Protein AF-0000000081108523 (afdb_homodimer)

Sequence (622 aa):
MSDGSGMHRAMIRSSPYSYHAPSPPKIHIPVQSKADMDLVPRYDRVDSSKLTLEDFTIITGNRIQKSTDRSTRWRYEQRREAQRILDYLFLGPTSIIRDHEFLKREALTMVVVVRDSRAPRNLASVETASATLNLPFCYVDANAKHLVPAFNQIVSVINNHLLTVHNVTGGTIRGKLLVTCDTGNMLSPSLVAAYIMFMFGQELLEAVHFIGVQRFCSNFDDEAKEALLTWQGINKASIAVDRRRRLEPDNGGNGLASEFTRAEGTLTTKRGLDDMMDGAEEDGRSDGGDTLGDNDRFSGRGDYAPFLDVDMSDGSGMHRAMIRSSPYSYHAPSPPKIHIPVQSKADMDLVPRYDRVDSSKLTLEDFTIITGNRIQKSTDRSTRWRYEQRREAQRILDYLFLGPTSIIRDHEFLKREALTMVVVVRDSRAPRNLASVETASATLNLPFCYVDANAKHLVPAFNQIVSVINNHLLTVHNVTGGTIRGKLLVTCDTGNMLSPSLVAAYIMFMFGQELLEAVHFIGVQRFCSNFDDEAKEALLTWQGINKASIAVDRRRRLEPDNGGNGLASEFTRAEGTLTTKRGLDDMMDGAEEDGRSDGGDTLGDNDRFSGRGDYAPFLDVD

Radius of gyration: 42.21 Å; Cα contacts (8 Å, |Δi|>4): 707; chains: 2; bounding box: 139×108×166 Å

InterPro domains:
  IPR029021 Protein-tyrosine phosphatase-like [G3DSA:3.90.190.10] (82-245)
  IPR029021 Protein-tyrosine phosphatase-like [SSF52799] (72-232)
  IPR052449 Serine/Threonine/Tyrosine-Interacting Phosphatase [PTHR46588] (66-252)

Structure (mmCIF, N/CA/C/O backbone):
data_AF-0000000081108523-model_v1
#
loop_
_entity.id
_entity.type
_entity.pdbx_description
1 polymer Protein-tyrosine-phosphatase
#
loop_
_atom_site.group_PDB
_atom_site.id
_atom_site.type_symbol
_atom_site.label_atom_id
_atom_site.label_alt_id
_atom_site.label_comp_id
_atom_site.label_asym_id
_atom_site.label_entity_id
_atom_site.label_seq_id
_atom_site.pdbx_PDB_ins_code
_atom_site.Cartn_x
_atom_site.Cartn_y
_atom_site.Cartn_z
_atom_site.occupancy
_atom_site.B_iso_or_equiv
_atom_site.auth_seq_id
_atom_site.auth_comp_id
_atom_site.auth_asym_id
_atom_site.auth_atom_id
_atom_site.pdbx_PDB_model_num
ATOM 1 N N . MET A 1 1 ? -13.594 9 -101.188 1 26.62 1 MET A N 1
ATOM 2 C CA . MET A 1 1 ? -12.578 8.297 -100.438 1 26.62 1 MET A CA 1
ATOM 3 C C . MET A 1 1 ? -11.867 9.25 -99.438 1 26.62 1 MET A C 1
ATOM 5 O O . MET A 1 1 ? -10.727 9.648 -99.688 1 26.62 1 MET A O 1
ATOM 9 N N . SER A 1 2 ? -12.648 10.203 -98.875 1 27.69 2 SER A N 1
ATOM 10 C CA . SER A 1 2 ? -12.312 11.383 -98.125 1 27.69 2 SER A CA 1
ATOM 11 C C . SER A 1 2 ? -11.578 11 -96.812 1 27.69 2 SER A C 1
ATOM 13 O O . SER A 1 2 ? -11.969 10.062 -96.125 1 27.69 2 SER A O 1
ATOM 15 N N . ASP A 1 3 ? -10.281 11.242 -96.812 1 28.05 3 ASP A N 1
ATOM 16 C CA . ASP A 1 3 ? -9.117 10.969 -95.938 1 28.05 3 ASP A CA 1
ATOM 17 C C . ASP A 1 3 ? -9.289 11.555 -94.562 1 28.05 3 ASP A C 1
ATOM 19 O O . ASP A 1 3 ? -8.984 12.727 -94.312 1 28.05 3 ASP A O 1
ATOM 23 N N . GLY A 1 4 ? -10.484 11.344 -93.938 1 27.94 4 GLY A N 1
ATOM 24 C CA . GLY A 1 4 ? -10.867 12.008 -92.688 1 27.94 4 GLY A CA 1
ATOM 25 C C . GLY A 1 4 ? -9.875 11.789 -91.562 1 27.94 4 GLY A C 1
ATOM 26 O O . GLY A 1 4 ? -9.641 10.648 -91.188 1 27.94 4 GLY A O 1
ATOM 27 N N . SER A 1 5 ? -8.805 12.609 -91.625 1 28.83 5 SER A N 1
ATOM 28 C CA . SER A 1 5 ? -7.637 12.609 -90.75 1 28.83 5 SER A CA 1
ATOM 29 C C . SER A 1 5 ? -8.055 12.609 -89.25 1 28.83 5 SER A C 1
ATOM 31 O O . SER A 1 5 ? -8.719 13.539 -88.812 1 28.83 5 SER A O 1
ATOM 33 N N . GLY A 1 6 ? -8.531 11.484 -88.688 1 27.55 6 GLY A N 1
ATOM 34 C CA . GLY A 1 6 ? -9.062 11.234 -87.375 1 27.55 6 GLY A CA 1
ATOM 35 C C . GLY A 1 6 ? -8.094 11.609 -86.25 1 27.55 6 GLY A C 1
ATOM 36 O O . GLY A 1 6 ? -7 11.047 -86.188 1 27.55 6 GLY A O 1
ATOM 37 N N . MET A 1 7 ? -7.93 12.961 -86.062 1 26.72 7 MET A N 1
ATOM 38 C CA . MET A 1 7 ? -6.969 13.461 -85.062 1 26.72 7 MET A CA 1
ATOM 39 C C . MET A 1 7 ? -7.137 12.742 -83.75 1 26.72 7 MET A C 1
ATOM 41 O O . MET A 1 7 ? -8.234 12.727 -83.188 1 26.72 7 MET A O 1
ATOM 45 N N . HIS A 1 8 ? -6.523 11.57 -83.562 1 24.61 8 HIS A N 1
ATOM 46 C CA . HIS A 1 8 ? -6.535 10.734 -82.312 1 24.61 8 HIS A CA 1
ATOM 47 C C . HIS A 1 8 ? -6.02 11.5 -81.125 1 24.61 8 HIS A C 1
ATOM 49 O O . HIS A 1 8 ? -4.871 11.945 -81.125 1 24.61 8 HIS A O 1
ATOM 55 N N . ARG A 1 9 ? -6.777 12.492 -80.625 1 24.97 9 ARG A N 1
ATOM 56 C CA . ARG A 1 9 ? -6.348 13.227 -79.438 1 24.97 9 ARG A CA 1
ATOM 57 C C . ARG A 1 9 ? -5.906 12.281 -78.375 1 24.97 9 ARG A C 1
ATOM 59 O O . ARG A 1 9 ? -6.668 11.406 -77.938 1 24.97 9 ARG A O 1
ATOM 66 N N . ALA A 1 10 ? -4.609 11.992 -78.25 1 22.94 10 ALA A N 1
ATOM 67 C CA . ALA A 1 10 ? -3.898 11.188 -77.25 1 22.94 10 ALA A CA 1
ATOM 68 C C . ALA A 1 10 ? -4.199 11.656 -75.812 1 22.94 10 ALA A C 1
ATOM 70 O O . ALA A 1 10 ? -3.998 12.836 -75.5 1 22.94 10 ALA A O 1
ATOM 71 N N . MET A 1 11 ? -5.398 11.359 -75.25 1 24.33 11 MET A N 1
ATOM 72 C CA . MET A 1 11 ? -5.777 11.727 -73.875 1 24.33 11 MET A CA 1
ATOM 73 C C . MET A 1 11 ? -4.699 11.312 -72.875 1 24.33 11 MET A C 1
ATOM 75 O O . MET A 1 11 ? -4.312 10.148 -72.875 1 24.33 11 MET A O 1
ATOM 79 N N . ILE A 1 12 ? -3.703 12.141 -72.688 1 24.23 12 ILE A N 1
ATOM 80 C CA . ILE A 1 12 ? -2.607 11.891 -71.812 1 24.23 12 ILE A CA 1
ATOM 81 C C . ILE A 1 12 ? -3.164 11.633 -70.375 1 24.23 12 ILE A C 1
ATOM 83 O O . ILE A 1 12 ? -3.998 12.398 -69.875 1 24.23 12 ILE A O 1
ATOM 87 N N . ARG A 1 13 ? -3.09 10.406 -69.938 1 24.77 13 ARG A N 1
ATOM 88 C CA . ARG A 1 13 ? -3.537 9.906 -68.688 1 24.77 13 ARG A CA 1
ATOM 89 C C . ARG A 1 13 ? -2.959 10.734 -67.562 1 24.77 13 ARG A C 1
ATOM 91 O O . ARG A 1 13 ? -1.777 11.086 -67.562 1 24.77 13 ARG A O 1
ATOM 98 N N . SER A 1 14 ? -3.709 11.672 -67 1 25.11 14 SER A N 1
ATOM 99 C CA . SER A 1 14 ? -3.293 12.477 -65.875 1 25.11 14 SER A CA 1
ATOM 100 C C . SER A 1 14 ? -2.689 11.609 -64.75 1 25.11 14 SER A C 1
ATOM 102 O O . SER A 1 14 ? -2.906 10.398 -64.688 1 25.11 14 SER A O 1
ATOM 104 N N . SER A 1 15 ? -1.689 12.086 -64 1 27.56 15 SER A N 1
ATOM 105 C CA . SER A 1 15 ? -0.829 11.469 -63 1 27.56 15 SER A CA 1
ATOM 106 C C . SER A 1 15 ? -1.65 10.805 -61.906 1 27.56 15 SER A C 1
ATOM 108 O O . SER A 1 15 ? -2.777 11.219 -61.625 1 27.56 15 SER A O 1
ATOM 110 N N . PRO A 1 16 ? -1.438 9.5 -61.625 1 25.02 16 PRO A N 1
ATOM 111 C CA . PRO A 1 16 ? -2.135 8.711 -60.625 1 25.02 16 PRO A CA 1
ATOM 112 C C . PRO A 1 16 ? -2.133 9.383 -59.25 1 25.02 16 PRO A C 1
ATOM 114 O O . PRO A 1 16 ? -1.168 10.07 -58.906 1 25.02 16 PRO A O 1
ATOM 117 N N . TYR A 1 17 ? -3.217 10.047 -58.906 1 24.98 17 TYR A N 1
ATOM 118 C CA . TYR A 1 17 ? -3.4 10.641 -57.562 1 24.98 17 TYR A CA 1
ATOM 119 C C . TYR A 1 17 ? -2.996 9.664 -56.469 1 24.98 17 TYR A C 1
ATOM 121 O O . TYR A 1 17 ? -3.488 8.531 -56.438 1 24.98 17 TYR A O 1
ATOM 129 N N . SER A 1 18 ? -1.696 9.5 -56.188 1 26.08 18 SER A N 1
ATOM 130 C CA . SER A 1 18 ? -1.259 8.625 -55.125 1 26.08 18 SER A CA 1
ATOM 131 C C . SER A 1 18 ? -2.002 8.93 -53.812 1 26.08 18 SER A C 1
ATOM 133 O O . SER A 1 18 ? -1.972 10.062 -53.344 1 26.08 18 SER A O 1
ATOM 135 N N . TYR A 1 19 ? -3.225 8.492 -53.688 1 24.47 19 TYR A N 1
ATOM 136 C CA . TYR A 1 19 ? -4.004 8.602 -52.469 1 24.47 19 TYR A CA 1
ATOM 137 C C . TYR A 1 19 ? -3.176 8.18 -51.25 1 24.47 19 TYR A C 1
ATOM 139 O O . TYR A 1 19 ? -3.094 6.992 -50.938 1 24.47 19 TYR A O 1
ATOM 147 N N . HIS A 1 20 ? -1.957 8.695 -51.188 1 26.45 20 HIS A N 1
ATOM 148 C CA . HIS A 1 20 ? -1.334 8.289 -49.906 1 26.45 20 HIS A CA 1
ATOM 149 C C . HIS A 1 20 ? -2.244 8.578 -48.719 1 26.45 20 HIS A C 1
ATOM 151 O O . HIS A 1 20 ? -2.854 9.648 -48.656 1 26.45 20 HIS A O 1
ATOM 157 N N . ALA A 1 21 ? -2.873 7.582 -48.25 1 28.39 21 ALA A N 1
ATOM 158 C CA . ALA A 1 21 ? -3.711 7.699 -47.062 1 28.39 21 ALA A CA 1
ATOM 159 C C . ALA A 1 21 ? -3.043 8.578 -46 1 28.39 21 ALA A C 1
ATOM 161 O O . ALA A 1 21 ? -1.83 8.5 -45.781 1 28.39 21 ALA A O 1
ATOM 162 N N . PRO A 1 22 ? -3.604 9.75 -45.812 1 28.55 22 PRO A N 1
ATOM 163 C CA . PRO A 1 22 ? -3.004 10.594 -44.781 1 28.55 22 PRO A CA 1
ATOM 164 C C . PRO A 1 22 ? -2.611 9.812 -43.531 1 28.55 22 PRO A C 1
ATOM 166 O O . PRO A 1 22 ? -3.244 8.805 -43.219 1 28.55 22 PRO A O 1
ATOM 169 N N . SER A 1 23 ? -1.282 9.664 -43.375 1 27.5 23 SER A N 1
ATOM 170 C CA . SER A 1 23 ? -0.804 9.016 -42.156 1 27.5 23 SER A CA 1
ATOM 171 C C . SER A 1 23 ? -1.609 9.453 -40.938 1 27.5 23 SER A C 1
ATOM 173 O O . SER A 1 23 ? -1.939 10.633 -40.812 1 27.5 23 SER A O 1
ATOM 175 N N . PRO A 1 24 ? -2.408 8.555 -40.5 1 25.3 24 PRO A N 1
ATOM 176 C CA . PRO A 1 24 ? -3.234 8.984 -39.344 1 25.3 24 PRO A CA 1
ATOM 177 C C . PRO A 1 24 ? -2.463 9.828 -38.344 1 25.3 24 PRO A C 1
ATOM 179 O O . PRO A 1 24 ? -1.25 9.664 -38.188 1 25.3 24 PRO A O 1
ATOM 182 N N . PRO A 1 25 ? -2.898 11.062 -38.219 1 25.05 25 PRO A N 1
ATOM 183 C CA . PRO A 1 25 ? -2.158 11.859 -37.25 1 25.05 25 PRO A CA 1
ATOM 184 C C . PRO A 1 25 ? -1.768 11.055 -36 1 25.05 25 PRO A C 1
ATOM 186 O O . PRO A 1 25 ? -2.549 10.227 -35.531 1 25.05 25 PRO A O 1
ATOM 189 N N . LYS A 1 26 ? -0.465 10.711 -35.969 1 25.12 26 LYS A N 1
ATOM 190 C CA . LYS A 1 26 ? 0.036 10.062 -34.781 1 25.12 26 LYS A CA 1
ATOM 191 C C . LYS A 1 26 ? -0.438 10.797 -33.531 1 25.12 26 LYS A C 1
ATOM 193 O O . LYS A 1 26 ? -0.066 11.953 -33.281 1 25.12 26 LYS A O 1
ATOM 198 N N . ILE A 1 27 ? -1.667 10.688 -33.312 1 24.19 27 ILE A N 1
ATOM 199 C CA . ILE A 1 27 ? -2.041 11.195 -31.984 1 24.19 27 ILE A CA 1
ATOM 200 C C . ILE A 1 27 ? -1.046 10.695 -30.938 1 24.19 27 ILE A C 1
ATOM 202 O O . ILE A 1 27 ? -0.877 9.484 -30.766 1 24.19 27 ILE A O 1
ATOM 206 N N . HIS A 1 28 ? -0.052 11.5 -30.812 1 25.05 28 HIS A N 1
ATOM 207 C CA . HIS A 1 28 ? 0.789 11.219 -29.656 1 25.05 28 HIS A CA 1
ATOM 208 C C . HIS A 1 28 ? -0.055 10.938 -28.422 1 25.05 28 HIS A C 1
ATOM 210 O O . HIS A 1 28 ? -0.886 11.758 -28.031 1 25.05 28 HIS A O 1
ATOM 216 N N . ILE A 1 29 ? -0.591 9.82 -28.375 1 25.81 29 ILE A N 1
ATOM 217 C CA . ILE A 1 29 ? -1.134 9.406 -27.078 1 25.81 29 ILE A CA 1
ATOM 218 C C . ILE A 1 29 ? -0.124 9.711 -25.984 1 25.81 29 ILE A C 1
ATOM 220 O O . ILE A 1 29 ? 0.993 9.188 -25.984 1 25.81 29 ILE A O 1
ATOM 224 N N . PRO A 1 30 ? -0.313 10.914 -25.484 1 26.94 30 PRO A N 1
ATOM 225 C CA . PRO A 1 30 ? 0.657 10.961 -24.391 1 26.94 30 PRO A CA 1
ATOM 226 C C . PRO A 1 30 ? 0.693 9.672 -23.578 1 26.94 30 PRO A C 1
ATOM 228 O O . PRO A 1 30 ? -0.354 9.078 -23.312 1 26.94 30 PRO A O 1
ATOM 231 N N . VAL A 1 31 ? 1.525 8.859 -23.891 1 28.94 31 VAL A N 1
ATOM 232 C CA . VAL A 1 31 ? 1.803 7.824 -22.891 1 28.94 31 VAL A CA 1
ATOM 233 C C . VAL A 1 31 ? 1.637 8.398 -21.484 1 28.94 31 VAL A C 1
ATOM 235 O O . VAL A 1 31 ? 2.344 9.328 -21.109 1 28.94 31 VAL A O 1
ATOM 238 N N . GLN A 1 32 ? 0.414 8.633 -21.094 1 32.31 32 GLN A N 1
ATOM 239 C CA . GLN A 1 32 ? 0.357 8.875 -19.656 1 32.31 32 GLN A CA 1
ATOM 240 C C . GLN A 1 32 ? 1.476 8.141 -18.938 1 32.31 32 GLN A C 1
ATOM 242 O O . GLN A 1 32 ? 1.5 6.906 -18.906 1 32.31 32 GLN A O 1
ATOM 247 N N . SER A 1 33 ? 2.783 8.422 -19.203 1 36.03 33 SER A N 1
ATOM 248 C CA . SER A 1 33 ? 3.959 7.957 -18.469 1 36.03 33 SER A CA 1
ATOM 249 C C . SER A 1 33 ? 3.596 7.523 -17.047 1 36.03 33 SER A C 1
ATOM 251 O O . SER A 1 33 ? 2.504 7.824 -16.562 1 36.03 33 SER A O 1
ATOM 253 N N . LYS A 1 34 ? 4.707 7.664 -16.062 1 43.06 34 LYS A N 1
ATOM 254 C CA . LYS A 1 34 ? 4.867 7.496 -14.625 1 43.06 34 LYS A CA 1
ATOM 255 C C . LYS A 1 34 ? 3.727 8.172 -13.867 1 43.06 34 LYS A C 1
ATOM 257 O O . LYS A 1 34 ? 3.371 9.312 -14.156 1 43.06 34 LYS A O 1
ATOM 262 N N . ALA A 1 35 ? 2.785 7.523 -13.305 1 47.31 35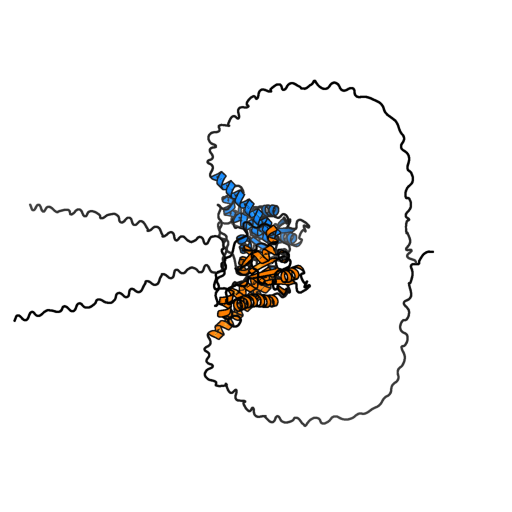 ALA A N 1
ATOM 263 C CA . ALA A 1 35 ? 1.604 7.824 -12.5 1 47.31 35 ALA A CA 1
ATOM 264 C C . ALA A 1 35 ? 1.802 9.102 -11.688 1 47.31 35 ALA A C 1
ATOM 266 O O . ALA A 1 35 ? 2.207 9.047 -10.523 1 47.31 35 ALA A O 1
ATOM 267 N N . ASP A 1 36 ? 2.307 10.117 -12.18 1 54.28 36 ASP A N 1
ATOM 268 C CA . ASP A 1 36 ? 2.281 11.383 -11.453 1 54.28 36 ASP A CA 1
ATOM 269 C C . ASP A 1 36 ? 0.891 11.656 -10.891 1 54.28 36 ASP A C 1
ATOM 271 O O . ASP A 1 36 ? -0.094 11.672 -11.625 1 54.28 36 ASP A O 1
ATOM 275 N N . MET A 1 37 ? 0.683 11.188 -9.68 1 77.5 37 MET A N 1
ATOM 276 C CA . MET A 1 37 ? -0.562 11.531 -9 1 77.5 37 MET A CA 1
ATOM 277 C C . MET A 1 37 ? -0.505 12.953 -8.445 1 77.5 37 MET A C 1
ATOM 279 O O . MET A 1 37 ? 0.363 13.281 -7.637 1 77.5 37 MET A O 1
ATOM 283 N N . ASP A 1 38 ? -1.117 13.922 -9.141 1 91.06 38 ASP A N 1
ATOM 284 C CA . ASP A 1 38 ? -1.213 15.305 -8.695 1 91.06 38 ASP A CA 1
ATOM 285 C C . ASP A 1 38 ? -2.482 15.531 -7.875 1 91.06 38 ASP A C 1
ATOM 287 O O . ASP A 1 38 ? -3.543 15 -8.203 1 91.06 38 ASP A O 1
ATOM 291 N N . LEU A 1 39 ? -2.264 16.156 -6.77 1 96.5 39 LEU A N 1
ATOM 292 C CA . LEU A 1 39 ? -3.412 16.625 -5.996 1 96.5 39 LEU A CA 1
ATOM 293 C C . LEU A 1 39 ? -3.83 18.031 -6.426 1 96.5 39 LEU A C 1
ATOM 295 O O . LEU A 1 39 ? -3.064 18.984 -6.285 1 96.5 39 LEU A O 1
ATOM 299 N N . VAL A 1 40 ? -4.984 18.125 -6.941 1 96.5 40 VAL A N 1
ATOM 300 C CA . VAL A 1 40 ? -5.508 19.406 -7.391 1 96.5 40 VAL A CA 1
ATOM 301 C C . VAL A 1 40 ? -6.504 19.953 -6.367 1 96.5 40 VAL A C 1
ATOM 303 O O . VAL A 1 40 ? -7.484 19.281 -6.031 1 96.5 40 VAL A O 1
ATOM 306 N N . PRO A 1 41 ? -6.223 21.156 -5.887 1 96.88 41 PRO A N 1
ATOM 307 C CA . PRO A 1 41 ? -7.211 21.734 -4.973 1 96.88 41 PRO A CA 1
ATOM 308 C C . PRO A 1 41 ? -8.539 22.047 -5.656 1 96.88 41 PRO A C 1
ATOM 310 O O . PRO A 1 41 ? -8.57 22.734 -6.676 1 96.88 41 PRO A O 1
ATOM 313 N N . ARG A 1 42 ? -9.57 21.438 -5.121 1 96.19 42 ARG A N 1
ATOM 314 C CA . ARG A 1 42 ? -10.93 21.688 -5.586 1 96.19 42 ARG A CA 1
ATOM 315 C C . ARG A 1 42 ? -11.875 21.906 -4.414 1 96.19 42 ARG A C 1
ATOM 317 O O . ARG A 1 42 ? -12.109 21 -3.611 1 96.19 42 ARG A O 1
ATOM 324 N N . TYR A 1 43 ? -12.414 23.109 -4.391 1 95.5 43 TYR A N 1
ATOM 325 C CA . TYR A 1 43 ? -13.234 23.469 -3.238 1 95.5 43 TYR A CA 1
ATOM 326 C C . TYR A 1 43 ? -14.547 22.703 -3.244 1 95.5 43 TYR A C 1
ATOM 328 O O . TYR A 1 43 ? -15.172 22.5 -2.195 1 95.5 43 TYR A O 1
ATOM 336 N N . ASP A 1 44 ? -15.031 22.203 -4.391 1 92.56 44 ASP A N 1
ATOM 337 C CA . ASP A 1 44 ? -16.281 21.453 -4.465 1 92.56 44 ASP A CA 1
ATOM 338 C C . ASP A 1 44 ? -16.141 20.062 -3.848 1 92.56 44 ASP A C 1
ATOM 340 O O . ASP A 1 44 ? -17.125 19.344 -3.705 1 92.56 44 ASP A O 1
ATOM 344 N N . ARG A 1 45 ? -14.938 19.734 -3.426 1 93.62 45 ARG A N 1
ATOM 345 C CA . ARG A 1 45 ? -14.68 18.422 -2.82 1 93.62 45 ARG A CA 1
ATOM 346 C C . ARG A 1 45 ? -14.484 18.547 -1.312 1 93.62 45 ARG A C 1
ATOM 348 O O . ARG A 1 45 ? -14.039 17.609 -0.659 1 93.62 45 ARG A O 1
ATOM 355 N N . VAL A 1 46 ? -14.781 19.719 -0.83 1 93.56 46 VAL A N 1
ATOM 356 C CA . VAL A 1 46 ? -14.648 19.969 0.603 1 93.56 46 VAL A CA 1
ATOM 357 C C . VAL A 1 46 ? -15.992 20.422 1.177 1 93.56 46 VAL A C 1
ATOM 359 O O . VAL A 1 46 ? -16.781 21.062 0.485 1 93.56 46 VAL A O 1
ATOM 362 N N . ASP A 1 47 ? -16.188 20.031 2.41 1 92.06 47 ASP A N 1
ATOM 363 C CA . ASP A 1 47 ? -17.375 20.484 3.123 1 92.06 47 ASP A CA 1
ATOM 364 C C . ASP A 1 47 ? -17.25 21.953 3.521 1 92.06 47 ASP A C 1
ATOM 366 O O . ASP A 1 47 ? -16.469 22.297 4.414 1 92.06 47 ASP A O 1
ATOM 370 N N . SER A 1 48 ? -18.125 22.766 3.023 1 91.38 48 SER A N 1
ATOM 371 C CA . SER A 1 48 ? -18.047 24.203 3.227 1 91.38 48 SER A CA 1
ATOM 372 C C . SER A 1 48 ? -18.422 24.578 4.656 1 91.38 48 SER A C 1
ATOM 374 O O . SER A 1 48 ? -18.109 25.688 5.113 1 91.38 48 SER A O 1
ATOM 376 N N . SER A 1 49 ? -19.109 23.734 5.309 1 91.31 49 SER A N 1
ATOM 377 C CA . SER A 1 49 ? -19.469 24 6.699 1 91.31 49 SER A CA 1
ATOM 378 C C . SER A 1 49 ? -18.25 23.844 7.617 1 91.31 49 SER A C 1
ATOM 380 O O . SER A 1 49 ? -18.25 24.359 8.734 1 91.31 49 SER A O 1
ATOM 382 N N . LYS A 1 50 ? -17.234 23.172 7.168 1 93.81 50 LYS A N 1
ATOM 383 C CA . LYS A 1 50 ? -16.047 22.891 7.984 1 93.81 50 LYS A CA 1
ATOM 384 C C . LYS A 1 50 ? -14.883 23.797 7.59 1 93.81 50 LYS A C 1
ATOM 386 O O . LYS A 1 50 ? -13.977 24.031 8.398 1 93.81 50 LYS A O 1
ATOM 391 N N . LEU A 1 51 ? -14.922 24.203 6.402 1 95.69 51 LEU A N 1
ATOM 392 C CA . LEU A 1 51 ? -13.812 24.969 5.863 1 95.69 51 LEU A CA 1
ATOM 393 C C . LEU A 1 51 ? -14.312 26.016 4.859 1 95.69 51 LEU A C 1
ATOM 395 O O . LEU A 1 51 ? -14.844 25.656 3.809 1 95.69 51 LEU A O 1
ATOM 399 N N . THR A 1 52 ? -14.109 27.266 5.113 1 96.25 52 THR A N 1
ATOM 400 C CA . THR A 1 52 ? -14.555 28.328 4.207 1 96.25 52 THR A CA 1
ATOM 401 C C . THR A 1 52 ? -13.68 28.375 2.957 1 96.25 52 THR A C 1
ATOM 403 O O . THR A 1 52 ? -12.547 27.891 2.967 1 96.25 52 THR A O 1
ATOM 406 N N . LEU A 1 53 ? -14.18 28.953 1.959 1 96.69 53 LEU A N 1
ATOM 407 C CA . LEU A 1 53 ? -13.422 29.109 0.722 1 96.69 53 LEU A CA 1
ATOM 408 C C . LEU A 1 53 ? -12.156 29.922 0.959 1 96.69 53 LEU A C 1
ATOM 410 O O . LEU A 1 53 ? -11.102 29.609 0.396 1 96.69 53 LEU A O 1
ATOM 414 N N . GLU A 1 54 ? -12.305 30.922 1.715 1 97.38 54 GLU A N 1
ATOM 415 C CA . GLU A 1 54 ? -11.156 31.766 2.031 1 97.38 54 GLU A CA 1
ATOM 416 C C . GLU A 1 54 ? -10.055 30.969 2.719 1 97.38 54 GLU A C 1
ATOM 418 O O . GLU A 1 54 ? -8.898 31.016 2.305 1 97.38 54 GLU A O 1
ATOM 423 N N . ASP A 1 55 ? -10.414 30.234 3.777 1 98.12 55 ASP A N 1
ATOM 424 C CA . ASP A 1 55 ? -9.453 29.406 4.504 1 98.12 55 ASP A CA 1
ATOM 425 C C . ASP A 1 55 ? -8.844 28.344 3.59 1 98.12 55 ASP A C 1
ATOM 427 O O . ASP A 1 55 ? -7.633 28.109 3.635 1 98.12 55 ASP A O 1
ATOM 431 N N . PHE A 1 56 ? -9.695 27.781 2.801 1 98.19 56 PHE A N 1
ATOM 432 C CA . PHE A 1 56 ? -9.242 26.766 1.854 1 98.19 56 PHE A CA 1
ATOM 433 C C . PHE A 1 56 ? -8.18 27.328 0.92 1 98.19 56 PHE A C 1
ATOM 435 O O . PHE A 1 56 ? -7.16 26.672 0.67 1 98.19 56 PHE A O 1
ATOM 442 N N . THR A 1 57 ? -8.398 28.516 0.438 1 97.56 57 THR A N 1
ATOM 443 C CA . THR A 1 57 ? -7.484 29.172 -0.486 1 97.56 57 THR A CA 1
ATOM 444 C C . THR A 1 57 ? -6.164 29.5 0.205 1 97.56 57 THR A C 1
ATOM 446 O O . THR A 1 57 ? -5.094 29.328 -0.38 1 97.56 57 THR A O 1
ATOM 449 N N . ILE A 1 58 ? -6.305 29.938 1.396 1 97.88 58 ILE A N 1
ATOM 450 C CA . ILE A 1 58 ? -5.105 30.25 2.162 1 97.88 58 ILE A CA 1
ATOM 451 C C . ILE A 1 58 ? -4.289 28.984 2.393 1 97.88 58 ILE A C 1
ATOM 453 O O . ILE A 1 58 ? -3.076 28.969 2.166 1 97.88 58 ILE A O 1
ATOM 457 N N . ILE A 1 59 ? -4.891 27.906 2.781 1 98.25 59 ILE A N 1
ATOM 458 C CA . ILE A 1 59 ? -4.227 26.672 3.178 1 98.25 59 ILE A CA 1
ATOM 459 C C . ILE A 1 59 ? -3.594 26.016 1.954 1 98.25 59 ILE A C 1
ATOM 461 O O . ILE A 1 59 ? -2.426 25.625 1.989 1 98.25 59 ILE A O 1
ATOM 465 N N . THR A 1 60 ? -4.285 25.953 0.836 1 97.69 60 THR A N 1
ATOM 466 C CA . THR A 1 60 ? -3.803 25.219 -0.331 1 97.69 60 THR A CA 1
ATOM 467 C C . THR A 1 60 ? -2.951 26.125 -1.22 1 97.69 60 THR A C 1
ATOM 469 O O . THR A 1 60 ? -2.182 25.641 -2.051 1 97.69 60 THR A O 1
ATOM 472 N N . GLY A 1 61 ? -3.223 27.406 -1.077 1 95.69 61 GLY A N 1
ATOM 473 C CA . GLY A 1 61 ? -2.598 28.328 -2.002 1 95.69 61 GLY A CA 1
ATOM 474 C C . GLY A 1 61 ? -3.062 28.156 -3.436 1 95.69 61 GLY A C 1
ATOM 475 O O . GLY A 1 61 ? -2.422 28.656 -4.367 1 95.69 61 GLY A O 1
ATOM 476 N N . ASN A 1 62 ? -4.035 27.328 -3.619 1 95.12 62 ASN A N 1
ATOM 477 C CA . ASN A 1 62 ? -4.543 26.953 -4.938 1 95.12 62 ASN A CA 1
ATOM 478 C C . ASN A 1 62 ? -3.441 26.375 -5.82 1 95.12 62 ASN A C 1
ATOM 480 O O . ASN A 1 62 ? -3.363 26.703 -7.008 1 95.12 62 ASN A O 1
ATOM 484 N N . ARG A 1 63 ? -2.57 25.625 -5.234 1 96.56 63 ARG A N 1
ATOM 485 C CA . ARG A 1 63 ? -1.438 25.047 -5.945 1 96.56 63 ARG A CA 1
ATOM 486 C C . ARG A 1 63 ? -1.587 23.531 -6.07 1 96.56 63 ARG A C 1
ATOM 488 O O . ARG A 1 63 ? -2.02 22.859 -5.125 1 96.56 63 ARG A O 1
ATOM 495 N N . ILE A 1 64 ? -1.272 23.125 -7.219 1 97 64 ILE A N 1
ATOM 496 C CA . ILE A 1 64 ? -1.227 21.672 -7.438 1 97 64 ILE A CA 1
ATOM 497 C C . ILE A 1 64 ? -0.065 21.078 -6.652 1 97 64 ILE A C 1
ATOM 499 O O . ILE A 1 64 ? 1.05 21.594 -6.68 1 97 64 ILE A O 1
ATOM 503 N N . GLN A 1 65 ? -0.381 20.047 -5.859 1 97.44 65 GLN A N 1
ATOM 504 C CA . GLN A 1 65 ? 0.667 19.297 -5.172 1 97.44 65 GLN A CA 1
ATOM 505 C C . GLN A 1 65 ? 1.175 18.141 -6.031 1 97.44 65 GLN A C 1
ATOM 507 O O . GLN A 1 65 ? 0.431 17.203 -6.316 1 97.44 65 GLN A O 1
ATOM 512 N N . LYS A 1 66 ? 2.441 18.203 -6.359 1 95.06 66 LYS A N 1
ATOM 513 C CA . LYS A 1 66 ? 3.041 17.188 -7.223 1 95.06 66 LYS A CA 1
ATOM 514 C C . LYS A 1 66 ? 3.801 16.156 -6.402 1 95.06 66 LYS A C 1
ATOM 516 O O . LYS A 1 66 ? 4.508 16.5 -5.457 1 95.06 66 LYS A O 1
ATOM 521 N N . SER A 1 67 ? 3.562 14.938 -6.781 1 92.94 67 SER A N 1
ATOM 522 C CA . SER A 1 67 ? 4.316 13.883 -6.113 1 92.94 67 SER A CA 1
ATOM 523 C C . SER A 1 67 ? 5.68 13.68 -6.766 1 92.94 67 SER A C 1
ATOM 525 O O . SER A 1 67 ? 5.84 13.906 -7.969 1 92.94 67 SER A O 1
ATOM 527 N N . THR A 1 68 ? 6.645 13.453 -5.938 1 90.06 68 THR A N 1
ATOM 528 C CA . THR A 1 68 ? 7.957 13.023 -6.406 1 90.06 68 THR A CA 1
ATOM 529 C C . THR A 1 68 ? 8.141 11.523 -6.172 1 90.06 68 THR A C 1
ATOM 531 O O . THR A 1 68 ? 8.203 11.07 -5.027 1 90.06 68 THR A O 1
ATOM 534 N N . ASP A 1 69 ? 8.273 10.844 -7.242 1 87.12 69 ASP A N 1
ATOM 535 C CA . ASP A 1 69 ? 8.43 9.406 -7.113 1 87.12 69 ASP A CA 1
ATOM 536 C C . ASP A 1 69 ? 9.828 9.047 -6.602 1 87.12 69 ASP A C 1
ATOM 538 O O . ASP A 1 69 ? 10.812 9.203 -7.324 1 87.12 69 ASP A O 1
ATOM 542 N N . ARG A 1 70 ? 9.859 8.555 -5.395 1 88.12 70 ARG A N 1
ATOM 543 C CA . ARG A 1 70 ? 11.125 8.172 -4.781 1 88.12 70 ARG A CA 1
ATOM 544 C C . ARG A 1 70 ? 11.266 6.66 -4.707 1 88.12 70 ARG A C 1
ATOM 546 O O . ARG A 1 70 ? 12.234 6.145 -4.141 1 88.12 70 ARG A O 1
ATOM 553 N N . SER A 1 71 ? 10.359 5.961 -5.254 1 85.12 71 SER A N 1
ATOM 554 C CA . SER A 1 71 ? 10.281 4.516 -5.066 1 85.12 71 SER A CA 1
ATOM 555 C C . SER A 1 71 ? 11.344 3.797 -5.887 1 85.12 71 SER A C 1
ATOM 557 O O . SER A 1 71 ? 11.852 2.748 -5.48 1 85.12 71 SER A O 1
ATOM 559 N N . THR A 1 72 ? 11.734 4.32 -7.027 1 81.56 72 THR A N 1
ATOM 560 C CA . THR A 1 72 ? 12.625 3.617 -7.949 1 81.56 72 THR A CA 1
ATOM 561 C C . THR A 1 72 ? 14.047 3.59 -7.414 1 81.56 72 THR A C 1
ATOM 563 O O . THR A 1 72 ? 14.812 2.662 -7.703 1 81.56 72 THR A O 1
ATOM 566 N N . ARG A 1 73 ? 14.391 4.582 -6.562 1 84 73 ARG A N 1
ATOM 567 C CA . ARG A 1 73 ? 15.75 4.664 -6.039 1 84 73 ARG A CA 1
ATOM 568 C C . ARG A 1 73 ? 15.75 4.633 -4.516 1 84 73 ARG A C 1
ATOM 570 O O . ARG A 1 73 ? 16.625 5.223 -3.879 1 84 73 ARG A O 1
ATOM 577 N N . TRP A 1 74 ? 14.773 4.008 -4.031 1 89.5 74 TRP A N 1
ATOM 578 C CA . TRP A 1 74 ? 14.633 4.004 -2.58 1 89.5 74 TRP A CA 1
ATOM 579 C C . TRP A 1 74 ? 15.703 3.139 -1.929 1 89.5 74 TRP A C 1
ATOM 581 O O . TRP A 1 74 ? 16 2.043 -2.41 1 89.5 74 TRP A O 1
ATOM 591 N N . ARG A 1 75 ? 16.297 3.666 -0.897 1 90.75 75 ARG A N 1
ATOM 592 C CA . ARG A 1 75 ? 17.203 2.939 -0.021 1 90.75 75 ARG A CA 1
ATOM 593 C C . ARG A 1 75 ? 16.625 2.799 1.381 1 90.75 75 ARG A C 1
ATOM 595 O O . ARG A 1 75 ? 15.945 3.703 1.87 1 90.75 75 ARG A O 1
ATOM 602 N N . TYR A 1 76 ? 16.969 1.752 1.975 1 88.25 76 TYR A N 1
ATOM 603 C CA . TYR A 1 76 ? 16.391 1.417 3.271 1 88.25 76 TYR A CA 1
ATOM 604 C C . TYR A 1 76 ? 16.641 2.525 4.285 1 88.25 76 TYR A C 1
ATOM 606 O O . TYR A 1 76 ? 15.781 2.822 5.117 1 88.25 76 TYR A O 1
ATOM 614 N N . GLU A 1 77 ? 17.766 3.16 4.156 1 92.56 77 GLU A N 1
ATOM 615 C CA . GLU A 1 77 ? 18.172 4.184 5.113 1 92.56 77 GLU A CA 1
ATOM 616 C C . GLU A 1 77 ? 17.25 5.398 5.047 1 92.56 77 GLU A C 1
ATOM 618 O O . GLU A 1 77 ? 17.172 6.18 6 1 92.56 77 GLU A O 1
ATOM 623 N N . GLN A 1 78 ? 16.547 5.547 3.963 1 94.81 78 GLN A N 1
ATOM 624 C CA . GLN A 1 78 ? 15.672 6.703 3.783 1 94.81 78 GLN A CA 1
ATOM 625 C C . GLN A 1 78 ? 14.492 6.656 4.746 1 94.81 78 GLN A C 1
ATOM 627 O O . GLN A 1 78 ? 13.797 7.652 4.93 1 94.81 78 GLN A O 1
ATOM 632 N N . ARG A 1 79 ? 14.328 5.477 5.422 1 94.44 79 ARG A N 1
ATOM 633 C CA . ARG A 1 79 ? 13.258 5.348 6.41 1 94.44 79 ARG A CA 1
ATOM 634 C C . ARG A 1 79 ? 13.523 6.23 7.625 1 94.44 79 ARG A C 1
ATOM 636 O O . ARG A 1 79 ? 12.602 6.555 8.375 1 94.44 79 ARG A O 1
ATOM 643 N N . ARG A 1 80 ? 14.797 6.676 7.789 1 96.06 80 ARG A N 1
ATOM 644 C CA . ARG A 1 80 ? 15.195 7.48 8.938 1 96.06 80 ARG A CA 1
ATOM 645 C C . ARG A 1 80 ? 15.125 8.969 8.617 1 96.06 80 ARG A C 1
ATOM 647 O O . ARG A 1 80 ? 15.352 9.812 9.492 1 96.06 80 ARG A O 1
ATOM 654 N N . GLU A 1 81 ? 14.758 9.289 7.43 1 97.5 81 GLU A N 1
ATOM 655 C CA . GLU A 1 81 ? 14.648 10.672 6.977 1 97.5 81 GLU A CA 1
ATOM 656 C C . GLU A 1 81 ? 13.188 11.109 6.875 1 97.5 81 GLU A C 1
ATOM 658 O O . GLU A 1 81 ? 12.281 10.273 6.906 1 97.5 81 GLU A O 1
ATOM 663 N N . ALA A 1 82 ? 13.008 12.367 6.871 1 98.56 82 ALA A N 1
ATOM 664 C CA . ALA A 1 82 ? 11.695 12.93 6.57 1 98.56 82 ALA A CA 1
ATOM 665 C C . ALA A 1 82 ? 11.547 13.227 5.078 1 98.56 82 ALA A C 1
ATOM 667 O O . ALA A 1 82 ? 12.5 13.68 4.434 1 98.56 82 ALA A O 1
ATOM 668 N N . GLN A 1 83 ? 10.391 12.914 4.516 1 98.38 83 GLN A N 1
ATOM 669 C CA . GLN A 1 83 ? 10.094 13.234 3.123 1 98.38 83 GLN A CA 1
ATOM 670 C C . GLN A 1 83 ? 9 14.297 3.027 1 98.38 83 GLN A C 1
ATOM 672 O O . GLN A 1 83 ? 8.078 14.32 3.846 1 98.38 83 GLN A O 1
ATOM 677 N N . ARG A 1 84 ? 9.164 15.164 2.039 1 98.44 84 ARG A N 1
ATOM 678 C CA . ARG A 1 84 ? 8.125 16.141 1.741 1 98.44 84 ARG A CA 1
ATOM 679 C C . ARG A 1 84 ? 6.926 15.477 1.066 1 98.44 84 ARG A C 1
ATOM 681 O O . ARG A 1 84 ? 7.074 14.82 0.034 1 98.44 84 ARG A O 1
ATOM 688 N N . ILE A 1 85 ? 5.766 15.602 1.645 1 98.38 85 ILE A N 1
ATOM 689 C CA . ILE A 1 85 ? 4.547 15.016 1.093 1 98.38 85 ILE A CA 1
ATOM 690 C C . ILE A 1 85 ? 3.744 16.094 0.361 1 98.38 85 ILE A C 1
ATOM 692 O O . ILE A 1 85 ? 3.279 15.867 -0.76 1 98.38 85 ILE A O 1
ATOM 696 N N . LEU A 1 86 ? 3.547 17.188 1.022 1 98.38 86 LEU A N 1
ATOM 697 C CA . LEU A 1 86 ? 2.982 18.406 0.455 1 98.38 86 LEU A CA 1
ATOM 698 C C . LEU A 1 86 ? 3.98 19.562 0.538 1 98.38 86 LEU A C 1
ATOM 700 O O . LEU A 1 86 ? 4.965 19.484 1.274 1 98.38 86 LEU A O 1
ATOM 704 N N . ASP A 1 87 ? 3.695 20.594 -0.187 1 97.81 87 ASP A N 1
ATOM 705 C CA . ASP A 1 87 ? 4.594 21.75 -0.165 1 97.81 87 ASP A CA 1
ATOM 706 C C . ASP A 1 87 ? 4.824 22.234 1.263 1 97.81 87 ASP A C 1
ATOM 708 O O . ASP A 1 87 ? 5.891 22.781 1.574 1 97.81 87 ASP A O 1
ATOM 712 N N . TYR A 1 88 ? 3.893 21.984 2.127 1 98.5 88 TYR A N 1
ATOM 713 C CA . TYR A 1 88 ? 3.947 22.562 3.465 1 98.5 88 TYR A CA 1
ATOM 714 C C . TYR A 1 88 ? 3.959 21.469 4.527 1 98.5 88 TYR A C 1
ATOM 716 O O . TYR A 1 88 ? 3.701 21.734 5.703 1 98.5 88 TYR A O 1
ATOM 724 N N . LEU A 1 89 ? 4.266 20.219 4.105 1 98.81 89 LEU A N 1
ATOM 725 C CA . LEU A 1 89 ? 4.137 19.141 5.078 1 98.81 89 LEU A CA 1
ATOM 726 C C . LEU A 1 89 ? 5.203 18.078 4.84 1 98.81 89 LEU A C 1
ATOM 728 O O . LEU A 1 89 ? 5.27 17.484 3.758 1 98.81 89 LEU A O 1
ATOM 732 N N . PHE A 1 90 ? 6.02 17.891 5.824 1 98.94 90 PHE A N 1
ATOM 733 C CA . PHE A 1 90 ? 6.977 16.781 5.852 1 98.94 90 PHE A CA 1
ATOM 734 C C . PHE A 1 90 ? 6.477 15.656 6.742 1 98.94 90 PHE A C 1
ATOM 736 O O . PHE A 1 90 ? 5.738 15.891 7.699 1 98.94 90 PHE A O 1
ATOM 743 N N . LEU A 1 91 ? 6.855 14.461 6.391 1 98.88 91 LEU A N 1
ATOM 744 C CA . LEU A 1 91 ? 6.5 13.242 7.121 1 98.88 91 LEU A CA 1
ATOM 745 C C . LEU A 1 91 ? 7.734 12.406 7.422 1 98.88 91 LEU A C 1
ATOM 747 O O . LEU A 1 91 ? 8.578 12.195 6.543 1 98.88 91 LEU A O 1
ATOM 751 N N . GLY A 1 92 ? 7.926 12.008 8.672 1 98.69 92 GLY A N 1
ATOM 752 C CA . GLY A 1 92 ? 9.078 11.195 9.023 1 98.69 92 GLY A CA 1
ATOM 753 C C . GLY A 1 92 ? 9.031 10.672 10.445 1 98.69 92 GLY A C 1
ATOM 754 O O . GLY A 1 92 ? 8.016 10.812 11.125 1 98.69 92 GLY A O 1
ATOM 755 N N . PRO A 1 93 ? 10.086 10.016 10.898 1 98.69 93 PRO A N 1
ATOM 756 C CA . PRO A 1 93 ? 10.164 9.477 12.258 1 98.69 93 PRO A CA 1
ATOM 757 C C . PRO A 1 93 ? 10.5 10.547 13.297 1 98.69 93 PRO A C 1
ATOM 759 O O . PRO A 1 93 ? 11.008 11.609 12.945 1 98.69 93 PRO A O 1
ATOM 762 N N . THR A 1 94 ? 10.227 10.266 14.531 1 98.44 94 THR A N 1
ATOM 763 C CA . THR A 1 94 ? 10.508 11.219 15.602 1 98.44 94 THR A CA 1
ATOM 764 C C . THR A 1 94 ? 12.008 11.469 15.719 1 98.44 94 THR A C 1
ATOM 766 O O . THR A 1 94 ? 12.422 12.516 16.219 1 98.44 94 THR A O 1
ATOM 769 N N . SER A 1 95 ? 12.805 10.594 15.266 1 98.44 95 SER A N 1
ATOM 770 C CA . SER A 1 95 ? 14.258 10.742 15.367 1 98.44 95 SER A CA 1
ATOM 771 C C . SER A 1 95 ? 14.742 11.969 14.602 1 98.44 95 SER A C 1
ATOM 773 O O . SER A 1 95 ? 15.773 12.547 14.938 1 98.44 95 SER A O 1
ATOM 775 N N . ILE A 1 96 ? 14.039 12.383 13.609 1 98.62 96 ILE A N 1
ATOM 776 C CA . ILE A 1 96 ? 14.469 13.484 12.75 1 98.62 96 ILE A CA 1
ATOM 777 C C . ILE A 1 96 ? 14.383 14.797 13.516 1 98.62 96 ILE A C 1
ATOM 779 O O . ILE A 1 96 ? 14.977 15.797 13.109 1 98.62 96 ILE A O 1
ATOM 783 N N . ILE A 1 97 ? 13.633 14.812 14.594 1 98.75 97 ILE A N 1
ATOM 784 C CA . ILE A 1 97 ? 13.461 16.016 15.406 1 98.75 97 ILE A CA 1
ATOM 785 C C . ILE A 1 97 ? 14.797 16.438 16 1 98.75 97 ILE A C 1
ATOM 787 O O . ILE A 1 97 ? 15.023 17.609 16.266 1 98.75 97 ILE A O 1
ATOM 791 N N . ARG A 1 98 ? 15.68 15.484 16.141 1 98.44 98 ARG A N 1
ATOM 792 C CA . ARG A 1 98 ? 16.984 15.766 16.719 1 98.44 98 ARG A CA 1
ATOM 793 C C . ARG A 1 98 ? 17.891 16.484 15.711 1 98.44 98 ARG A C 1
ATOM 795 O O . ARG A 1 98 ? 18.938 17.016 16.078 1 98.44 98 ARG A O 1
ATOM 802 N N . ASP A 1 99 ? 17.562 16.422 14.469 1 98.62 99 ASP A N 1
ATOM 803 C CA . ASP A 1 99 ? 18.344 17.094 13.422 1 98.62 99 ASP A CA 1
ATOM 804 C C . ASP A 1 99 ? 17.922 18.547 13.289 1 98.62 99 ASP A C 1
ATOM 806 O O . ASP A 1 99 ? 17.203 18.922 12.352 1 98.62 99 ASP A O 1
ATOM 810 N N . HIS A 1 100 ? 18.453 19.375 14.203 1 98.62 100 HIS A N 1
ATOM 811 C CA . HIS A 1 100 ? 18.062 20.781 14.242 1 98.62 100 HIS A CA 1
ATOM 812 C C . HIS A 1 100 ? 18.453 21.5 12.953 1 98.62 100 HIS A C 1
ATOM 814 O O . HIS A 1 100 ? 17.797 22.453 12.539 1 98.62 100 HIS A O 1
ATOM 820 N N . GLU A 1 101 ? 19.547 21.016 12.289 1 98.5 101 GLU A N 1
ATOM 821 C CA . GLU A 1 101 ? 19.953 21.625 11.023 1 98.5 101 GLU A CA 1
ATOM 822 C C . GLU A 1 101 ? 18.875 21.406 9.953 1 98.5 101 GLU A C 1
ATOM 824 O O . GLU A 1 101 ? 18.594 22.328 9.172 1 98.5 101 GLU A O 1
ATOM 829 N N . PHE A 1 102 ? 18.344 20.266 9.922 1 98.69 102 PHE A N 1
ATOM 830 C CA . PHE A 1 102 ? 17.25 19.969 9 1 98.69 102 PHE A CA 1
ATOM 831 C C . PHE A 1 102 ? 16.031 20.859 9.305 1 98.69 102 PHE A C 1
ATOM 833 O O . PHE A 1 102 ? 15.445 21.438 8.391 1 98.69 102 PHE A O 1
ATOM 840 N N . LEU A 1 103 ? 15.664 21 10.57 1 98.88 103 LEU A N 1
ATOM 841 C CA . LEU A 1 103 ? 14.5 21.781 10.969 1 98.88 103 LEU A CA 1
ATOM 842 C C . LEU A 1 103 ? 14.648 23.25 10.555 1 98.88 103 LEU A C 1
ATOM 844 O O . LEU A 1 103 ? 13.695 23.859 10.062 1 98.88 103 LEU A O 1
ATOM 848 N N . LYS A 1 104 ? 15.844 23.734 10.695 1 98.25 104 LYS A N 1
ATOM 849 C CA . LYS A 1 104 ? 16.125 25.125 10.336 1 98.25 104 LYS A CA 1
ATOM 850 C C . LYS A 1 104 ? 16.141 25.297 8.82 1 98.25 104 LYS A C 1
ATOM 852 O O . LYS A 1 104 ? 15.531 26.234 8.289 1 98.25 104 LYS A O 1
ATOM 857 N N . ARG A 1 105 ? 16.812 24.359 8.133 1 98.25 105 ARG A N 1
ATOM 858 C CA . ARG A 1 105 ? 16.969 24.453 6.684 1 98.25 105 ARG A CA 1
ATOM 859 C C . ARG A 1 105 ? 15.617 24.422 5.98 1 98.25 105 ARG A C 1
ATOM 861 O O . ARG A 1 105 ? 15.406 25.141 5.008 1 98.25 105 ARG A O 1
ATOM 868 N N . GLU A 1 106 ? 14.688 23.641 6.527 1 98.06 106 GLU A N 1
ATOM 869 C CA . GLU A 1 106 ? 13.375 23.516 5.898 1 98.06 106 GLU A CA 1
ATOM 870 C C . GLU A 1 106 ? 12.398 24.547 6.426 1 98.06 106 GLU A C 1
ATOM 872 O O . GLU A 1 106 ? 11.25 24.625 5.984 1 98.06 106 GLU A O 1
ATOM 877 N N . ALA A 1 107 ? 12.852 25.391 7.336 1 98.06 107 ALA A N 1
ATOM 878 C CA . ALA A 1 107 ? 12.055 26.484 7.902 1 98.06 107 ALA A CA 1
ATOM 879 C C . ALA A 1 107 ? 10.719 25.953 8.43 1 98.06 107 ALA A C 1
ATOM 881 O O . ALA A 1 107 ? 9.664 26.5 8.109 1 98.06 107 ALA A O 1
ATOM 882 N N . LEU A 1 108 ? 10.797 24.906 9.18 1 98.75 108 LEU A N 1
ATOM 883 C CA . LEU A 1 108 ? 9.602 24.344 9.789 1 98.75 108 LEU A CA 1
ATOM 884 C C . LEU A 1 108 ? 9.008 25.297 10.82 1 98.75 108 LEU A C 1
ATOM 886 O O . LEU A 1 108 ? 9.75 25.969 11.555 1 98.75 108 LEU A O 1
ATOM 890 N N . THR A 1 109 ? 7.711 25.328 10.852 1 98.75 109 THR A N 1
ATOM 891 C CA . THR A 1 109 ? 7.07 26.266 11.766 1 98.75 109 THR A CA 1
ATOM 892 C C . THR A 1 109 ? 6.305 25.516 12.852 1 98.75 109 THR A C 1
ATOM 894 O O . THR A 1 109 ? 5.848 26.125 13.82 1 98.75 109 THR A O 1
ATOM 897 N N . MET A 1 110 ? 6.227 24.203 12.75 1 98.88 110 MET A N 1
ATOM 898 C CA . MET A 1 110 ? 5.625 23.406 13.805 1 98.88 110 MET A CA 1
ATOM 899 C C . MET A 1 110 ? 6.008 21.938 13.648 1 98.88 110 MET A C 1
ATOM 901 O O . MET A 1 110 ? 6.137 21.438 12.531 1 98.88 110 MET A O 1
ATOM 905 N N . VAL A 1 111 ? 6.098 21.219 14.758 1 98.94 111 VAL A N 1
ATOM 906 C CA . VAL A 1 111 ? 6.258 19.766 14.789 1 98.94 111 VAL A CA 1
ATOM 907 C C . VAL A 1 111 ? 5.02 19.125 15.406 1 98.94 111 VAL A C 1
ATOM 909 O O . VAL A 1 111 ? 4.582 19.531 16.484 1 98.94 111 VAL A O 1
ATOM 912 N N . VAL A 1 112 ? 4.461 18.219 14.703 1 98.94 112 VAL A N 1
ATOM 913 C CA . VAL A 1 112 ? 3.354 17.422 15.227 1 98.94 112 VAL A CA 1
ATOM 914 C C . VAL A 1 112 ? 3.832 16 15.516 1 98.94 112 VAL A C 1
ATOM 916 O O . VAL A 1 112 ? 4.34 15.312 14.625 1 98.94 112 VAL A O 1
ATOM 919 N N . VAL A 1 113 ? 3.654 15.578 16.75 1 98.81 113 VAL A N 1
ATOM 920 C CA . VAL A 1 113 ? 4.066 14.234 17.156 1 98.81 113 VAL A CA 1
ATOM 921 C C . VAL A 1 113 ? 2.834 13.367 17.391 1 98.81 113 VAL A C 1
ATOM 923 O O . VAL A 1 113 ? 2.086 13.578 18.344 1 98.81 113 VAL A O 1
ATOM 926 N N . VAL A 1 114 ? 2.68 12.414 16.5 1 98.62 114 VAL A N 1
ATOM 927 C CA . VAL A 1 114 ? 1.591 11.453 16.656 1 98.62 114 VAL A CA 1
ATOM 928 C C . VAL A 1 114 ? 2.033 10.312 17.562 1 98.62 114 VAL A C 1
ATOM 930 O O . VAL A 1 114 ? 3.047 9.656 17.312 1 98.62 114 VAL A O 1
ATOM 933 N N . ARG A 1 115 ? 1.259 10.07 18.625 1 97.44 115 ARG A N 1
ATOM 934 C CA . ARG A 1 115 ? 1.594 9.047 19.609 1 97.44 115 ARG A CA 1
ATOM 935 C C . ARG A 1 115 ? 0.489 8 19.703 1 97.44 115 ARG A C 1
ATOM 937 O O . ARG A 1 115 ? -0.674 8.289 19.422 1 97.44 115 ARG A O 1
ATOM 944 N N . ASP A 1 116 ? 0.935 6.805 20.062 1 95.56 116 ASP A N 1
ATOM 945 C CA . ASP A 1 116 ? -0.049 5.789 20.422 1 95.56 116 ASP A CA 1
ATOM 946 C C . ASP A 1 116 ? -0.753 6.145 21.719 1 95.56 116 ASP A C 1
ATOM 948 O O . ASP A 1 116 ? -0.109 6.281 22.766 1 95.56 116 ASP A O 1
ATOM 952 N N . SER A 1 117 ? -2.029 6.25 21.688 1 94.19 117 SER A N 1
ATOM 953 C CA . SER A 1 117 ? -2.795 6.715 22.844 1 94.19 117 SER A CA 1
ATOM 954 C C . SER A 1 117 ? -2.703 5.727 24 1 94.19 117 SER A C 1
ATOM 956 O O . SER A 1 117 ? -2.957 6.086 25.156 1 94.19 117 SER A O 1
ATOM 958 N N . ARG A 1 118 ? -2.371 4.461 23.734 1 90.56 118 ARG A N 1
ATOM 959 C CA . ARG A 1 118 ? -2.291 3.438 24.766 1 90.56 118 ARG A CA 1
ATOM 960 C C . ARG A 1 118 ? -1.1 3.684 25.688 1 90.56 118 ARG A C 1
ATOM 962 O O . ARG A 1 118 ? -1.138 3.33 26.875 1 90.56 118 ARG A O 1
ATOM 969 N N . ALA A 1 119 ? -0.038 4.34 25.188 1 88.69 119 ALA A N 1
ATOM 970 C CA . ALA A 1 119 ? 1.16 4.656 25.953 1 88.69 119 ALA A CA 1
ATOM 971 C C . ALA A 1 119 ? 1.823 5.934 25.438 1 88.69 119 ALA A C 1
ATOM 973 O O . ALA A 1 119 ? 2.953 5.898 24.953 1 88.69 119 ALA A O 1
ATOM 974 N N . PRO A 1 120 ? 1.12 6.93 25.734 1 87.81 120 PRO A N 1
ATOM 975 C CA . PRO A 1 120 ? 1.682 8.18 25.219 1 87.81 120 PRO A CA 1
ATOM 976 C C . PRO A 1 120 ? 2.932 8.625 25.969 1 87.81 120 PRO A C 1
ATOM 978 O O . PRO A 1 120 ? 2.92 8.695 27.203 1 87.81 120 PRO A O 1
ATOM 981 N N . ARG A 1 121 ? 4.016 8.781 25.203 1 89.38 121 ARG A N 1
ATOM 982 C CA . ARG A 1 121 ? 5.266 9.234 25.797 1 89.38 121 ARG A CA 1
ATOM 983 C C . ARG A 1 121 ? 5.652 10.609 25.281 1 89.38 121 ARG A C 1
ATOM 985 O O . ARG A 1 121 ? 5.559 10.883 24.078 1 89.38 121 ARG A O 1
ATOM 992 N N . ASN A 1 122 ? 5.996 11.414 26.219 1 93.44 122 ASN A N 1
ATOM 993 C CA . ASN A 1 122 ? 6.555 12.695 25.812 1 93.44 122 ASN A CA 1
ATOM 994 C C . ASN A 1 122 ? 7.996 12.555 25.328 1 93.44 122 ASN A C 1
ATOM 996 O O . ASN A 1 122 ? 8.758 11.75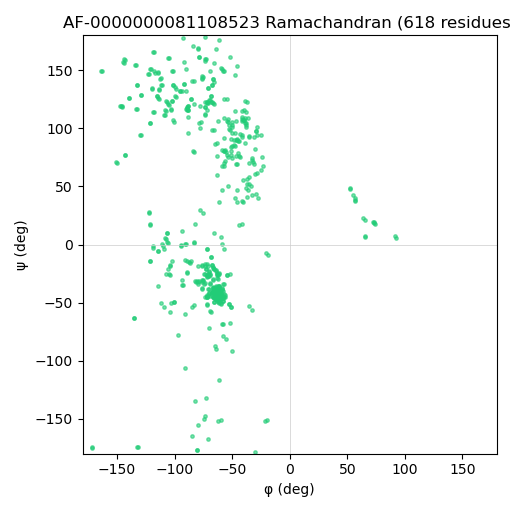 25.875 1 93.44 122 ASN A O 1
ATOM 1000 N N . LEU A 1 123 ? 8.289 13.359 24.359 1 96.5 123 LEU A N 1
ATOM 1001 C CA . LEU A 1 123 ? 9.602 13.25 23.734 1 96.5 123 LEU A CA 1
ATOM 1002 C C . LEU A 1 123 ? 10.508 14.398 24.172 1 96.5 123 LEU A C 1
ATOM 1004 O O . LEU A 1 123 ? 10.211 15.562 23.891 1 96.5 123 LEU A O 1
ATOM 1008 N N . ALA A 1 124 ? 11.594 14.094 24.75 1 97.44 124 ALA A N 1
ATOM 1009 C CA . ALA A 1 124 ? 12.578 15.094 25.141 1 97.44 124 ALA A CA 1
ATOM 1010 C C . ALA A 1 124 ? 13.117 15.844 23.922 1 97.44 124 ALA A C 1
ATOM 1012 O O . ALA A 1 124 ? 13.414 17.047 24.016 1 97.44 124 ALA A O 1
ATOM 1013 N N . SER A 1 125 ? 13.25 15.133 22.891 1 97.81 125 SER A N 1
ATOM 1014 C CA . SER A 1 125 ? 13.82 15.719 21.672 1 97.81 125 SER A CA 1
ATOM 1015 C C . SER A 1 125 ? 12.953 16.859 21.156 1 97.81 125 SER A C 1
ATOM 1017 O O . SER A 1 125 ? 13.477 17.859 20.672 1 97.81 125 SER A O 1
ATOM 1019 N N . VAL A 1 126 ? 11.617 16.719 21.219 1 98.25 126 VAL A N 1
ATOM 1020 C CA . VAL A 1 126 ? 10.758 17.766 20.688 1 98.25 126 VAL A CA 1
ATOM 1021 C C . VAL A 1 126 ? 10.766 18.969 21.625 1 98.25 126 VAL A C 1
ATOM 1023 O O . VAL A 1 126 ? 10.695 20.125 21.172 1 98.25 126 VAL A O 1
ATOM 1026 N N . GLU A 1 127 ? 10.875 18.766 22.844 1 98 127 GLU A N 1
ATOM 1027 C CA . GLU A 1 127 ? 10.992 19.859 23.812 1 98 127 GLU A CA 1
ATOM 1028 C C . GLU A 1 127 ? 12.289 20.641 23.609 1 98 127 GLU A C 1
ATOM 1030 O O . GLU A 1 127 ? 12.289 21.859 23.641 1 98 127 GLU A O 1
ATOM 1035 N N . THR A 1 128 ? 13.289 19.875 23.438 1 98.44 128 THR A N 1
ATOM 1036 C CA . THR A 1 128 ? 14.586 20.5 23.188 1 98.44 128 THR A CA 1
ATOM 1037 C C . THR A 1 128 ? 14.555 21.312 21.906 1 98.44 128 THR A C 1
ATOM 1039 O O . THR A 1 128 ? 15.055 22.438 21.875 1 98.44 128 THR A O 1
ATOM 1042 N N . ALA A 1 129 ? 14.031 20.75 20.859 1 98.62 129 ALA A N 1
ATOM 1043 C CA . ALA A 1 129 ? 13.922 21.453 19.578 1 98.62 129 ALA A CA 1
ATOM 1044 C C . ALA A 1 129 ? 13.086 22.719 19.734 1 98.62 129 ALA A C 1
ATOM 1046 O O . ALA A 1 129 ? 13.43 23.766 19.188 1 98.62 129 ALA A O 1
ATOM 1047 N N . SER A 1 130 ? 11.992 22.594 20.438 1 98.56 130 SER A N 1
ATOM 1048 C CA . SER A 1 130 ? 11.109 23.734 20.672 1 98.56 130 SER A CA 1
ATOM 1049 C C . SER A 1 130 ? 11.836 24.859 21.406 1 98.56 130 SER A C 1
ATOM 1051 O O . SER A 1 130 ? 11.758 26.016 21 1 98.56 130 SER A O 1
ATOM 1053 N N . ALA A 1 131 ? 12.578 24.531 22.406 1 98.19 131 ALA A N 1
ATOM 1054 C CA . ALA A 1 131 ? 13.297 25.516 23.219 1 98.19 131 ALA A CA 1
ATOM 1055 C C . ALA A 1 131 ? 14.438 26.141 22.422 1 98.19 131 ALA A C 1
ATOM 1057 O O . ALA A 1 131 ? 14.664 27.359 22.516 1 98.19 131 ALA A O 1
ATOM 1058 N N . THR A 1 132 ? 15.117 25.312 21.688 1 98.31 132 THR A N 1
ATOM 1059 C CA . THR A 1 132 ? 16.328 25.766 21 1 98.31 132 THR A CA 1
ATOM 1060 C C . THR A 1 132 ? 15.977 26.594 19.766 1 98.31 132 THR A C 1
ATOM 1062 O O . THR A 1 132 ? 16.656 27.562 19.453 1 98.31 132 THR A O 1
ATOM 1065 N N . LEU A 1 133 ? 14.93 26.203 19.078 1 98.44 133 LEU A N 1
ATOM 1066 C CA . LEU A 1 133 ? 14.648 26.812 17.781 1 98.44 133 LEU A CA 1
ATOM 1067 C C . LEU A 1 133 ? 13.383 27.672 17.844 1 98.44 133 LEU A C 1
ATOM 1069 O O . LEU A 1 133 ? 12.961 28.234 16.828 1 98.44 133 LEU A O 1
ATOM 1073 N N . ASN A 1 134 ? 12.734 27.75 19.062 1 97.94 134 ASN A N 1
ATOM 1074 C CA . ASN A 1 134 ? 11.43 28.391 19.188 1 97.94 134 ASN A CA 1
ATOM 1075 C C . ASN A 1 134 ? 10.406 27.797 18.234 1 97.94 134 ASN A C 1
ATOM 1077 O O . ASN A 1 134 ? 9.711 28.531 17.531 1 97.94 134 ASN A O 1
ATOM 1081 N N . LEU A 1 135 ? 10.414 26.547 18.125 1 98.5 135 LEU A N 1
ATOM 1082 C CA . LEU A 1 135 ? 9.57 25.781 17.219 1 98.5 135 LEU A CA 1
ATOM 1083 C C . LEU A 1 135 ? 8.398 25.156 17.969 1 98.5 135 LEU A C 1
ATOM 1085 O O . LEU A 1 135 ? 8.586 24.219 18.75 1 98.5 135 LEU A O 1
ATOM 1089 N N . PRO A 1 136 ? 7.199 25.703 17.766 1 98.44 136 PRO A N 1
ATOM 1090 C CA . PRO A 1 136 ? 6.047 25.109 18.453 1 98.44 136 PRO A CA 1
ATOM 1091 C C . PRO A 1 136 ? 5.84 23.656 18.078 1 98.44 136 PRO A C 1
ATOM 1093 O O . PRO A 1 136 ? 6.207 23.219 16.984 1 98.44 136 PRO A O 1
ATOM 1096 N N . PHE A 1 137 ? 5.254 22.891 19.031 1 98.69 137 PHE A N 1
ATOM 1097 C CA . PHE A 1 137 ? 4.93 21.484 18.766 1 98.69 137 PHE A CA 1
ATOM 1098 C C . PHE A 1 137 ? 3.623 21.109 19.453 1 98.69 137 PHE A C 1
ATOM 1100 O O . PHE A 1 137 ? 3.119 21.844 20.312 1 98.69 137 PHE A O 1
ATOM 1107 N N . CYS A 1 138 ? 3.021 20.062 18.984 1 97.81 138 CYS A N 1
ATOM 1108 C CA . CYS A 1 138 ? 1.869 19.484 19.672 1 97.81 138 CYS A CA 1
ATOM 1109 C C . CYS A 1 138 ? 1.857 17.969 19.547 1 97.81 138 CYS A C 1
ATOM 1111 O O . CYS A 1 138 ? 2.518 17.422 18.656 1 97.81 138 CYS A O 1
ATOM 1113 N N . TYR A 1 139 ? 1.166 17.359 20.5 1 98.25 139 TYR A N 1
ATOM 1114 C CA . TYR A 1 139 ? 0.951 15.922 20.484 1 98.25 139 TYR A CA 1
ATOM 1115 C C . TYR A 1 139 ? -0.449 15.586 19.984 1 98.25 139 TYR A C 1
ATOM 1117 O O . TYR A 1 139 ? -1.415 16.281 20.312 1 98.25 139 TYR A O 1
ATOM 1125 N N . VAL A 1 140 ? -0.543 14.57 19.141 1 98.31 140 VAL A N 1
ATOM 1126 C CA . VAL A 1 140 ? -1.811 13.961 18.75 1 98.31 140 VAL A CA 1
ATOM 1127 C C . VAL A 1 140 ? -1.83 12.492 19.172 1 98.31 140 VAL A C 1
ATOM 1129 O O . VAL A 1 140 ? -1.063 11.68 18.656 1 98.31 140 VAL A O 1
ATOM 1132 N N . ASP A 1 141 ? -2.678 12.203 20.062 1 97.81 141 ASP A N 1
ATOM 1133 C CA . ASP A 1 141 ? -2.783 10.828 20.547 1 97.81 141 ASP A CA 1
ATOM 1134 C C . ASP A 1 141 ? -3.764 10.023 19.688 1 97.81 141 ASP A C 1
ATOM 1136 O O . ASP A 1 141 ? -4.945 10.359 19.609 1 97.81 141 ASP A O 1
ATOM 1140 N N . ALA A 1 142 ? -3.238 8.977 19.078 1 97.69 142 ALA A N 1
ATOM 1141 C CA . ALA A 1 142 ? -4.047 8.18 18.156 1 97.69 142 ALA A CA 1
ATOM 1142 C C . ALA A 1 142 ? -4.23 6.758 18.688 1 97.69 142 ALA A C 1
ATOM 1144 O O . ALA A 1 142 ? -3.262 6.117 19.109 1 97.69 142 ALA A O 1
ATOM 1145 N N . ASN A 1 143 ? -5.457 6.348 18.75 1 95.94 143 ASN A N 1
ATOM 1146 C CA . ASN A 1 143 ? -5.781 4.949 19 1 95.94 143 ASN A CA 1
ATOM 1147 C C . ASN A 1 143 ? -5.852 4.141 17.719 1 95.94 143 ASN A C 1
ATOM 1149 O O . ASN A 1 143 ? -6.773 4.312 16.922 1 95.94 143 ASN A O 1
ATOM 1153 N N . ALA A 1 144 ? -4.988 3.201 17.562 1 91.38 144 ALA A N 1
ATOM 1154 C CA . ALA A 1 144 ? -4.863 2.455 16.312 1 91.38 144 ALA A CA 1
ATOM 1155 C C . ALA A 1 144 ? -6.152 1.705 16 1 91.38 144 ALA A C 1
ATOM 1157 O O . ALA A 1 144 ? -6.445 1.427 14.836 1 91.38 144 ALA A O 1
ATOM 1158 N N . LYS A 1 145 ? -6.977 1.385 16.969 1 92.31 145 LYS A N 1
ATOM 1159 C CA . LYS A 1 145 ? -8.219 0.649 16.75 1 92.31 145 LYS A CA 1
ATOM 1160 C C . LYS A 1 145 ? -9.383 1.602 16.5 1 92.31 145 LYS A C 1
ATOM 1162 O O . LYS A 1 145 ? -10.461 1.174 16.078 1 92.31 145 LYS A O 1
ATOM 1167 N N . HIS A 1 146 ? -9.172 2.873 16.781 1 96.12 146 HIS A N 1
ATOM 1168 C CA . HIS A 1 146 ? -10.172 3.914 16.594 1 96.12 146 HIS A CA 1
ATOM 1169 C C . HIS A 1 146 ? -9.531 5.211 16.109 1 96.12 146 HIS A C 1
ATOM 1171 O O . HIS A 1 146 ? -9.492 6.199 16.844 1 96.12 146 HIS A O 1
ATOM 1177 N N . LEU A 1 147 ? -9.195 5.262 14.852 1 97.81 147 LEU A N 1
ATOM 1178 C CA . LEU A 1 147 ? -8.32 6.312 14.344 1 97.81 147 LEU A CA 1
ATOM 1179 C C . LEU A 1 147 ? -9.125 7.543 13.945 1 97.81 147 LEU A C 1
ATOM 1181 O O . LEU A 1 147 ? -8.57 8.633 13.789 1 97.81 147 LEU A O 1
ATOM 1185 N N . VAL A 1 148 ? -10.422 7.516 13.781 1 98.12 148 VAL A N 1
ATOM 1186 C CA . VAL A 1 148 ? -11.227 8.562 13.164 1 98.12 148 VAL A CA 1
ATOM 1187 C C . VAL A 1 148 ? -11.141 9.844 13.992 1 98.12 148 VAL A C 1
ATOM 1189 O O . VAL A 1 148 ? -10.953 10.93 13.453 1 98.12 148 VAL A O 1
ATOM 1192 N N . PRO A 1 149 ? -11.219 9.75 15.336 1 98.12 149 PRO A N 1
ATOM 1193 C CA . PRO A 1 149 ? -11.055 10.977 16.109 1 98.12 149 PRO A CA 1
ATOM 1194 C C . PRO A 1 149 ? -9.719 11.672 15.852 1 98.12 149 PRO A C 1
ATOM 1196 O O . PRO A 1 149 ? -9.656 12.898 15.781 1 98.12 149 PRO A O 1
ATOM 1199 N N . ALA A 1 150 ? -8.695 10.875 15.742 1 98.56 150 ALA A N 1
ATOM 1200 C CA . ALA A 1 150 ? -7.379 11.445 15.461 1 98.56 150 ALA A CA 1
ATOM 1201 C C . ALA A 1 150 ? -7.328 12.07 14.07 1 98.56 150 ALA A C 1
ATOM 1203 O O . ALA A 1 150 ? -6.59 13.031 13.844 1 98.56 150 ALA A O 1
ATOM 1204 N N . PHE A 1 151 ? -8.102 11.555 13.125 1 98.69 151 PHE A N 1
ATOM 1205 C CA . PHE A 1 151 ? -8.203 12.148 11.797 1 98.69 151 PHE A CA 1
ATOM 1206 C C . PHE A 1 151 ? -8.781 13.562 11.883 1 98.69 151 PHE A C 1
ATOM 1208 O O . PHE A 1 151 ? -8.266 14.484 11.25 1 98.69 151 PHE A O 1
ATOM 1215 N N . ASN A 1 152 ? -9.828 13.703 12.688 1 97.88 152 ASN A N 1
ATOM 1216 C CA . ASN A 1 152 ? -10.398 15.031 12.906 1 97.88 152 ASN A CA 1
ATOM 1217 C C . ASN A 1 152 ? -9.383 15.984 13.531 1 97.88 152 ASN A C 1
ATOM 1219 O O . ASN A 1 152 ? -9.258 17.125 13.109 1 97.88 152 ASN A O 1
ATOM 1223 N N . GLN A 1 153 ? -8.711 15.469 14.422 1 98.62 153 GLN A N 1
ATOM 1224 C CA . GLN A 1 153 ? -7.762 16.297 15.164 1 98.62 153 GLN A CA 1
ATOM 1225 C C . GLN A 1 153 ? -6.621 16.766 14.266 1 98.62 153 GLN A C 1
ATOM 1227 O O . GLN A 1 153 ? -6.219 17.922 14.32 1 98.62 153 GLN A O 1
ATOM 1232 N N . ILE A 1 154 ? -6.07 15.875 13.469 1 98.81 154 ILE A N 1
ATOM 1233 C CA . ILE A 1 154 ? -4.91 16.234 12.664 1 98.81 154 ILE A CA 1
ATOM 1234 C C . ILE A 1 154 ? -5.316 17.281 11.617 1 98.81 154 ILE A C 1
ATOM 1236 O O . ILE A 1 154 ? -4.531 18.172 11.289 1 98.81 154 ILE A O 1
ATOM 1240 N N . VAL A 1 155 ? -6.523 17.172 11.047 1 98.69 155 VAL A N 1
ATOM 1241 C CA . VAL A 1 155 ? -7.023 18.156 10.102 1 98.69 155 VAL A CA 1
ATOM 1242 C C . VAL A 1 155 ? -7.082 19.531 10.773 1 98.69 155 VAL A C 1
ATOM 1244 O O . VAL A 1 155 ? -6.598 20.516 10.219 1 98.69 155 VAL A O 1
ATOM 1247 N N . SER A 1 156 ? -7.598 19.562 11.961 1 98.5 156 SER A N 1
ATOM 1248 C CA . SER A 1 156 ? -7.723 20.812 12.711 1 98.5 156 SER A CA 1
ATOM 1249 C C . SER A 1 156 ? -6.352 21.391 13.055 1 98.5 156 SER A C 1
ATOM 1251 O O . SER A 1 156 ? -6.117 22.594 12.883 1 98.5 156 SER A O 1
ATOM 1253 N N . VAL A 1 157 ? -5.449 20.578 13.508 1 98.81 157 VAL A N 1
ATOM 1254 C CA . VAL A 1 157 ? -4.125 21 13.938 1 98.81 157 VAL A CA 1
ATOM 1255 C C . VAL A 1 157 ? -3.379 21.625 12.758 1 98.81 157 VAL A C 1
ATOM 1257 O O . VAL A 1 157 ? -2.844 22.734 12.859 1 98.81 157 VAL A O 1
ATOM 1260 N N . ILE A 1 158 ? -3.361 20.922 11.648 1 98.81 158 ILE A N 1
ATOM 1261 C CA . ILE A 1 158 ? -2.623 21.391 10.477 1 98.81 158 ILE A CA 1
ATOM 1262 C C . ILE A 1 158 ? -3.254 22.672 9.938 1 98.81 158 ILE A C 1
ATOM 1264 O O . ILE A 1 158 ? -2.566 23.672 9.75 1 98.81 158 ILE A O 1
ATOM 1268 N N . ASN A 1 159 ? -4.562 22.688 9.742 1 98.69 159 ASN A N 1
ATOM 1269 C CA . ASN A 1 159 ? -5.246 23.828 9.156 1 98.69 159 ASN A CA 1
ATOM 1270 C C . ASN A 1 159 ? -5.148 25.062 10.055 1 98.69 159 ASN A C 1
ATOM 1272 O O . ASN A 1 159 ? -4.867 26.172 9.578 1 98.69 159 ASN A O 1
ATOM 1276 N N . ASN A 1 160 ? -5.352 24.844 11.312 1 98.62 160 ASN A N 1
ATOM 1277 C CA . ASN A 1 160 ? -5.277 25.969 12.234 1 98.62 160 ASN A CA 1
ATOM 1278 C C . ASN A 1 160 ? -3.881 26.578 12.258 1 98.62 160 ASN A C 1
ATOM 1280 O O . ASN A 1 160 ? -3.738 27.812 12.305 1 98.62 160 ASN A O 1
ATOM 1284 N N . HIS A 1 161 ? -2.9 25.766 12.227 1 98.81 161 HIS A N 1
ATOM 1285 C CA . HIS A 1 161 ? -1.54 26.281 12.242 1 98.81 161 HIS A CA 1
ATOM 1286 C C . HIS A 1 161 ? -1.25 27.094 10.984 1 98.81 161 HIS A C 1
ATOM 1288 O O . HIS A 1 161 ? -0.674 28.188 11.055 1 98.81 161 HIS A O 1
ATOM 1294 N N . LEU A 1 162 ? -1.603 26.578 9.844 1 98.69 162 LEU A N 1
ATOM 1295 C CA . LEU A 1 162 ? -1.362 27.266 8.586 1 98.69 162 LEU A CA 1
ATOM 1296 C C . LEU A 1 162 ? -2.076 28.609 8.555 1 98.69 162 LEU A C 1
ATOM 1298 O O . LEU A 1 162 ? -1.508 29.625 8.117 1 98.69 162 LEU A O 1
ATOM 1302 N N . LEU A 1 163 ? -3.277 28.656 9.039 1 98.62 163 LEU A N 1
ATOM 1303 C CA . LEU A 1 163 ? -4.047 29.906 9.094 1 98.62 163 LEU A CA 1
ATOM 1304 C C . LEU A 1 163 ? -3.422 30.891 10.07 1 98.62 163 LEU A C 1
ATOM 1306 O O . LEU A 1 163 ? -3.336 32.094 9.789 1 98.62 163 LEU A O 1
ATOM 1310 N N . THR A 1 164 ? -3.004 30.344 11.195 1 98.44 164 THR A N 1
ATOM 1311 C CA . THR A 1 164 ? -2.387 31.203 12.211 1 98.44 164 THR A CA 1
ATOM 1312 C C . THR A 1 164 ? -1.11 31.844 11.672 1 98.44 164 THR A C 1
ATOM 1314 O O . THR A 1 164 ? -0.904 33.031 11.82 1 98.44 164 THR A O 1
ATOM 1317 N N . VAL A 1 165 ? -0.237 31.094 11.07 1 98.25 165 VAL A N 1
ATOM 1318 C CA . VAL A 1 165 ? 1.008 31.609 10.516 1 98.25 165 VAL A CA 1
ATOM 1319 C C . VAL A 1 165 ? 0.699 32.656 9.438 1 98.25 165 VAL A C 1
ATOM 1321 O O . VAL A 1 165 ? 1.328 33.719 9.391 1 98.25 165 VAL A O 1
ATOM 1324 N N . HIS A 1 166 ? -0.274 32.375 8.555 1 98.06 166 HIS A N 1
ATOM 1325 C CA . HIS A 1 166 ? -0.685 33.312 7.523 1 98.06 166 HIS A CA 1
ATOM 1326 C C . HIS A 1 166 ? -1.144 34.625 8.133 1 98.06 166 HIS A C 1
ATOM 1328 O O . HIS A 1 166 ? -0.718 35.688 7.699 1 98.06 166 HIS A O 1
ATOM 1334 N N . ASN A 1 167 ? -2.002 34.594 9.133 1 97.69 167 ASN A N 1
ATOM 1335 C CA . ASN A 1 167 ? -2.584 35.75 9.75 1 97.69 167 ASN A CA 1
ATOM 1336 C C . ASN A 1 167 ? -1.529 36.594 10.477 1 97.69 167 ASN A C 1
ATOM 1338 O O . ASN A 1 167 ? -1.517 37.812 10.367 1 97.69 167 ASN A O 1
ATOM 1342 N N . VAL A 1 168 ? -0.682 35.906 11.141 1 97.44 168 VAL A N 1
ATOM 1343 C CA . VAL A 1 168 ? 0.321 36.594 11.945 1 97.44 168 VAL A CA 1
ATOM 1344 C C . VAL A 1 168 ? 1.354 37.25 11.023 1 97.44 168 VAL A C 1
ATOM 1346 O O . VAL A 1 168 ? 1.889 38.312 11.336 1 97.44 168 VAL A O 1
ATOM 1349 N N . THR A 1 169 ? 1.562 36.688 9.828 1 97.12 169 THR A N 1
ATOM 1350 C CA . THR A 1 169 ? 2.607 37.188 8.945 1 97.12 169 THR A CA 1
ATOM 1351 C C . THR A 1 169 ? 1.999 37.969 7.777 1 97.12 169 THR A C 1
ATOM 1353 O O . THR A 1 169 ? 2.719 38.406 6.879 1 97.12 169 THR A O 1
ATOM 1356 N N . GLY A 1 170 ? 0.672 38.125 7.742 1 95.56 170 GLY A N 1
ATOM 1357 C CA . GLY A 1 170 ? 0.004 38.781 6.641 1 95.56 170 GLY A CA 1
ATOM 1358 C C . GLY A 1 170 ? 0.152 38.062 5.316 1 95.56 170 GLY A C 1
ATOM 1359 O O . GLY A 1 170 ? 0.187 38.688 4.258 1 95.56 170 GLY A O 1
ATOM 1360 N N . GLY A 1 171 ? 0.427 36.812 5.406 1 94.81 171 GLY A N 1
ATOM 1361 C CA . GLY A 1 171 ? 0.499 36 4.203 1 94.81 171 GLY A CA 1
ATOM 1362 C C . GLY A 1 171 ? 1.895 35.938 3.613 1 94.81 171 GLY A C 1
ATOM 1363 O O . GLY A 1 171 ? 2.105 35.281 2.582 1 94.81 171 GLY A O 1
ATOM 1364 N N . THR A 1 172 ? 2.869 36.438 4.242 1 95.06 172 THR A N 1
ATOM 1365 C CA . THR A 1 172 ? 4.223 36.5 3.701 1 95.06 172 THR A CA 1
ATOM 1366 C C . THR A 1 172 ? 4.922 35.156 3.883 1 95.06 172 THR A C 1
ATOM 1368 O O . THR A 1 172 ? 5.812 34.812 3.105 1 95.06 172 THR A O 1
ATOM 1371 N N . ILE A 1 173 ? 4.562 34.469 4.93 1 95.12 173 ILE A N 1
ATOM 1372 C CA . ILE A 1 173 ? 5.152 33.156 5.23 1 95.12 173 ILE A CA 1
ATOM 1373 C C . ILE A 1 173 ? 4.066 32.094 5.242 1 95.12 173 ILE A C 1
ATOM 1375 O O . ILE A 1 173 ? 2.979 32.312 5.781 1 95.12 173 ILE A O 1
ATOM 1379 N N . ARG A 1 174 ? 4.344 31.016 4.609 1 96.31 174 ARG A N 1
ATOM 1380 C CA . ARG A 1 174 ? 3.471 29.859 4.711 1 96.31 174 ARG A CA 1
ATOM 1381 C C . ARG A 1 174 ? 3.959 28.891 5.793 1 96.31 174 ARG A C 1
ATOM 1383 O O . ARG A 1 174 ? 5.156 28.625 5.891 1 96.31 174 ARG A O 1
ATOM 1390 N N . GLY A 1 175 ? 3.025 28.5 6.602 1 98.19 175 GLY A N 1
ATOM 1391 C CA . GLY A 1 175 ? 3.391 27.5 7.586 1 98.19 175 GLY A CA 1
ATOM 1392 C C . GLY A 1 175 ? 3.934 26.219 6.961 1 98.19 175 GLY A C 1
ATOM 1393 O O . GLY A 1 175 ? 3.582 25.891 5.832 1 98.19 175 GLY A O 1
ATOM 1394 N N . LYS A 1 176 ? 4.789 25.609 7.656 1 98.69 176 LYS A N 1
ATOM 1395 C CA . LYS A 1 176 ? 5.379 24.328 7.25 1 98.69 176 LYS A CA 1
ATOM 1396 C C . LYS A 1 176 ? 5.508 23.391 8.438 1 98.69 176 LYS A C 1
ATOM 1398 O O . LYS A 1 176 ? 6.113 23.734 9.453 1 98.69 176 LYS A O 1
ATOM 1403 N N . LEU A 1 177 ? 4.961 22.219 8.266 1 98.88 177 LEU A N 1
ATOM 1404 C CA . LEU A 1 177 ? 4.859 21.328 9.406 1 98.88 177 LEU A CA 1
ATOM 1405 C C . LEU A 1 177 ? 5.664 20.047 9.172 1 98.88 177 LEU A C 1
ATOM 1407 O O . LEU A 1 177 ? 5.809 19.609 8.031 1 98.88 177 LEU A O 1
ATOM 1411 N N . LEU A 1 178 ? 6.16 19.5 10.242 1 98.94 178 LEU A N 1
ATOM 1412 C CA . LEU A 1 178 ? 6.668 18.141 10.312 1 98.94 178 LEU A CA 1
ATOM 1413 C C . LEU A 1 178 ? 5.73 17.25 11.125 1 98.94 178 LEU A C 1
ATOM 1415 O O . LEU A 1 178 ? 5.5 17.516 12.312 1 98.94 178 LEU A O 1
ATOM 1419 N N . VAL A 1 179 ? 5.152 16.281 10.469 1 98.94 179 VAL A N 1
ATOM 1420 C CA . VAL A 1 179 ? 4.328 15.297 11.148 1 98.94 179 VAL A CA 1
ATOM 1421 C C . VAL A 1 179 ? 5.137 14.016 11.375 1 98.94 179 VAL A C 1
ATOM 1423 O O . VAL A 1 179 ? 5.754 13.492 10.438 1 98.94 179 VAL A O 1
ATOM 1426 N N . THR A 1 180 ? 5.16 13.555 12.641 1 98.81 180 THR A N 1
ATOM 1427 C CA . THR A 1 180 ? 6.004 12.414 12.969 1 98.81 180 THR A CA 1
ATOM 1428 C C . THR A 1 180 ? 5.246 11.406 13.828 1 98.81 180 THR A C 1
ATOM 1430 O O . THR A 1 180 ? 4.234 11.75 14.445 1 98.81 180 THR A O 1
ATOM 1433 N N . CYS A 1 181 ? 5.617 10.211 13.781 1 98.06 181 CYS A N 1
ATOM 1434 C CA . CYS A 1 181 ? 5.418 9.195 14.805 1 98.06 181 CYS A CA 1
ATOM 1435 C C . CYS A 1 181 ? 6.711 8.445 15.086 1 98.06 181 CYS A C 1
ATOM 1437 O O . CYS A 1 181 ? 7.773 8.82 14.594 1 98.06 181 CYS A O 1
ATOM 1439 N N . ASP A 1 182 ? 6.656 7.43 15.898 1 96.69 182 ASP A N 1
ATOM 1440 C CA . ASP A 1 182 ? 7.871 6.758 16.344 1 96.69 182 ASP A CA 1
ATOM 1441 C C . ASP A 1 182 ? 8.734 6.344 15.156 1 96.69 182 ASP A C 1
ATOM 1443 O O . ASP A 1 182 ? 9.922 6.684 15.094 1 96.69 182 ASP A O 1
ATOM 1447 N N . THR A 1 183 ? 8.133 5.652 14.188 1 96.31 183 THR A N 1
ATOM 1448 C CA . THR A 1 183 ? 8.898 5.168 13.047 1 96.31 183 THR A CA 1
ATOM 1449 C C . THR A 1 183 ? 8.625 6.027 11.812 1 96.31 183 THR A C 1
ATOM 1451 O O . THR A 1 183 ? 9.359 5.949 10.82 1 96.31 183 THR A O 1
ATOM 1454 N N . GLY A 1 184 ? 7.508 6.805 11.82 1 97.75 184 GLY A N 1
ATOM 1455 C CA . GLY A 1 184 ? 7.117 7.57 10.648 1 97.75 184 GLY A CA 1
ATOM 1456 C C . GLY A 1 184 ? 6.559 6.711 9.531 1 97.75 184 GLY A C 1
ATOM 1457 O O . GLY A 1 184 ? 6.508 7.141 8.375 1 97.75 184 GLY A O 1
ATOM 1458 N N . ASN A 1 185 ? 6.113 5.453 9.844 1 96.44 185 ASN A N 1
ATOM 1459 C CA . ASN A 1 185 ? 5.816 4.516 8.766 1 96.44 185 ASN A CA 1
ATOM 1460 C C . ASN A 1 185 ? 4.363 4.047 8.82 1 96.44 185 ASN A C 1
ATOM 1462 O O . ASN A 1 185 ? 3.861 3.469 7.852 1 96.44 185 ASN A O 1
ATOM 1466 N N . MET A 1 186 ? 3.611 4.254 9.922 1 95.31 186 MET A N 1
ATOM 1467 C CA . MET A 1 186 ? 2.277 3.67 10.031 1 95.31 186 MET A CA 1
ATOM 1468 C C . MET A 1 186 ? 1.275 4.691 10.562 1 95.31 186 MET A C 1
ATOM 1470 O O . MET A 1 186 ? 0.401 5.148 9.82 1 95.31 186 MET A O 1
ATOM 1474 N N . LEU A 1 187 ? 1.485 5.152 11.812 1 97.06 187 LEU A N 1
ATOM 1475 C CA . LEU A 1 187 ? 0.492 6.004 12.461 1 97.06 187 LEU A CA 1
ATOM 1476 C C . LEU A 1 187 ? 0.423 7.367 11.773 1 97.06 187 LEU A C 1
ATOM 1478 O O . LEU A 1 187 ? -0.637 7.77 11.297 1 97.06 187 LEU A O 1
ATOM 1482 N N . SER A 1 188 ? 1.544 8.039 11.734 1 98.69 188 SER A N 1
ATOM 1483 C CA . SER A 1 188 ? 1.544 9.398 11.188 1 98.69 188 SER A CA 1
ATOM 1484 C C . SER A 1 188 ? 1.178 9.391 9.711 1 98.69 188 SER A C 1
ATOM 1486 O O . SER A 1 188 ? 0.42 10.25 9.25 1 98.69 188 SER A O 1
ATOM 1488 N N . PRO A 1 189 ? 1.652 8.422 8.891 1 98.56 189 PRO A N 1
ATOM 1489 C CA . PRO A 1 189 ? 1.181 8.367 7.504 1 98.56 189 PRO A CA 1
ATOM 1490 C C . PRO A 1 189 ? -0.334 8.211 7.402 1 98.56 189 PRO A C 1
ATOM 1492 O O . PRO A 1 189 ? -0.962 8.805 6.52 1 98.56 189 PRO A O 1
ATOM 1495 N N . SER A 1 190 ? -0.936 7.457 8.258 1 98.62 190 SER A N 1
ATOM 1496 C CA . SER A 1 190 ? -2.385 7.277 8.234 1 98.62 190 SER A CA 1
ATOM 1497 C C . SER A 1 190 ? -3.107 8.594 8.492 1 98.62 190 SER A C 1
ATOM 1499 O O . SER A 1 190 ? -4.105 8.898 7.836 1 98.62 190 SER A O 1
ATOM 1501 N N . LEU A 1 191 ? -2.607 9.344 9.391 1 98.88 191 LEU A N 1
ATOM 1502 C CA . LEU A 1 191 ? -3.227 10.633 9.688 1 98.88 191 LEU A CA 1
ATOM 1503 C C . LEU A 1 191 ? -3.018 11.609 8.539 1 98.88 191 LEU A C 1
ATOM 1505 O O . LEU A 1 191 ? -3.918 12.383 8.203 1 98.88 191 LEU A O 1
ATOM 1509 N N . VAL A 1 192 ? -1.84 11.57 7.934 1 98.94 192 VAL A N 1
ATOM 1510 C CA . VAL A 1 192 ? -1.566 12.445 6.797 1 98.94 192 VAL A CA 1
ATOM 1511 C C . VAL A 1 192 ? -2.449 12.047 5.613 1 98.94 192 VAL A C 1
ATOM 1513 O O . VAL A 1 192 ? -2.922 12.906 4.867 1 98.94 192 VAL A O 1
ATOM 1516 N N . ALA A 1 193 ? -2.676 10.758 5.449 1 98.75 193 ALA A N 1
ATOM 1517 C CA . ALA A 1 193 ? -3.604 10.305 4.414 1 98.75 193 ALA A CA 1
ATOM 1518 C C . ALA A 1 193 ? -5 10.883 4.641 1 98.75 193 ALA A C 1
ATOM 1520 O O . ALA A 1 193 ? -5.633 11.375 3.705 1 98.75 193 ALA A O 1
ATOM 1521 N N . ALA A 1 194 ? -5.441 10.844 5.867 1 98.81 194 ALA A N 1
ATOM 1522 C CA . ALA A 1 194 ? -6.75 11.398 6.203 1 98.81 194 ALA A CA 1
ATOM 1523 C C . ALA A 1 194 ? -6.816 12.891 5.883 1 98.81 194 ALA A C 1
ATOM 1525 O O . ALA A 1 194 ? -7.828 13.375 5.367 1 98.81 194 ALA A O 1
ATOM 1526 N N . TYR A 1 195 ? -5.777 13.586 6.184 1 98.88 195 TYR A N 1
ATOM 1527 C CA . TYR A 1 195 ? -5.707 15.008 5.891 1 98.88 195 TYR A CA 1
ATOM 1528 C C . TYR A 1 195 ? -5.84 15.266 4.395 1 98.88 195 TYR A C 1
ATOM 1530 O O . TYR A 1 195 ? -6.598 16.141 3.973 1 98.88 195 TYR A O 1
ATOM 1538 N N . ILE A 1 196 ? -5.105 14.469 3.611 1 98.5 196 ILE A N 1
ATOM 1539 C CA . ILE A 1 196 ? -5.121 14.617 2.16 1 98.5 196 ILE A CA 1
ATOM 1540 C C . ILE A 1 196 ? -6.52 14.312 1.626 1 98.5 196 ILE A C 1
ATOM 1542 O O . ILE A 1 196 ? -7.023 15.016 0.75 1 98.5 196 ILE A O 1
ATOM 1546 N N . MET A 1 197 ? -7.121 13.305 2.143 1 97.94 197 MET A N 1
ATOM 1547 C CA . MET A 1 197 ? -8.469 12.945 1.717 1 97.94 197 MET A CA 1
ATOM 1548 C C . MET A 1 197 ? -9.461 14.07 2.02 1 97.94 197 MET A C 1
ATOM 1550 O O . MET A 1 197 ? -10.336 14.367 1.207 1 97.94 197 MET A O 1
ATOM 1554 N N . PHE A 1 198 ? -9.289 14.719 3.143 1 98.25 198 PHE A N 1
ATOM 1555 C CA . PHE A 1 198 ? -10.172 15.805 3.557 1 98.25 198 PHE A CA 1
ATOM 1556 C C . PHE A 1 198 ? -9.953 17.047 2.701 1 98.25 198 PHE A C 1
ATOM 1558 O O . PHE A 1 198 ? -10.906 17.625 2.189 1 98.25 198 PHE A O 1
ATOM 1565 N N . MET A 1 199 ? -8.719 17.391 2.486 1 98.06 199 MET A N 1
ATOM 1566 C CA . MET A 1 199 ? -8.375 18.672 1.874 1 98.06 199 MET A CA 1
ATOM 1567 C C . MET A 1 199 ? -8.508 18.594 0.356 1 98.06 199 MET A C 1
ATOM 1569 O O . MET A 1 199 ? -8.859 19.578 -0.288 1 98.06 199 MET A O 1
ATOM 1573 N N . PHE A 1 200 ? -8.234 17.391 -0.213 1 97.12 200 PHE A N 1
ATOM 1574 C CA . PHE A 1 200 ? -8.125 17.328 -1.666 1 97.12 200 PHE A CA 1
ATOM 1575 C C . PHE A 1 200 ? -9.18 16.391 -2.248 1 97.12 200 PHE A C 1
ATOM 1577 O O . PHE A 1 200 ? -9.227 16.172 -3.459 1 97.12 200 PHE A O 1
ATOM 1584 N N . GLY A 1 201 ? -9.953 15.797 -1.414 1 94.5 201 GLY A N 1
ATOM 1585 C CA . GLY A 1 201 ? -11.07 14.992 -1.879 1 94.5 201 GLY A CA 1
ATOM 1586 C C . GLY A 1 201 ? -10.648 13.672 -2.488 1 94.5 201 GLY A C 1
ATOM 1587 O O . GLY A 1 201 ? -11.391 13.07 -3.266 1 94.5 201 GLY A O 1
ATOM 1588 N N . GLN A 1 202 ? -9.445 13.258 -2.199 1 92.62 202 GLN A N 1
ATOM 1589 C CA . GLN A 1 202 ? -8.953 11.984 -2.721 1 92.62 202 GLN A CA 1
ATOM 1590 C C . GLN A 1 202 ? -9.555 10.812 -1.963 1 92.62 202 GLN A C 1
ATOM 1592 O O . GLN A 1 202 ? -9.812 10.906 -0.761 1 92.62 202 GLN A O 1
ATOM 1597 N N . GLU A 1 203 ? -9.812 9.828 -2.717 1 91.81 203 GLU A N 1
ATOM 1598 C CA . GLU A 1 203 ? -10.234 8.594 -2.059 1 91.81 203 GLU A CA 1
ATOM 1599 C C . GLU A 1 203 ? -9.039 7.828 -1.495 1 91.81 203 GLU A C 1
ATOM 1601 O O . GLU A 1 203 ? -7.891 8.203 -1.734 1 91.81 203 GLU A O 1
ATOM 1606 N N . LEU A 1 204 ? -9.305 6.898 -0.739 1 93.06 204 LEU A N 1
ATOM 1607 C CA . LEU A 1 204 ? -8.336 6.195 0.095 1 93.06 204 LEU A CA 1
ATOM 1608 C C . LEU A 1 204 ? -7.137 5.742 -0.73 1 93.06 204 LEU A C 1
ATOM 1610 O O . LEU A 1 204 ? -5.992 6.066 -0.401 1 93.06 204 LEU A O 1
ATOM 1614 N N . LEU A 1 205 ? -7.309 5.012 -1.825 1 87.12 205 LEU A N 1
ATOM 1615 C CA . LEU A 1 205 ? -6.215 4.402 -2.574 1 87.12 205 LEU A CA 1
ATOM 1616 C C . LEU A 1 205 ? -5.316 5.473 -3.188 1 87.12 205 LEU A C 1
ATOM 1618 O O . LEU A 1 205 ? -4.09 5.32 -3.207 1 87.12 205 LEU A O 1
ATOM 1622 N N . GLU A 1 206 ? -5.996 6.555 -3.65 1 89.81 206 GLU A N 1
ATOM 1623 C CA . GLU A 1 206 ? -5.219 7.648 -4.223 1 89.81 206 GLU A CA 1
ATOM 1624 C C . GLU A 1 206 ? -4.371 8.336 -3.158 1 89.81 206 GLU A C 1
ATOM 1626 O O . GLU A 1 206 ? -3.221 8.703 -3.414 1 89.81 206 GLU A O 1
ATOM 1631 N N . ALA A 1 207 ? -4.973 8.492 -2.037 1 95.19 207 ALA A N 1
ATOM 1632 C CA . ALA A 1 207 ? -4.25 9.141 -0.95 1 95.19 207 ALA A CA 1
ATOM 1633 C C . ALA A 1 207 ? -3.064 8.297 -0.494 1 95.19 207 ALA A C 1
ATOM 1635 O O . ALA A 1 207 ? -1.955 8.805 -0.325 1 95.19 207 ALA A O 1
ATOM 1636 N N . VAL A 1 208 ? -3.242 7.039 -0.342 1 93.62 208 VAL A N 1
ATOM 1637 C CA . VAL A 1 208 ? -2.201 6.113 0.091 1 93.62 208 VAL A CA 1
ATOM 1638 C C . VAL A 1 208 ? -1.102 6.043 -0.966 1 93.62 208 VAL A C 1
ATOM 1640 O O . VAL A 1 208 ? 0.086 6.02 -0.635 1 93.62 208 VAL A O 1
ATOM 1643 N N . HIS A 1 209 ? -1.52 6.023 -2.186 1 89.69 209 HIS A N 1
ATOM 1644 C CA . HIS A 1 209 ? -0.555 5.984 -3.279 1 89.69 209 HIS A CA 1
ATOM 1645 C C . HIS A 1 209 ? 0.289 7.254 -3.314 1 89.69 209 HIS A C 1
ATOM 1647 O O . HIS A 1 209 ? 1.508 7.188 -3.492 1 89.69 209 HIS A O 1
ATOM 1653 N N . PHE A 1 210 ? -0.378 8.383 -3.172 1 94.88 210 PHE A N 1
ATOM 1654 C CA . PHE A 1 210 ? 0.312 9.664 -3.186 1 94.88 210 PHE A CA 1
ATOM 1655 C C . PHE A 1 210 ? 1.395 9.711 -2.113 1 94.88 210 PHE A C 1
ATOM 1657 O O . PHE A 1 210 ? 2.518 10.148 -2.377 1 94.88 210 PHE A O 1
ATOM 1664 N N . ILE A 1 211 ? 1.084 9.227 -0.96 1 96.56 211 ILE A N 1
ATOM 1665 C CA . ILE A 1 211 ? 2.043 9.203 0.14 1 96.56 211 ILE A CA 1
ATOM 1666 C C . ILE A 1 211 ? 3.123 8.164 -0.134 1 96.56 211 ILE A C 1
ATOM 1668 O O . ILE A 1 211 ? 4.312 8.43 0.041 1 96.56 211 ILE A O 1
ATOM 1672 N N . GLY A 1 212 ? 2.723 7.031 -0.575 1 93.38 212 GLY A N 1
ATOM 1673 C CA . GLY A 1 212 ? 3.623 5.902 -0.752 1 93.38 212 GLY A CA 1
ATOM 1674 C C . GLY A 1 212 ? 4.723 6.172 -1.765 1 93.38 212 GLY A C 1
ATOM 1675 O O . GLY A 1 212 ? 5.852 5.707 -1.6 1 93.38 212 GLY A O 1
ATOM 1676 N N . VAL A 1 213 ? 4.41 6.875 -2.82 1 92.5 213 VAL A N 1
ATOM 1677 C CA . VAL A 1 213 ? 5.406 7.133 -3.855 1 92.5 213 VAL A CA 1
ATOM 1678 C C . VAL A 1 213 ? 6.449 8.117 -3.338 1 92.5 213 VAL A C 1
ATOM 1680 O O . VAL A 1 213 ? 7.586 8.133 -3.814 1 92.5 213 VAL A O 1
ATOM 1683 N N . GLN A 1 214 ? 6.047 8.914 -2.387 1 95.5 214 GLN A N 1
ATOM 1684 C CA . GLN A 1 214 ? 6.941 9.938 -1.851 1 95.5 214 GLN A CA 1
ATOM 1685 C C . GLN A 1 214 ? 7.691 9.422 -0.624 1 95.5 214 GLN A C 1
ATOM 1687 O O . GLN A 1 214 ? 8.828 9.82 -0.371 1 95.5 214 GLN A O 1
ATOM 1692 N N . ARG A 1 215 ? 7.031 8.648 0.072 1 96.25 215 ARG A N 1
ATOM 1693 C CA . ARG A 1 215 ? 7.609 7.965 1.221 1 96.25 215 ARG A CA 1
ATOM 1694 C C . ARG A 1 215 ? 7.324 6.469 1.166 1 96.25 215 ARG A C 1
ATOM 1696 O O . ARG A 1 215 ? 6.441 5.973 1.869 1 96.25 215 ARG A O 1
ATOM 1703 N N . PHE A 1 216 ? 8.242 5.809 0.64 1 93.62 216 PHE A N 1
ATOM 1704 C CA . PHE A 1 216 ? 8.055 4.434 0.188 1 93.62 216 PHE A CA 1
ATOM 1705 C C . PHE A 1 216 ? 7.875 3.494 1.374 1 93.62 216 PHE A C 1
ATOM 1707 O O . PHE A 1 216 ? 7.172 2.488 1.275 1 93.62 216 PHE A O 1
ATOM 1714 N N . CYS A 1 217 ? 8.406 3.865 2.5 1 94.69 217 CYS A N 1
ATOM 1715 C CA . CYS A 1 217 ? 8.352 2.986 3.662 1 94.69 217 CYS A CA 1
ATOM 1716 C C . CYS A 1 217 ? 7.023 3.127 4.395 1 94.69 217 CYS A C 1
ATOM 1718 O O . CYS A 1 217 ? 6.793 2.461 5.406 1 94.69 217 CYS A O 1
ATOM 1720 N N . SER A 1 218 ? 6.117 3.949 3.891 1 96.19 218 SER A N 1
ATOM 1721 C CA . SER A 1 218 ? 4.805 4.074 4.52 1 96.19 218 SER A CA 1
ATOM 1722 C C . SER A 1 218 ? 4 2.787 4.379 1 96.19 218 SER A C 1
ATOM 1724 O O . SER A 1 218 ? 4.004 2.158 3.32 1 96.19 218 SER A O 1
ATOM 1726 N N . ASN A 1 219 ? 3.365 2.447 5.488 1 93.62 219 ASN A N 1
ATOM 1727 C CA . ASN A 1 219 ? 2.549 1.239 5.523 1 93.62 219 ASN A CA 1
ATOM 1728 C C . ASN A 1 219 ? 1.185 1.504 6.156 1 93.62 219 ASN A C 1
ATOM 1730 O O . ASN A 1 219 ? 1.087 2.211 7.16 1 93.62 219 ASN A O 1
ATOM 1734 N N . PHE A 1 220 ? 0.144 0.952 5.562 1 94.75 220 PHE A N 1
ATOM 1735 C CA . PHE A 1 220 ? -1.23 1.084 6.031 1 94.75 220 PHE A CA 1
ATOM 1736 C C . PHE A 1 220 ? -1.838 -0.284 6.32 1 94.75 220 PHE A C 1
ATOM 1738 O O . PHE A 1 220 ? -2.219 -1.008 5.398 1 94.75 220 PHE A O 1
ATOM 1745 N N . ASP A 1 221 ? -1.936 -0.58 7.59 1 90.94 221 ASP A N 1
ATOM 1746 C CA . ASP A 1 221 ? -2.463 -1.896 7.938 1 90.94 221 ASP A CA 1
ATOM 1747 C C . ASP A 1 221 ? -3.988 -1.912 7.867 1 90.94 221 ASP A C 1
ATOM 1749 O O . ASP A 1 221 ? -4.609 -0.917 7.488 1 90.94 221 ASP A O 1
ATOM 1753 N N . ASP A 1 222 ? -4.648 -2.992 8.211 1 90.06 222 ASP A N 1
ATOM 1754 C CA . ASP A 1 222 ? -6.086 -3.189 8.039 1 90.06 222 ASP A CA 1
ATOM 1755 C C . ASP A 1 222 ? -6.883 -2.193 8.875 1 90.06 222 ASP A C 1
ATOM 1757 O O . ASP A 1 222 ? -7.922 -1.696 8.438 1 90.06 222 ASP A O 1
ATOM 1761 N N . GLU A 1 223 ? -6.34 -1.978 10.086 1 92.5 223 GLU A N 1
ATOM 1762 C CA . GLU A 1 223 ? -7.031 -1.033 10.953 1 92.5 223 GLU A CA 1
ATOM 1763 C C . GLU A 1 223 ? -7.035 0.371 10.359 1 92.5 223 GLU A C 1
ATOM 1765 O O . GLU A 1 223 ? -8.062 1.05 10.352 1 92.5 223 GLU A O 1
ATOM 1770 N N . ALA A 1 224 ? -5.887 0.721 9.883 1 95.81 224 ALA A N 1
ATOM 1771 C CA . ALA A 1 224 ? -5.773 2.039 9.266 1 95.81 224 ALA A CA 1
ATOM 1772 C C . ALA A 1 224 ? -6.645 2.131 8.016 1 95.81 224 ALA A C 1
ATOM 1774 O O . ALA A 1 224 ? -7.352 3.121 7.812 1 95.81 224 ALA A O 1
ATOM 1775 N N . LYS A 1 225 ? -6.602 1.144 7.172 1 94.62 225 LYS A N 1
ATOM 1776 C CA . LYS A 1 225 ? -7.379 1.131 5.938 1 94.62 225 LYS A CA 1
ATOM 1777 C C . LYS A 1 225 ? -8.875 1.181 6.23 1 94.62 225 LYS A C 1
ATOM 1779 O O . LYS A 1 225 ? -9.617 1.925 5.582 1 94.62 225 LYS A O 1
ATOM 1784 N N . GLU A 1 226 ? -9.305 0.464 7.18 1 93.38 226 GLU A N 1
ATOM 1785 C CA . GLU A 1 226 ? -10.711 0.477 7.566 1 93.38 226 GLU A CA 1
ATOM 1786 C C . GLU A 1 226 ? -11.133 1.852 8.078 1 93.38 226 GLU A C 1
ATOM 1788 O O . GLU A 1 226 ? -12.203 2.35 7.738 1 93.38 226 GLU A O 1
ATOM 1793 N N . ALA A 1 227 ? -10.289 2.348 8.922 1 96.69 227 ALA A N 1
ATOM 1794 C CA . ALA A 1 227 ? -10.578 3.676 9.453 1 96.69 227 ALA A CA 1
ATOM 1795 C C . ALA A 1 227 ? -10.633 4.715 8.336 1 96.69 227 ALA A C 1
ATOM 1797 O O . ALA A 1 227 ? -11.5 5.594 8.336 1 96.69 227 ALA A O 1
ATOM 1798 N N . LEU A 1 228 ? -9.742 4.617 7.363 1 97.19 228 LEU A N 1
ATOM 1799 C CA . LEU A 1 228 ? -9.703 5.559 6.25 1 97.19 228 LEU A CA 1
ATOM 1800 C C . LEU A 1 228 ? -10.914 5.379 5.34 1 97.19 228 LEU A C 1
ATOM 1802 O O . LEU A 1 228 ? -11.414 6.348 4.77 1 97.19 228 LEU A O 1
ATOM 1806 N N . LEU A 1 229 ? -11.359 4.168 5.223 1 95.38 229 LEU A N 1
ATOM 1807 C CA . LEU A 1 229 ? -12.586 3.932 4.469 1 95.38 229 LEU A CA 1
ATOM 1808 C C . LEU A 1 229 ? -13.781 4.586 5.156 1 95.38 229 LEU A C 1
ATOM 1810 O O . LEU A 1 229 ? -14.625 5.195 4.496 1 95.38 229 LEU A O 1
ATOM 1814 N N . THR A 1 230 ? -13.852 4.43 6.477 1 96.19 230 THR A N 1
ATOM 1815 C CA . THR A 1 230 ? -14.883 5.113 7.258 1 96.19 230 THR A CA 1
ATOM 1816 C C . THR A 1 230 ? -14.781 6.625 7.07 1 96.19 230 THR A C 1
ATOM 1818 O O . THR A 1 230 ? -15.797 7.293 6.859 1 96.19 230 THR A O 1
ATOM 1821 N N . TRP A 1 231 ? -13.602 7.086 7.152 1 97.31 231 TRP A N 1
ATOM 1822 C CA . TRP A 1 231 ? -13.32 8.5 6.965 1 97.31 231 TRP A CA 1
ATOM 1823 C C . TRP A 1 231 ? -13.781 8.977 5.59 1 97.31 231 TRP A C 1
ATOM 1825 O O . TRP A 1 231 ? -14.383 10.047 5.461 1 97.31 231 TRP A O 1
ATOM 1835 N N . GLN A 1 232 ? -13.492 8.195 4.605 1 96.44 232 GLN A N 1
ATOM 1836 C CA . GLN A 1 232 ? -13.953 8.484 3.248 1 96.44 232 GLN A CA 1
ATOM 1837 C C . GLN A 1 232 ? -15.469 8.609 3.197 1 96.44 232 GLN A C 1
ATOM 1839 O O . GLN A 1 232 ? -16 9.539 2.576 1 96.44 232 GLN A O 1
ATOM 1844 N N . GLY A 1 233 ? -16.141 7.715 3.832 1 95.56 233 GLY A N 1
ATOM 1845 C CA . GLY A 1 233 ? -17.594 7.777 3.9 1 95.56 233 GLY A CA 1
ATOM 1846 C C . GLY A 1 233 ? -18.109 9.031 4.594 1 95.56 233 GLY A C 1
ATOM 1847 O O . GLY A 1 233 ? -19.062 9.656 4.133 1 95.56 233 GLY A O 1
ATOM 1848 N N . ILE A 1 234 ? -17.484 9.352 5.68 1 96.62 234 ILE A N 1
ATOM 1849 C CA . ILE A 1 234 ? -17.859 10.531 6.453 1 96.62 234 ILE A CA 1
ATOM 1850 C C . ILE A 1 234 ? -17.688 11.789 5.602 1 96.62 234 ILE A C 1
ATOM 1852 O O . ILE A 1 234 ? -18.578 12.641 5.555 1 96.62 234 ILE A O 1
ATOM 1856 N N . ASN A 1 235 ? -16.562 11.898 4.93 1 96.31 235 ASN A N 1
ATOM 1857 C CA . ASN A 1 235 ? -16.297 13.062 4.082 1 96.31 235 ASN A CA 1
ATOM 1858 C C . ASN A 1 235 ? -17.328 13.172 2.951 1 96.31 235 ASN A C 1
ATOM 1860 O O . ASN A 1 235 ? -17.859 14.25 2.693 1 96.31 235 ASN A O 1
ATOM 1864 N N . LYS A 1 236 ? -17.562 12.078 2.268 1 94.88 236 LYS A N 1
ATOM 1865 C CA . LYS A 1 236 ? -18.5 12.07 1.152 1 94.88 236 LYS A CA 1
ATOM 1866 C C . LYS A 1 236 ? -19.906 12.461 1.616 1 94.88 236 LYS A C 1
ATOM 1868 O O . LYS A 1 236 ? -20.594 13.234 0.948 1 94.88 236 LYS A O 1
ATOM 1873 N N . ALA A 1 237 ? -20.328 11.93 2.744 1 95.12 237 ALA A N 1
ATOM 1874 C CA . ALA A 1 237 ? -21.641 12.242 3.303 1 95.12 237 ALA A CA 1
ATOM 1875 C C . ALA A 1 237 ? -21.734 13.727 3.666 1 95.12 237 ALA A C 1
ATOM 1877 O O . ALA A 1 237 ? -22.75 14.367 3.398 1 95.12 237 ALA A O 1
ATOM 1878 N N . SER A 1 238 ? -20.672 14.148 4.316 1 94.5 23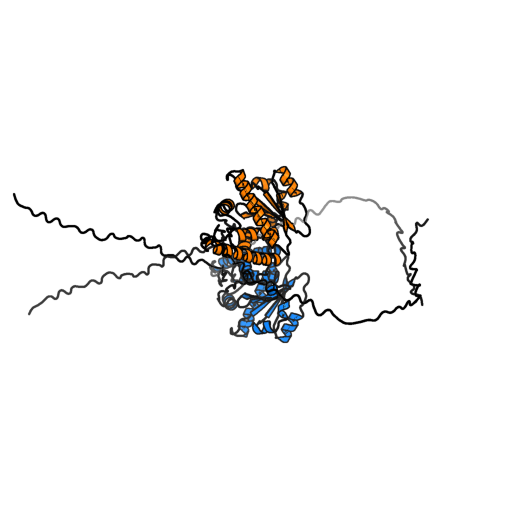8 SER A N 1
ATOM 1879 C CA . SER A 1 238 ? -20.656 15.547 4.727 1 94.5 238 SER A CA 1
ATOM 1880 C C . SER A 1 238 ? -20.75 16.484 3.523 1 94.5 238 SER A C 1
ATOM 1882 O O . SER A 1 238 ? -21.484 17.469 3.559 1 94.5 238 SER A O 1
ATOM 1884 N N . ILE A 1 239 ? -20.031 16.219 2.475 1 94 239 ILE A N 1
ATOM 1885 C CA . ILE A 1 239 ? -20.031 17.016 1.254 1 94 239 ILE A CA 1
ATOM 1886 C C . ILE A 1 239 ? -21.406 16.969 0.594 1 94 239 ILE A C 1
ATOM 1888 O O . ILE A 1 239 ? -21.906 17.984 0.107 1 94 239 ILE A O 1
ATOM 1892 N N . ALA A 1 240 ? -22 15.82 0.542 1 93.38 240 ALA A N 1
ATOM 1893 C CA . ALA A 1 240 ? -23.328 15.656 -0.05 1 93.38 240 ALA A CA 1
ATOM 1894 C C . ALA A 1 240 ? -24.375 16.5 0.69 1 93.38 240 ALA A C 1
ATOM 1896 O O . ALA A 1 240 ? -25.219 17.141 0.066 1 93.38 240 ALA A O 1
ATOM 1897 N N . VAL A 1 241 ? -24.312 16.5 1.953 1 92.56 241 VAL A N 1
ATOM 1898 C CA . VAL A 1 241 ? -25.234 17.281 2.775 1 92.56 241 VAL A CA 1
ATOM 1899 C C . VAL A 1 241 ? -25.031 18.781 2.502 1 92.56 241 VAL A C 1
ATOM 1901 O O . VAL A 1 241 ? -26 19.531 2.35 1 92.56 241 VAL A O 1
ATOM 1904 N N . ASP A 1 242 ? -23.766 19.078 2.498 1 91.06 242 ASP A N 1
ATOM 1905 C CA . ASP A 1 242 ? -23.422 20.469 2.24 1 91.06 242 ASP A CA 1
ATOM 1906 C C . ASP A 1 242 ? -23.938 20.922 0.874 1 91.06 242 ASP A C 1
ATOM 1908 O O . ASP A 1 242 ? -24.453 22.031 0.734 1 91.06 242 ASP A O 1
ATOM 1912 N N . ARG A 1 243 ? -23.781 20.156 -0.129 1 89.12 243 ARG A N 1
ATOM 1913 C CA . ARG A 1 243 ? -24.234 20.469 -1.477 1 89.12 243 ARG A CA 1
ATOM 1914 C C . ARG A 1 243 ? -25.75 20.672 -1.504 1 89.12 243 ARG A C 1
ATOM 1916 O O . ARG A 1 243 ? -26.25 21.594 -2.154 1 89.12 243 ARG A O 1
ATOM 1923 N N . ARG A 1 244 ? -26.453 19.906 -0.847 1 89.5 244 ARG A N 1
ATOM 1924 C CA . ARG A 1 244 ? -27.906 20.016 -0.77 1 89.5 244 ARG A CA 1
ATOM 1925 C C . ARG A 1 244 ? -28.312 21.297 -0.052 1 89.5 244 ARG A C 1
ATOM 1927 O O . ARG A 1 244 ? -29.266 21.984 -0.472 1 89.5 244 ARG A O 1
ATOM 1934 N N . ARG A 1 245 ? -27.625 21.625 0.966 1 87.19 245 ARG A N 1
ATOM 1935 C CA . ARG A 1 245 ? -27.906 22.828 1.736 1 87.19 245 ARG A CA 1
ATOM 1936 C C . ARG A 1 245 ? -27.688 24.078 0.888 1 87.19 245 ARG A C 1
ATOM 1938 O O . ARG A 1 245 ? -28.469 25.031 0.981 1 87.19 245 ARG A O 1
ATOM 1945 N N . ARG A 1 246 ? -26.719 24.047 0.041 1 82.81 246 ARG A N 1
ATOM 1946 C CA . ARG A 1 246 ? -26.391 25.188 -0.796 1 82.81 246 ARG A CA 1
ATOM 1947 C C . ARG A 1 246 ? -27.391 25.328 -1.944 1 82.81 246 ARG A C 1
ATOM 1949 O O . ARG A 1 246 ? -27.625 26.438 -2.436 1 82.81 246 ARG A O 1
ATOM 1956 N N . LEU A 1 247 ? -27.922 24.234 -2.43 1 81.81 247 LEU A N 1
ATOM 1957 C CA . LEU A 1 247 ? -28.875 24.25 -3.527 1 81.81 247 LEU A CA 1
ATOM 1958 C C . LEU A 1 247 ? -30.281 24.609 -3.021 1 81.81 247 LEU A C 1
ATOM 1960 O O . LEU A 1 247 ? -31.109 25.094 -3.783 1 81.81 247 LEU A O 1
ATOM 1964 N N . GLU A 1 248 ? -30.719 24.297 -1.878 1 71.31 248 GLU A N 1
ATOM 1965 C CA . GLU A 1 248 ? -32.031 24.625 -1.35 1 71.31 248 GLU A CA 1
ATOM 1966 C C . GLU A 1 248 ? -32.188 26.125 -1.119 1 71.31 248 GLU A C 1
ATOM 1968 O O . GLU A 1 248 ? -31.344 26.734 -0.475 1 71.31 248 GLU A O 1
ATOM 1973 N N . PRO A 1 249 ? -32.812 26.891 -2.027 1 57.75 249 PRO A N 1
ATOM 1974 C CA . PRO A 1 249 ? -33.062 28.328 -1.885 1 57.75 249 PRO A CA 1
ATOM 1975 C C . PRO A 1 249 ? -33.438 28.719 -0.454 1 57.75 249 PRO A C 1
ATOM 1977 O O . PRO A 1 249 ? -33.969 27.906 0.295 1 57.75 249 PRO A O 1
ATOM 1980 N N . ASP A 1 250 ? -32.688 29.656 0.169 1 51.41 250 ASP A N 1
ATOM 1981 C CA . ASP A 1 250 ? -33.094 30.312 1.402 1 51.41 250 ASP A CA 1
ATOM 1982 C C . ASP A 1 250 ? -34.594 30.656 1.364 1 51.41 250 ASP A C 1
ATOM 1984 O O . ASP A 1 250 ? -35 31.703 0.868 1 51.41 250 ASP A O 1
ATOM 1988 N N . ASN A 1 251 ? -35.438 29.891 0.829 1 45.84 251 ASN A N 1
ATOM 1989 C CA . ASN A 1 251 ? -36.812 30.359 1.032 1 45.84 251 ASN A CA 1
ATOM 1990 C C . ASN A 1 251 ? -37.031 30.875 2.455 1 45.84 251 ASN A C 1
ATOM 1992 O O . ASN A 1 251 ? -37.781 30.281 3.221 1 45.84 251 ASN A O 1
ATOM 1996 N N . GLY A 1 252 ? -36 31.172 3.182 1 41.34 252 GLY A N 1
ATOM 1997 C CA . GLY A 1 252 ? -36.281 31.891 4.414 1 41.34 252 GLY A CA 1
ATOM 1998 C C . GLY A 1 252 ? -37.031 33.188 4.188 1 41.34 252 GLY A C 1
ATOM 1999 O O . GLY A 1 252 ? -37.062 34.062 5.078 1 41.34 252 GLY A O 1
ATOM 2000 N N . GLY A 1 253 ? -37.312 33.625 2.988 1 37.75 253 GLY A N 1
ATOM 2001 C CA . GLY A 1 253 ? -38.094 34.844 3.098 1 37.75 253 GLY A CA 1
ATOM 2002 C C . GLY A 1 253 ? -39.375 34.656 3.885 1 37.75 253 GLY A C 1
ATOM 2003 O O . GLY A 1 253 ? -39.906 35.594 4.492 1 37.75 253 GLY A O 1
ATOM 2004 N N . ASN A 1 254 ? -40.406 33.906 3.41 1 34.88 254 ASN A N 1
ATOM 2005 C CA . ASN A 1 254 ? -41.625 33.969 4.199 1 34.88 254 ASN A CA 1
ATOM 2006 C C . ASN A 1 254 ? -41.438 33.375 5.59 1 34.88 254 ASN A C 1
ATOM 2008 O O . ASN A 1 254 ? -41.062 32.219 5.723 1 34.88 254 ASN A O 1
ATOM 2012 N N . GLY A 1 255 ? -40.969 34.125 6.617 1 33.34 255 GLY A N 1
ATOM 2013 C CA . GLY A 1 255 ? -41.125 34.125 8.062 1 33.34 255 GLY A CA 1
ATOM 2014 C C . GLY A 1 255 ? -42.344 33.344 8.523 1 33.34 255 GLY A C 1
ATOM 2015 O O . GLY A 1 255 ? -42.875 33.562 9.617 1 33.34 255 GLY A O 1
ATOM 2016 N N . LEU A 1 256 ? -43.219 32.906 7.621 1 29.89 256 LEU A N 1
ATOM 2017 C CA . LEU A 1 256 ? -44.375 32.281 8.266 1 29.89 256 LEU A CA 1
ATOM 2018 C C . LEU A 1 256 ? -43.938 31.109 9.133 1 29.89 256 LEU A C 1
ATOM 2020 O O . LEU A 1 256 ? -43.375 30.141 8.625 1 29.89 256 LEU A O 1
ATOM 2024 N N . ALA A 1 257 ? -43.5 31.469 10.32 1 27.81 257 ALA A N 1
ATOM 2025 C CA . ALA A 1 257 ? -43.625 30.625 11.5 1 27.81 257 ALA A CA 1
ATOM 2026 C C . ALA A 1 257 ? -44.75 29.625 11.344 1 27.81 257 ALA A C 1
ATOM 2028 O O . ALA A 1 257 ? -45.906 30.016 11.234 1 27.81 257 ALA A O 1
ATOM 2029 N N . SER A 1 258 ? -44.688 28.688 10.508 1 28.8 258 SER A N 1
ATOM 2030 C CA . SER A 1 258 ? -45.719 27.656 10.617 1 28.8 258 SER A CA 1
ATOM 2031 C C . SER A 1 258 ? -46.188 27.5 12.055 1 28.8 258 SER A C 1
ATOM 2033 O O . SER A 1 258 ? -45.406 27.172 12.945 1 28.8 258 SER A O 1
ATOM 2035 N N . GLU A 1 259 ? -47.125 28.375 12.492 1 25.83 259 GLU A N 1
ATOM 2036 C CA . GLU A 1 259 ? -48 28.312 13.656 1 25.83 259 GLU A CA 1
ATOM 2037 C C . GLU A 1 259 ? -48.438 26.891 13.938 1 25.83 259 GLU A C 1
ATOM 2039 O O . GLU A 1 259 ? -49.281 26.344 13.203 1 25.83 259 GLU A O 1
ATOM 2044 N N . PHE A 1 260 ? -47.531 26.031 14.148 1 25.69 260 PHE A N 1
ATOM 2045 C CA . PHE A 1 260 ? -48.031 24.844 14.828 1 25.69 260 PHE A CA 1
ATOM 2046 C C . PHE A 1 260 ? -49.125 25.219 15.82 1 25.69 260 PHE A C 1
ATOM 2048 O O . PHE A 1 260 ? -48.875 25.875 16.828 1 25.69 260 PHE A O 1
ATOM 2055 N N . THR A 1 261 ? -50.312 25.625 15.312 1 23.38 261 THR A N 1
ATOM 2056 C CA . THR A 1 261 ? -51.5 25.75 16.156 1 23.38 261 THR A CA 1
ATOM 2057 C C . THR A 1 261 ? -51.438 24.766 17.312 1 23.38 261 THR A C 1
ATOM 2059 O O . THR A 1 261 ? -51.281 23.562 17.094 1 23.38 261 THR A O 1
ATOM 2062 N N . ARG A 1 262 ? -51 25.312 18.422 1 23 262 ARG A N 1
ATOM 2063 C CA . ARG A 1 262 ? -51.219 24.688 19.719 1 23 262 ARG A CA 1
ATOM 2064 C C . ARG A 1 262 ? -52.594 24.016 19.781 1 23 262 ARG A C 1
ATOM 2066 O O . ARG A 1 262 ? -53.625 24.688 19.906 1 23 262 ARG A O 1
ATOM 2073 N N . ALA A 1 263 ? -52.906 23.156 18.781 1 21.95 263 ALA A N 1
ATOM 2074 C CA . ALA A 1 263 ? -54.188 22.484 19.062 1 21.95 263 ALA A CA 1
ATOM 2075 C C . ALA A 1 263 ? -54.344 22.219 20.547 1 21.95 263 ALA A C 1
ATOM 2077 O O . ALA A 1 263 ? -53.469 21.625 21.188 1 21.95 263 ALA A O 1
ATOM 2078 N N . GLU A 1 264 ? -54.969 23.156 21.219 1 23.28 264 GLU A N 1
ATOM 2079 C CA . GLU A 1 264 ? -55.594 23 22.531 1 23.28 264 GLU A CA 1
ATOM 2080 C C . GLU A 1 264 ? -56.156 21.594 22.719 1 23.28 264 GLU A C 1
ATOM 2082 O O . GLU A 1 264 ? -57.219 21.281 22.156 1 23.28 264 GLU A O 1
ATOM 2087 N N . GLY A 1 265 ? -55.375 20.641 22.297 1 22.77 265 GLY A N 1
ATOM 2088 C CA . GLY A 1 265 ? -55.875 19.344 22.672 1 22.77 265 GLY A CA 1
ATOM 2089 C C . GLY A 1 265 ? -56.562 19.359 24.047 1 22.77 265 GLY A C 1
ATOM 2090 O O . GLY A 1 265 ? -56.062 19.969 24.984 1 22.77 265 GLY A O 1
ATOM 2091 N N . THR A 1 266 ? -57.812 19.531 24 1 23.66 266 THR A N 1
ATOM 2092 C CA . THR A 1 266 ? -58.75 19.344 25.109 1 23.66 266 THR A CA 1
ATOM 2093 C C . THR A 1 266 ? -58.219 18.281 26.062 1 23.66 266 THR A C 1
ATOM 2095 O O . THR A 1 266 ? -57.906 17.156 25.641 1 23.66 266 THR A O 1
ATOM 2098 N N . LEU A 1 267 ? -57.594 18.766 27.125 1 22.7 267 LEU A N 1
ATOM 2099 C CA . LEU A 1 267 ? -57.25 17.984 28.297 1 22.7 267 LEU A CA 1
ATOM 2100 C C . LEU A 1 267 ? -58.281 16.922 28.578 1 22.7 267 LEU A C 1
ATOM 2102 O O . LEU A 1 267 ? -59.406 17.25 28.984 1 22.7 267 LEU A O 1
ATOM 2106 N N . THR A 1 268 ? -58.625 16.141 27.547 1 24.38 268 THR A N 1
ATOM 2107 C CA . THR A 1 268 ? -59.625 15.195 28.047 1 24.38 268 THR A CA 1
ATOM 2108 C C . THR A 1 268 ? -59.281 14.75 29.469 1 24.38 268 THR A C 1
ATOM 2110 O O . THR A 1 268 ? -58.125 14.422 29.766 1 24.38 268 THR A O 1
ATOM 2113 N N . THR A 1 269 ? -60.031 15.312 30.406 1 22.34 269 THR A N 1
ATOM 2114 C CA . THR A 1 269 ? -60.156 14.961 31.812 1 22.34 269 THR A CA 1
ATOM 2115 C C . THR A 1 269 ? -60.062 13.453 32 1 22.34 269 THR A C 1
ATOM 2117 O O . THR A 1 269 ? -60.969 12.711 31.656 1 22.34 269 THR A O 1
ATOM 2120 N N . LYS A 1 270 ? -59 12.953 31.438 1 25.05 270 LYS A N 1
ATOM 2121 C CA . LYS A 1 270 ? -58.938 11.531 31.75 1 25.05 270 LYS A CA 1
ATOM 2122 C C . LYS A 1 270 ? -59.312 11.289 33.219 1 25.05 270 LYS A C 1
ATOM 2124 O O . LYS A 1 270 ? -58.844 12 34.094 1 25.05 270 LYS A O 1
ATOM 2129 N N . ARG A 1 271 ? -60.5 10.75 33.438 1 24.75 271 ARG A N 1
ATOM 2130 C CA . ARG A 1 271 ? -61.094 10.289 34.719 1 24.75 271 ARG A CA 1
ATOM 2131 C C . ARG A 1 271 ? -60.031 9.625 35.594 1 24.75 271 ARG A C 1
ATOM 2133 O O . ARG A 1 271 ? -59.219 8.828 35.125 1 24.75 271 ARG A O 1
ATOM 2140 N N . GLY A 1 272 ? -59.5 10.383 36.625 1 22.16 272 GLY A N 1
ATOM 2141 C CA . GLY A 1 272 ? -58.688 10.016 37.781 1 22.16 272 GLY A CA 1
ATOM 2142 C C . GLY A 1 272 ? -59 8.625 38.312 1 22.16 272 GLY A C 1
ATOM 2143 O O . GLY A 1 272 ? -60.125 8.367 38.75 1 22.16 272 GLY A O 1
ATOM 2144 N N . LEU A 1 273 ? -58.562 7.598 37.625 1 21.81 273 LEU A N 1
ATOM 2145 C CA . LEU A 1 273 ? -58.812 6.262 38.125 1 21.81 273 LEU A CA 1
ATOM 2146 C C . LEU A 1 273 ? -58.438 6.176 39.625 1 21.81 273 LEU A C 1
ATOM 2148 O O . LEU A 1 273 ? -57.25 6.09 39.969 1 21.81 273 LEU A O 1
ATOM 2152 N N . ASP A 1 274 ? -58.75 7.262 40.531 1 22.16 274 ASP A N 1
ATOM 2153 C CA . ASP A 1 274 ? -58.594 7.109 41.969 1 22.16 274 ASP A CA 1
ATOM 2154 C C . ASP A 1 274 ? -58.938 5.684 42.406 1 22.16 274 ASP A C 1
ATOM 2156 O O . ASP A 1 274 ? -58.438 5.215 43.438 1 22.16 274 ASP A O 1
ATOM 2160 N N . ASP A 1 275 ? -60.156 5.297 41.969 1 21.03 275 ASP A N 1
ATOM 2161 C CA . ASP A 1 275 ? -60.875 4.594 43 1 21.03 275 ASP A CA 1
ATOM 2162 C C . ASP A 1 275 ? -60.156 3.311 43.406 1 21.03 275 ASP A C 1
ATOM 2164 O O . ASP A 1 275 ? -60.562 2.664 44.406 1 21.03 275 ASP A O 1
ATOM 2168 N N . MET A 1 276 ? -59.688 2.586 42.406 1 20.16 276 MET A N 1
ATOM 2169 C CA . MET A 1 276 ? -60 1.205 42.781 1 20.16 276 MET A CA 1
ATOM 2170 C C . MET A 1 276 ? -59.031 0.725 43.875 1 20.16 276 MET A C 1
ATOM 2172 O O . MET A 1 276 ? -58 0.16 43.594 1 20.16 276 MET A O 1
ATOM 2176 N N . MET A 1 277 ? -58.469 1.65 44.719 1 21.14 277 MET A N 1
ATOM 2177 C CA . MET A 1 277 ? -57.469 1.207 45.656 1 21.14 277 MET A CA 1
ATOM 2178 C C . MET A 1 277 ? -57.969 0.011 46.469 1 21.14 277 MET A C 1
ATOM 2180 O O . MET A 1 277 ? -57.281 -0.463 47.375 1 21.14 277 MET A O 1
ATOM 2184 N N . ASP A 1 278 ? -59.25 -0.122 46.625 1 18.22 278 ASP A N 1
ATOM 2185 C CA . ASP A 1 278 ? -59.625 -0.545 48 1 18.22 278 ASP A CA 1
ATOM 2186 C C . ASP A 1 278 ? -58.938 -1.864 48.344 1 18.22 278 ASP A C 1
ATOM 2188 O O . ASP A 1 278 ? -58.438 -2.031 49.469 1 18.22 278 ASP A O 1
ATOM 2192 N N . GLY A 1 279 ? -59.438 -2.951 47.875 1 16.55 279 GLY A N 1
ATOM 2193 C CA . GLY A 1 279 ? -60 -3.871 48.844 1 16.55 279 GLY A CA 1
ATOM 2194 C C . GLY A 1 279 ? -58.969 -4.762 49.5 1 16.55 279 GLY A C 1
ATOM 2195 O O . GLY A 1 279 ? -59.25 -5.32 50.562 1 16.55 279 GLY A O 1
ATOM 2196 N N . ALA A 1 280 ? -58.125 -5.461 48.656 1 17.62 280 ALA A N 1
ATOM 2197 C CA . ALA A 1 280 ? -58.156 -6.844 49.125 1 17.62 280 ALA A CA 1
ATOM 2198 C C . ALA A 1 280 ? -57.438 -6.988 50.469 1 17.62 280 ALA A C 1
ATOM 2200 O O . ALA A 1 280 ? -56.344 -6.426 50.656 1 17.62 280 ALA A O 1
ATOM 2201 N N . GLU A 1 281 ? -58 -7.512 51.562 1 17.33 281 GLU A N 1
ATOM 2202 C CA . GLU A 1 281 ? -57.906 -7.828 52.969 1 17.33 281 GLU A CA 1
ATOM 2203 C C . GLU A 1 281 ? -56.844 -8.859 53.25 1 17.33 281 GLU A C 1
ATOM 2205 O O . GLU A 1 281 ? -56.719 -9.359 54.344 1 17.33 281 GLU A O 1
ATOM 2210 N N . GLU A 1 282 ? -55.969 -9.234 52.25 1 17.42 282 GLU A N 1
ATOM 2211 C CA . GLU A 1 282 ? -55.688 -10.633 52.531 1 17.42 282 GLU A CA 1
ATOM 2212 C C . GLU A 1 282 ? -54.969 -10.766 53.875 1 17.42 282 GLU A C 1
ATOM 2214 O O . GLU A 1 282 ? -54.25 -9.859 54.312 1 17.42 282 GLU A O 1
ATOM 2219 N N . ASP A 1 283 ? -54.938 -12.086 54.281 1 17.33 283 ASP A N 1
ATOM 2220 C CA . ASP A 1 283 ? -54.906 -12.836 55.531 1 17.33 283 ASP A CA 1
ATOM 2221 C C . ASP A 1 283 ? -53.562 -12.758 56.188 1 17.33 283 ASP A C 1
ATOM 2223 O O . ASP A 1 283 ? -52.562 -12.367 55.562 1 17.33 283 ASP A O 1
ATOM 2227 N N . GLY A 1 284 ? -53.312 -13.891 56.844 1 15.96 284 GLY A N 1
ATOM 2228 C CA . GLY A 1 284 ? -52.906 -14.25 58.188 1 15.96 284 GLY A CA 1
ATOM 2229 C C . GLY A 1 284 ? -51.406 -14.141 58.406 1 15.96 284 GLY A C 1
ATOM 2230 O O . GLY A 1 284 ? -50.656 -13.812 57.469 1 15.96 284 GLY A O 1
ATOM 2231 N N . ARG A 1 285 ? -50.875 -15.227 59.062 1 16.17 285 ARG A N 1
ATOM 2232 C CA . ARG A 1 285 ? -50.281 -15.461 60.375 1 16.17 285 ARG A CA 1
ATOM 2233 C C . ARG A 1 285 ? -48.75 -15.586 60.281 1 16.17 285 ARG A C 1
ATOM 2235 O O . ARG A 1 285 ? -48.031 -14.977 61.062 1 16.17 285 ARG A O 1
ATOM 2242 N N . SER A 1 286 ? -48.188 -16.562 59.469 1 16.36 286 SER A N 1
ATOM 2243 C CA . SER A 1 286 ? -47.5 -17.453 60.406 1 16.36 286 SER A CA 1
ATOM 2244 C C . SER A 1 286 ? -46.156 -16.859 60.812 1 16.36 286 SER A C 1
ATOM 2246 O O . SER A 1 286 ? -45.625 -15.961 60.156 1 16.36 286 SER A O 1
ATOM 2248 N N . ASP A 1 287 ? -45.281 -17.859 61.219 1 16.55 287 ASP A N 1
ATOM 2249 C CA . ASP A 1 287 ? -44.469 -18.25 62.375 1 16.55 287 ASP A CA 1
ATOM 2250 C C . ASP A 1 287 ? -43.031 -17.703 62.25 1 16.55 287 ASP A C 1
ATOM 2252 O O . ASP A 1 287 ? -42.594 -17.328 61.156 1 16.55 287 ASP A O 1
ATOM 2256 N N . GLY A 1 288 ? -42.25 -17.969 63.281 1 16.42 288 GLY A N 1
ATOM 2257 C CA . GLY A 1 288 ? -41.219 -17.562 64.25 1 16.42 288 GLY A CA 1
ATOM 2258 C C . GLY A 1 288 ? -39.812 -17.75 63.688 1 16.42 288 GLY A C 1
ATOM 2259 O O . GLY A 1 288 ? -38.969 -16.875 63.844 1 16.42 288 GLY A O 1
ATOM 2260 N N . GLY A 1 289 ? -39.469 -19.016 63.188 1 16.39 289 GLY A N 1
ATOM 2261 C CA . GLY A 1 289 ? -38.438 -19.672 63.969 1 16.39 289 GLY A CA 1
ATOM 2262 C C . GLY A 1 289 ? -37.031 -19.094 63.75 1 16.39 289 GLY A C 1
ATOM 2263 O O . GLY A 1 289 ? -36.844 -18.281 62.844 1 16.39 289 GLY A O 1
ATOM 2264 N N . ASP A 1 290 ? -36 -20 63.906 1 16.61 290 ASP A N 1
ATOM 2265 C CA . ASP A 1 290 ? -34.844 -20.219 64.812 1 16.61 290 ASP A CA 1
ATOM 2266 C C . ASP A 1 290 ? -33.531 -19.891 64.062 1 16.61 290 ASP A C 1
ATOM 2268 O O . ASP A 1 290 ? -32.5 -19.703 64.688 1 16.61 290 ASP A O 1
ATOM 2272 N N . THR A 1 291 ? -33.406 -19.953 62.719 1 17.75 291 THR A N 1
ATOM 2273 C CA . THR A 1 291 ? -32.25 -20.797 62.562 1 17.75 291 THR A CA 1
ATOM 2274 C C . THR A 1 291 ? -30.984 -20.078 63.031 1 17.75 291 THR A C 1
ATOM 2276 O O . THR A 1 291 ? -30.891 -18.859 62.938 1 17.75 291 THR A O 1
ATOM 2279 N N . LEU A 1 292 ? -29.984 -20.953 63.562 1 16.81 292 LEU A N 1
ATOM 2280 C CA . LEU A 1 292 ? -28.828 -21.125 64.438 1 16.81 292 LEU A CA 1
ATOM 2281 C C . LEU A 1 292 ? -27.609 -20.406 63.812 1 16.81 292 LEU A C 1
ATOM 2283 O O . LEU A 1 292 ? -27.609 -20.047 62.656 1 16.81 292 LEU A O 1
ATOM 2287 N N . GLY A 1 293 ? -26.375 -20.766 64.438 1 16.42 293 GLY A N 1
ATOM 2288 C CA . GLY A 1 293 ? -25.219 -20.344 65.188 1 16.42 293 GLY A CA 1
ATOM 2289 C C . GLY A 1 293 ? -23.938 -20.266 64.375 1 16.42 293 GLY A C 1
ATOM 2290 O O . GLY A 1 293 ? -22.906 -19.859 64.875 1 16.42 293 GLY A O 1
ATOM 2291 N N . ASP A 1 294 ? -23.75 -20.969 63.156 1 17.94 294 ASP A N 1
ATOM 2292 C CA . ASP A 1 294 ? -22.469 -21.672 63.188 1 17.94 294 ASP A CA 1
ATOM 2293 C C . ASP A 1 294 ? -21.297 -20.688 63.219 1 17.94 294 ASP A C 1
ATOM 2295 O O . ASP A 1 294 ? -21.359 -19.609 62.625 1 17.94 294 ASP A O 1
ATOM 2299 N N . ASN A 1 295 ? -20.219 -21.031 64.062 1 16.83 295 ASN A N 1
ATOM 2300 C CA . ASN A 1 295 ? -19.016 -20.734 64.812 1 16.83 295 ASN A CA 1
ATOM 2301 C C . ASN A 1 295 ? -17.875 -20.25 63.938 1 16.83 295 ASN A C 1
ATOM 2303 O O . ASN A 1 295 ? -17.406 -19.109 64.062 1 16.83 295 ASN A O 1
ATOM 2307 N N . ASP A 1 296 ? -16.672 -21.109 63.906 1 18.06 296 ASP A N 1
ATOM 2308 C CA . ASP A 1 296 ? -15.305 -21.094 64.438 1 18.06 296 ASP A CA 1
ATOM 2309 C C . ASP A 1 296 ? -14.289 -20.875 63.344 1 18.06 296 ASP A C 1
ATOM 2311 O O . ASP A 1 296 ? -13.086 -21.047 63.531 1 18.06 296 ASP A O 1
ATOM 2315 N N . ARG A 1 297 ? -14.648 -20.797 62.094 1 17.28 297 ARG A N 1
ATOM 2316 C CA . ARG A 1 297 ? -13.57 -21.422 61.312 1 17.28 297 ARG A CA 1
ATOM 2317 C C . ARG A 1 297 ? -12.25 -20.703 61.531 1 17.28 297 ARG A C 1
ATOM 2319 O O . ARG A 1 297 ? -12.227 -19.531 61.906 1 17.28 297 ARG A O 1
ATOM 2326 N N . PHE A 1 298 ? -11.336 -20.766 60.406 1 20.38 298 PHE A N 1
ATOM 2327 C CA . PHE A 1 298 ? -9.945 -21.172 60.219 1 20.38 298 PHE A CA 1
ATOM 2328 C C . PHE A 1 298 ? -9 -20 60.469 1 20.38 298 PHE A C 1
ATOM 2330 O O . PHE A 1 298 ? -9.133 -18.938 59.875 1 20.38 298 PHE A O 1
ATOM 2337 N N . SER A 1 299 ? -8.203 -20.078 61.656 1 17.02 299 SER A N 1
ATOM 2338 C CA . SER A 1 299 ? -7.152 -19.422 62.406 1 17.02 299 SER A CA 1
ATOM 2339 C C . SER A 1 299 ? -5.953 -19.094 61.531 1 17.02 299 SER A C 1
ATOM 2341 O O . SER A 1 299 ? -5.5 -17.953 61.469 1 17.02 299 SER A O 1
ATOM 2343 N N . GLY A 1 300 ? -4.844 -20.062 61.406 1 17.91 300 GLY A N 1
ATOM 2344 C CA . GLY A 1 300 ? -3.5 -19.984 61.938 1 17.91 300 GLY A CA 1
ATOM 2345 C C . GLY A 1 300 ? -2.492 -19.406 60.969 1 17.91 300 GLY A C 1
ATOM 2346 O O . GLY A 1 300 ? -1.31 -19.281 61.312 1 17.91 300 GLY A O 1
ATOM 2347 N N . ARG A 1 301 ? -2.516 -19.5 59.656 1 20.97 301 ARG A N 1
ATOM 2348 C CA . ARG A 1 301 ? -1.21 -19.938 59.188 1 20.97 301 ARG A CA 1
ATOM 2349 C C . ARG A 1 301 ? -0.16 -18.859 59.375 1 20.97 301 ARG A C 1
ATOM 2351 O O . ARG A 1 301 ? -0.414 -17.688 59.094 1 20.97 301 ARG A O 1
ATOM 2358 N N . GLY A 1 302 ? 1.058 -19.219 60.156 1 19 302 GLY A N 1
ATOM 2359 C CA . GLY A 1 302 ? 2.289 -18.766 60.781 1 19 302 GLY A CA 1
ATOM 2360 C C . GLY A 1 302 ? 3.178 -17.969 59.844 1 19 302 GLY A C 1
ATOM 2361 O O . GLY A 1 302 ? 2.988 -18.016 58.625 1 19 302 GLY A O 1
ATOM 2362 N N . ASP A 1 303 ? 4.152 -17.188 60.531 1 21.86 303 ASP A N 1
ATOM 2363 C CA . ASP A 1 303 ? 5.145 -16.109 60.5 1 21.86 303 ASP A CA 1
ATOM 2364 C C . ASP A 1 303 ? 6.445 -16.578 59.844 1 21.86 303 ASP A C 1
ATOM 2366 O O . ASP A 1 303 ? 7.461 -15.883 59.906 1 21.86 303 ASP A O 1
ATOM 2370 N N . TYR A 1 304 ? 6.625 -17.453 58.938 1 19.95 304 TYR A N 1
ATOM 2371 C CA . TYR A 1 304 ? 7.988 -17.969 58.875 1 19.95 304 TYR A CA 1
ATOM 2372 C C . TYR A 1 304 ? 8.992 -16.828 58.719 1 19.95 304 TYR A C 1
ATOM 2374 O O . TYR A 1 304 ? 8.945 -16.078 57.75 1 19.95 304 TYR A O 1
ATOM 2382 N N . ALA A 1 305 ? 9.805 -16.469 59.906 1 22.08 305 ALA A N 1
ATOM 2383 C CA . ALA A 1 305 ? 10.828 -15.555 60.406 1 22.08 305 ALA A CA 1
ATOM 2384 C C . ALA A 1 305 ? 12.141 -15.727 59.656 1 22.08 305 ALA A C 1
ATOM 2386 O O . ALA A 1 305 ? 12.891 -14.766 59.469 1 22.08 305 ALA A O 1
ATOM 2387 N N . PRO A 1 306 ? 12.812 -16.938 59.219 1 20.34 306 PRO A N 1
ATOM 2388 C CA . PRO A 1 306 ? 14.094 -17.344 59.812 1 20.34 306 PRO A CA 1
ATOM 2389 C C . PRO A 1 306 ? 15.25 -16.453 59.375 1 20.34 306 PRO A C 1
ATOM 2391 O O . PRO A 1 306 ? 16.266 -16.359 60.094 1 20.34 306 PRO A O 1
ATOM 2394 N N . PHE A 1 307 ? 15.68 -16.062 58.188 1 23.73 307 PHE A N 1
ATOM 2395 C CA . PHE A 1 307 ? 17.094 -16.281 57.938 1 23.73 307 PHE A CA 1
ATOM 2396 C C . PHE A 1 307 ? 17.938 -15.219 58.656 1 23.73 307 PHE A C 1
ATOM 2398 O O . PHE A 1 307 ? 17.609 -14.031 58.625 1 23.73 307 PHE A O 1
ATOM 2405 N N . LEU A 1 308 ? 18.672 -15.602 59.844 1 20.2 308 LEU A N 1
ATOM 2406 C CA . LEU A 1 308 ? 19.641 -15.086 60.781 1 20.2 308 LEU A CA 1
ATOM 2407 C C . LEU A 1 308 ? 20.938 -14.688 60.094 1 20.2 308 LEU A C 1
ATOM 2409 O O . LEU A 1 308 ? 21.594 -15.523 59.469 1 20.2 308 LEU A O 1
ATOM 2413 N N . ASP A 1 309 ? 21.188 -13.797 59.312 1 21.56 309 ASP A N 1
ATOM 2414 C CA . ASP A 1 309 ? 22.594 -13.57 59 1 21.56 309 ASP A CA 1
ATOM 2415 C C . ASP A 1 309 ? 23.422 -13.375 60.25 1 21.56 309 ASP A C 1
ATOM 2417 O O . ASP A 1 309 ? 23 -12.664 61.188 1 21.56 309 ASP A O 1
ATOM 2421 N N . VAL A 1 310 ? 24.281 -14.312 60.781 1 21.92 310 VAL A N 1
ATOM 2422 C CA . VAL A 1 310 ? 25.453 -14.586 61.594 1 21.92 310 VAL A CA 1
ATOM 2423 C C . VAL A 1 310 ? 26.422 -13.406 61.5 1 21.92 310 VAL A C 1
ATOM 2425 O O . VAL A 1 310 ? 26.359 -12.609 60.562 1 21.92 310 VAL A O 1
ATOM 2428 N N . ASP A 1 311 ? 27.781 -13.531 62.281 1 22.98 311 ASP A N 1
ATOM 2429 C CA . ASP A 1 311 ? 28.859 -12.617 62.625 1 22.98 311 ASP A CA 1
ATOM 2430 C C . ASP A 1 311 ? 29.422 -11.898 61.406 1 22.98 311 ASP A C 1
ATOM 2432 O O . ASP A 1 311 ? 29.578 -12.508 60.344 1 22.98 311 ASP A O 1
ATOM 2436 N N . MET B 1 1 ? -25.391 68.562 -72.688 1 26.73 1 MET B N 1
ATOM 2437 C CA . MET B 1 1 ? -25.594 68.375 -71.25 1 26.73 1 MET B CA 1
ATOM 2438 C C . MET B 1 1 ? -25.797 66.875 -70.938 1 26.73 1 MET B C 1
ATOM 2440 O O . MET B 1 1 ? -26.844 66.312 -71.188 1 26.73 1 MET B O 1
ATOM 2444 N N . SER B 1 2 ? -24.703 66.062 -71.188 1 26.47 2 SER B N 1
ATOM 2445 C CA . SER B 1 2 ? -24.469 64.625 -71.312 1 26.47 2 SER B CA 1
ATOM 2446 C C . SER B 1 2 ? -24.734 63.844 -70.062 1 26.47 2 SER B C 1
ATOM 2448 O O . SER B 1 2 ? -24.047 64.062 -69.062 1 26.47 2 SER B O 1
ATOM 2450 N N . ASP B 1 3 ? -26 63.625 -69.75 1 27.28 3 ASP B N 1
ATOM 2451 C CA . ASP B 1 3 ? -26.672 63.188 -68.562 1 27.28 3 ASP B CA 1
ATOM 2452 C C . ASP B 1 3 ? -26.234 61.781 -68.125 1 27.28 3 ASP B C 1
ATOM 2454 O O . ASP B 1 3 ? -26.891 60.812 -68.5 1 27.28 3 ASP B O 1
ATOM 2458 N N . GLY B 1 4 ? -24.938 61.469 -68.312 1 27.36 4 GLY B N 1
ATOM 2459 C CA . GLY B 1 4 ? -24.484 60.094 -68.25 1 27.36 4 GLY B CA 1
ATOM 2460 C C . GLY B 1 4 ? -24.812 59.438 -66.938 1 27.36 4 GLY B C 1
ATOM 2461 O O . GLY B 1 4 ? -24.469 59.969 -65.875 1 27.36 4 GLY B O 1
ATOM 2462 N N . SER B 1 5 ? -25.969 58.781 -66.875 1 28.56 5 SER B N 1
ATOM 2463 C CA . SER B 1 5 ? -26.656 58.094 -65.75 1 28.56 5 SER B CA 1
ATOM 2464 C C . SER B 1 5 ? -25.766 57.062 -65.125 1 28.56 5 SER B C 1
ATOM 2466 O O . SER B 1 5 ? -25.266 56.156 -65.75 1 28.56 5 SER B O 1
ATOM 2468 N N . GLY B 1 6 ? -24.828 57.5 -64.25 1 26.77 6 GLY B N 1
ATOM 2469 C CA . GLY B 1 6 ? -23.797 56.719 -63.531 1 26.77 6 GLY B CA 1
ATOM 2470 C C . GLY B 1 6 ? -24.375 55.594 -62.688 1 26.77 6 GLY B C 1
ATOM 2471 O O . GLY B 1 6 ? -25.219 55.812 -61.844 1 26.77 6 GLY B O 1
ATOM 2472 N N . MET B 1 7 ? -24.703 54.438 -63.406 1 26.14 7 MET B N 1
ATOM 2473 C CA . MET B 1 7 ? -25.312 53.25 -62.781 1 26.14 7 MET B CA 1
ATOM 2474 C C . MET B 1 7 ? -24.562 52.844 -61.531 1 26.14 7 MET B C 1
ATOM 2476 O O . MET B 1 7 ? -23.344 52.625 -61.562 1 26.14 7 MET B O 1
ATOM 2480 N N . HIS B 1 8 ? -24.859 53.406 -60.375 1 24.77 8 HIS B N 1
ATOM 2481 C CA . HIS B 1 8 ? -24.297 53.156 -59.062 1 24.77 8 HIS B CA 1
ATOM 2482 C C . HIS B 1 8 ? -24.438 51.688 -58.656 1 24.77 8 HIS B C 1
ATOM 2484 O O . HIS B 1 8 ? -25.562 51.156 -58.562 1 24.77 8 HIS B O 1
ATOM 2490 N N . ARG B 1 9 ? -23.719 50.781 -59.344 1 23.25 9 ARG B N 1
ATOM 2491 C CA . ARG B 1 9 ? -23.797 49.375 -59 1 23.25 9 ARG B CA 1
ATOM 2492 C C . ARG B 1 9 ? -23.641 49.156 -57.5 1 23.25 9 ARG B C 1
ATOM 2494 O O . ARG B 1 9 ? -22.609 49.5 -56.906 1 23.25 9 ARG B O 1
ATOM 2501 N N . ALA B 1 10 ? -24.734 49.156 -56.75 1 23.28 10 ALA B N 1
ATOM 2502 C CA . ALA B 1 10 ? -24.859 48.906 -55.312 1 23.28 10 ALA B CA 1
ATOM 2503 C C . ALA B 1 10 ? -24.234 47.562 -54.906 1 23.28 10 ALA B C 1
ATOM 2505 O O . ALA B 1 10 ? -24.578 46.531 -55.469 1 23.28 10 ALA B O 1
ATOM 2506 N N . MET B 1 11 ? -22.906 47.5 -54.812 1 23.23 11 MET B N 1
ATOM 2507 C CA . MET B 1 11 ? -22.188 46.281 -54.406 1 23.23 11 MET B CA 1
ATOM 2508 C C . MET B 1 11 ? -22.766 45.719 -53.094 1 23.23 11 MET B C 1
ATOM 2510 O O . MET B 1 11 ? -22.875 46.438 -52.094 1 23.23 11 MET B O 1
ATOM 2514 N N . ILE B 1 12 ? -23.812 44.969 -53.219 1 24.12 12 ILE B N 1
ATOM 2515 C CA . ILE B 1 12 ? -24.469 44.344 -52.094 1 24.12 12 ILE B CA 1
ATOM 2516 C C . ILE B 1 12 ? -23.453 43.531 -51.281 1 24.12 12 ILE B C 1
ATOM 2518 O O . ILE B 1 12 ? -22.688 42.75 -51.875 1 24.12 12 ILE B O 1
ATOM 2522 N N . ARG B 1 13 ? -23.125 44.031 -50.125 1 24.7 13 ARG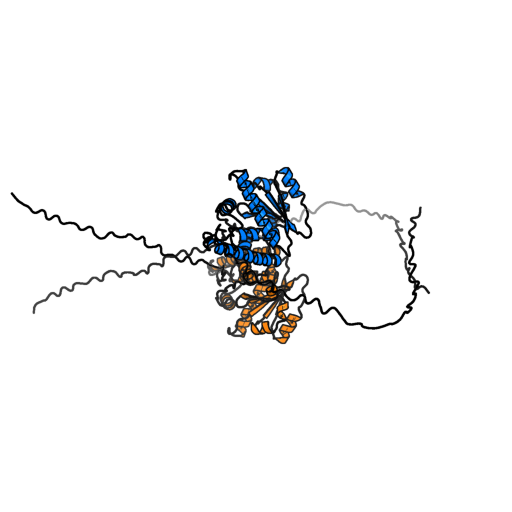 B N 1
ATOM 2523 C CA . ARG B 1 13 ? -22.203 43.438 -49.156 1 24.7 13 ARG B CA 1
ATOM 2524 C C . ARG B 1 13 ? -22.531 41.969 -48.875 1 24.7 13 ARG B C 1
ATOM 2526 O O . ARG B 1 13 ? -23.703 41.594 -48.781 1 24.7 13 ARG B O 1
ATOM 2533 N N . SER B 1 14 ? -21.797 41.062 -49.438 1 24.7 14 SER B N 1
ATOM 2534 C CA . SER B 1 14 ? -21.938 39.625 -49.25 1 24.7 14 SER B CA 1
ATOM 2535 C C . SER B 1 14 ? -22.094 39.281 -47.781 1 24.7 14 SER B C 1
ATOM 2537 O O . SER B 1 14 ? -21.766 40.094 -46.906 1 24.7 14 SER B O 1
ATOM 2539 N N . SER B 1 15 ? -22.734 38.188 -47.406 1 27.39 15 SER B N 1
ATOM 2540 C CA . SER B 1 15 ? -23.203 37.688 -46.125 1 27.39 15 SER B CA 1
ATOM 2541 C C . SER B 1 15 ? -22.062 37.562 -45.125 1 27.39 15 SER B C 1
ATOM 2543 O O . SER B 1 15 ? -20.906 37.406 -45.5 1 27.39 15 SER B O 1
ATOM 2545 N N . PRO B 1 16 ? -22.188 38.188 -43.938 1 25.14 16 PRO B N 1
ATOM 2546 C CA . PRO B 1 16 ? -21.203 38.188 -42.844 1 25.14 16 PRO B CA 1
ATOM 2547 C C . PRO B 1 16 ? -20.734 36.781 -42.5 1 25.14 16 PRO B C 1
ATOM 2549 O O . PRO B 1 16 ? -21.531 35.844 -42.531 1 25.14 16 PRO B O 1
ATOM 2552 N N . TYR B 1 17 ? -19.625 36.344 -43.031 1 25 17 TYR B N 1
ATOM 2553 C CA . TYR B 1 17 ? -19.016 35.062 -42.719 1 25 17 TYR B CA 1
ATOM 2554 C C . TYR B 1 17 ? -18.969 34.844 -41.188 1 25 17 TYR B C 1
ATOM 2556 O O . TYR B 1 17 ? -18.438 35.688 -40.469 1 25 17 TYR B O 1
ATOM 2564 N N . SER B 1 18 ? -20.094 34.5 -40.562 1 25.78 18 SER B N 1
ATOM 2565 C CA . SER B 1 18 ? -20.062 34.25 -39.094 1 25.78 18 SER B CA 1
ATOM 2566 C C . SER B 1 18 ? -18.953 33.281 -38.75 1 25.78 18 SER B C 1
ATOM 2568 O O . SER B 1 18 ? -18.891 32.188 -39.281 1 25.78 18 SER B O 1
ATOM 2570 N N . TYR B 1 19 ? -17.75 33.719 -38.656 1 24.64 19 TYR B N 1
ATOM 2571 C CA . TYR B 1 19 ? -16.594 32.969 -38.188 1 24.64 19 TYR B CA 1
ATOM 2572 C C . TYR B 1 19 ? -16.922 32.188 -36.906 1 24.64 19 TYR B C 1
ATOM 2574 O O . TYR B 1 19 ? -16.734 32.719 -35.812 1 24.64 19 TYR B O 1
ATOM 2582 N N . HIS B 1 20 ? -18.141 31.656 -36.812 1 26.58 20 HIS B N 1
ATOM 2583 C CA . HIS B 1 20 ? -18.234 30.953 -35.531 1 26.58 20 HIS B CA 1
ATOM 2584 C C . HIS B 1 20 ? -17.078 29.969 -35.375 1 26.58 20 HIS B C 1
ATOM 2586 O O . HIS B 1 20 ? -16.703 29.281 -36.312 1 26.58 20 HIS B O 1
ATOM 2592 N N . ALA B 1 21 ? -16.141 30.359 -34.594 1 28.5 21 ALA B N 1
ATOM 2593 C CA . ALA B 1 21 ? -15.016 29.484 -34.25 1 28.5 21 ALA B CA 1
ATOM 2594 C C . ALA B 1 21 ? -15.484 28.047 -34 1 28.5 21 ALA B C 1
ATOM 2596 O O . ALA B 1 21 ? -16.531 27.828 -33.406 1 28.5 21 ALA B O 1
ATOM 2597 N N . PRO B 1 22 ? -15.164 27.172 -34.969 1 28.86 22 PRO B N 1
ATOM 2598 C CA . PRO B 1 22 ? -15.555 25.781 -34.719 1 28.86 22 PRO B CA 1
ATOM 2599 C C . PRO B 1 22 ? -15.352 25.359 -33.25 1 28.86 22 PRO B C 1
ATOM 2601 O O . PRO B 1 22 ? -14.469 25.891 -32.562 1 28.86 22 PRO B O 1
ATOM 2604 N N . SER B 1 23 ? -16.484 25.188 -32.562 1 27.78 23 SER B N 1
ATOM 2605 C CA . SER B 1 23 ? -16.391 24.688 -31.188 1 27.78 23 SER B CA 1
ATOM 2606 C C . SER B 1 23 ? -15.32 23.609 -31.062 1 27.78 23 SER B C 1
ATOM 2608 O O . SER B 1 23 ? -15.203 22.75 -31.938 1 27.78 23 SER B O 1
ATOM 2610 N N . PRO B 1 24 ? -14.273 23.984 -30.453 1 25.58 24 PRO B N 1
ATOM 2611 C CA . PRO B 1 24 ? -13.211 22.984 -30.391 1 25.58 24 PRO B CA 1
ATOM 2612 C C . PRO B 1 24 ? -13.734 21.578 -30.094 1 25.58 24 PRO B C 1
ATOM 2614 O O . PRO B 1 24 ? -14.758 21.438 -29.422 1 25.58 24 PRO B O 1
ATOM 2617 N N . PRO B 1 25 ? -13.562 20.719 -31.078 1 25.2 25 PRO B N 1
ATOM 2618 C CA . PRO B 1 25 ? -14.055 19.375 -30.781 1 25.2 25 PRO B CA 1
ATOM 2619 C C . PRO B 1 25 ? -13.805 18.969 -29.344 1 25.2 25 PRO B C 1
ATOM 2621 O O . PRO B 1 25 ? -12.742 19.266 -28.781 1 25.2 25 PRO B O 1
ATOM 2624 N N . LYS B 1 26 ? -14.891 19.031 -28.562 1 25.34 26 LYS B N 1
ATOM 2625 C CA . LYS B 1 26 ? -14.766 18.516 -27.203 1 25.34 26 LYS B CA 1
ATOM 2626 C C . LYS B 1 26 ? -14.062 17.172 -27.188 1 25.34 26 LYS B C 1
ATOM 2628 O O . LYS B 1 26 ? -14.594 16.188 -27.703 1 25.34 26 LYS B O 1
ATOM 2633 N N . ILE B 1 27 ? -12.836 17.25 -27.484 1 24.5 27 ILE B N 1
ATOM 2634 C CA . ILE B 1 27 ? -12.141 16 -27.219 1 24.5 27 ILE B CA 1
ATOM 2635 C C . ILE B 1 27 ? -12.562 15.438 -25.875 1 24.5 27 ILE B C 1
ATOM 2637 O O . ILE B 1 27 ? -12.406 16.094 -24.844 1 24.5 27 ILE B O 1
ATOM 2641 N N . HIS B 1 28 ? -13.578 14.672 -25.984 1 25.23 28 HIS B N 1
ATOM 2642 C CA . HIS B 1 28 ? -13.859 13.898 -24.781 1 25.23 28 HIS B CA 1
ATOM 2643 C C . HIS B 1 28 ? -12.586 13.328 -24.172 1 25.23 28 HIS B C 1
ATOM 2645 O O . HIS B 1 28 ? -11.836 12.617 -24.844 1 25.23 28 HIS B O 1
ATOM 2651 N N . ILE B 1 29 ? -11.875 14.141 -23.562 1 26.16 29 ILE B N 1
ATOM 2652 C CA . ILE B 1 29 ? -10.828 13.57 -22.719 1 26.16 29 ILE B CA 1
ATOM 2653 C C . ILE B 1 29 ? -11.398 12.422 -21.891 1 26.16 29 ILE B C 1
ATOM 2655 O O . ILE B 1 29 ? -12.328 12.617 -21.094 1 26.16 29 ILE B O 1
ATOM 2659 N N . PRO B 1 30 ? -11.289 11.273 -22.531 1 27.27 30 PRO B N 1
ATOM 2660 C CA . PRO B 1 30 ? -11.773 10.297 -21.562 1 27.27 30 PRO B CA 1
ATOM 2661 C C . PRO B 1 30 ? -11.266 10.57 -20.141 1 27.27 30 PRO B C 1
ATOM 2663 O O . PRO B 1 30 ? -10.117 10.969 -19.969 1 27.27 30 PRO B O 1
ATOM 2666 N N . VAL B 1 31 ? -12 11.219 -19.422 1 29.27 31 VAL B N 1
ATOM 2667 C CA . VAL B 1 31 ? -11.695 11.156 -18 1 29.27 31 VAL B CA 1
ATOM 2668 C C . VAL B 1 31 ? -11.109 9.789 -17.656 1 29.27 31 VAL B C 1
ATOM 2670 O O . VAL B 1 31 ? -11.781 8.766 -17.812 1 29.27 31 VAL B O 1
ATOM 2673 N N . GLN B 1 32 ? -9.93 9.562 -18.078 1 32.34 32 GLN B N 1
ATOM 2674 C CA . GLN B 1 32 ? -9.359 8.383 -17.453 1 32.34 32 GLN B CA 1
ATOM 2675 C C . GLN B 1 32 ? -9.906 8.188 -16.047 1 32.34 32 GLN B C 1
ATOM 2677 O O . GLN B 1 32 ? -9.656 9 -15.156 1 32.34 32 GLN B O 1
ATOM 2682 N N . SER B 1 33 ? -11.273 7.996 -15.844 1 36.72 33 SER B N 1
ATOM 2683 C CA . SER B 1 33 ? -11.922 7.59 -14.602 1 36.72 33 SER B CA 1
ATOM 2684 C C . SER B 1 33 ? -10.93 6.918 -13.656 1 36.72 33 SER B C 1
ATOM 2686 O O . SER B 1 33 ? -9.836 6.516 -14.078 1 36.72 33 SER B O 1
ATOM 2688 N N . LYS B 1 34 ? -11.57 5.906 -12.742 1 42.78 34 LYS B N 1
ATOM 2689 C CA . LYS B 1 34 ? -11.094 4.953 -11.742 1 42.78 34 LYS B CA 1
ATOM 2690 C C . LYS B 1 34 ? -9.914 4.148 -12.273 1 42.78 34 LYS B C 1
ATOM 2692 O O . LYS B 1 34 ? -9.922 3.697 -13.422 1 42.78 34 LYS B O 1
ATOM 2697 N N . ALA B 1 35 ? -8.727 4.23 -11.773 1 48.22 35 ALA B N 1
ATOM 2698 C CA . ALA B 1 35 ? -7.395 3.645 -11.914 1 48.22 35 ALA B CA 1
ATOM 2699 C C . ALA B 1 35 ? -7.48 2.211 -12.438 1 48.22 35 ALA B C 1
ATOM 2701 O O . ALA B 1 35 ? -7.395 1.257 -11.656 1 48.22 35 ALA B O 1
ATOM 2702 N N . ASP B 1 36 ? -8.297 1.919 -13.328 1 54.41 36 ASP B N 1
ATOM 2703 C CA . ASP B 1 36 ? -8.203 0.581 -13.906 1 54.41 36 ASP B CA 1
ATOM 2704 C C . ASP B 1 36 ? -6.777 0.27 -14.344 1 54.41 36 ASP B C 1
ATOM 2706 O O . ASP B 1 36 ? -6.184 1.026 -15.117 1 54.41 36 ASP B O 1
ATOM 2710 N N . MET B 1 37 ? -6.043 -0.31 -13.422 1 77.81 37 MET B N 1
ATOM 2711 C CA . MET B 1 37 ? -4.719 -0.789 -13.812 1 77.81 37 MET B CA 1
ATOM 2712 C C . MET B 1 37 ? -4.816 -2.117 -14.555 1 77.81 37 MET B C 1
ATOM 2714 O O . MET B 1 37 ? -5.406 -3.072 -14.047 1 77.81 37 MET B O 1
ATOM 2718 N N . ASP B 1 38 ? -4.656 -2.094 -15.883 1 91.12 38 ASP B N 1
ATOM 2719 C CA . ASP B 1 38 ? -4.648 -3.297 -16.703 1 91.12 38 ASP B CA 1
ATOM 2720 C C . ASP B 1 38 ? -3.223 -3.803 -16.922 1 91.12 38 ASP B C 1
ATOM 2722 O O . ASP B 1 38 ? -2.297 -3.01 -17.109 1 91.12 38 ASP B O 1
ATOM 2726 N N . LEU B 1 39 ? -3.105 -5.094 -16.703 1 96.44 39 LEU B N 1
ATOM 2727 C CA . LEU B 1 39 ? -1.852 -5.742 -17.078 1 96.44 39 LEU B CA 1
ATOM 2728 C C . LEU B 1 39 ? -1.908 -6.25 -18.516 1 96.44 39 LEU B C 1
ATOM 2730 O O . LEU B 1 39 ? -2.725 -7.113 -18.844 1 96.44 39 LEU B O 1
ATOM 2734 N N . VAL B 1 40 ? -1.085 -5.719 -19.328 1 96.38 40 VAL B N 1
ATOM 2735 C CA . VAL B 1 40 ? -1.032 -6.121 -20.734 1 96.38 40 VAL B CA 1
ATOM 2736 C C . VAL B 1 40 ? 0.164 -7.043 -20.953 1 96.38 40 VAL B C 1
ATOM 2738 O O . VAL B 1 40 ? 1.305 -6.672 -20.672 1 96.38 40 VAL B O 1
ATOM 2741 N N . PRO B 1 41 ? -0.134 -8.234 -21.469 1 96.88 41 PRO B N 1
ATOM 2742 C CA . PRO B 1 41 ? 1.002 -9.109 -21.797 1 96.88 41 PRO B CA 1
ATOM 2743 C C . PRO B 1 41 ? 1.872 -8.547 -22.922 1 96.88 41 PRO B C 1
ATOM 2745 O O . PRO B 1 41 ? 1.366 -8.242 -24 1 96.88 41 PRO B O 1
ATOM 2748 N N . ARG B 1 42 ? 3.123 -8.344 -22.578 1 96.06 42 ARG B N 1
ATOM 2749 C CA . ARG B 1 42 ? 4.121 -7.902 -23.547 1 96.06 42 ARG B CA 1
ATOM 2750 C C . ARG B 1 42 ? 5.391 -8.742 -23.453 1 96.06 42 ARG B C 1
ATOM 2752 O O . ARG B 1 42 ? 6.094 -8.695 -22.438 1 96.06 42 ARG B O 1
ATOM 2759 N N . TYR B 1 43 ? 5.648 -9.43 -24.531 1 95.44 43 TYR B N 1
ATOM 2760 C CA . TYR B 1 43 ? 6.773 -10.359 -24.484 1 95.44 43 TYR B CA 1
ATOM 2761 C C . TYR B 1 43 ? 8.102 -9.609 -24.438 1 95.44 43 TYR B C 1
ATOM 2763 O O . TYR B 1 43 ? 9.109 -10.141 -23.969 1 95.44 43 TYR B O 1
ATOM 2771 N N . ASP B 1 44 ? 8.172 -8.352 -24.906 1 92.5 44 ASP B N 1
ATOM 2772 C CA . ASP B 1 44 ? 9.414 -7.578 -24.891 1 92.5 44 ASP B CA 1
ATOM 2773 C C . ASP B 1 44 ? 9.789 -7.16 -23.469 1 92.5 44 ASP B C 1
ATOM 2775 O O . ASP B 1 44 ? 10.867 -6.605 -23.25 1 92.5 44 ASP B O 1
ATOM 2779 N N . ARG B 1 45 ? 8.938 -7.477 -22.516 1 93.5 45 ARG B N 1
ATOM 2780 C CA . ARG B 1 45 ? 9.195 -7.125 -21.125 1 93.5 45 ARG B CA 1
ATOM 2781 C C . ARG B 1 45 ? 9.594 -8.352 -20.312 1 93.5 45 ARG B C 1
ATOM 2783 O O . ARG B 1 45 ? 9.633 -8.305 -19.078 1 93.5 45 ARG B O 1
ATOM 2790 N N . VAL B 1 46 ? 9.836 -9.414 -21.031 1 93.56 46 VAL B N 1
ATOM 2791 C CA . VAL B 1 46 ? 10.234 -10.656 -20.375 1 93.56 46 VAL B CA 1
ATOM 2792 C C . VAL B 1 46 ? 11.578 -11.125 -20.922 1 93.56 46 VAL B C 1
ATOM 2794 O O . VAL B 1 46 ? 11.898 -10.883 -22.094 1 93.56 46 VAL B O 1
ATOM 2797 N N . ASP B 1 47 ? 12.312 -11.742 -20.031 1 92 47 ASP B N 1
ATOM 2798 C CA . ASP B 1 47 ? 13.578 -12.336 -20.453 1 92 47 ASP B CA 1
ATOM 2799 C C . ASP B 1 47 ? 13.344 -13.602 -21.266 1 92 47 ASP B C 1
ATOM 2801 O O . ASP B 1 47 ? 12.93 -14.633 -20.719 1 92 47 ASP B O 1
ATOM 2805 N N . SER B 1 48 ? 13.773 -13.602 -22.484 1 91.12 48 SER B N 1
ATOM 2806 C CA . SER B 1 48 ? 13.508 -14.703 -23.406 1 91.12 48 SER B CA 1
ATOM 2807 C C . SER B 1 48 ? 14.336 -15.93 -23.047 1 91.12 48 SER B C 1
ATOM 2809 O O . SER B 1 48 ? 14.031 -17.047 -23.5 1 91.12 48 SER B O 1
ATOM 2811 N N . SER B 1 49 ? 15.383 -15.734 -22.344 1 91.12 49 SER B N 1
ATOM 2812 C CA .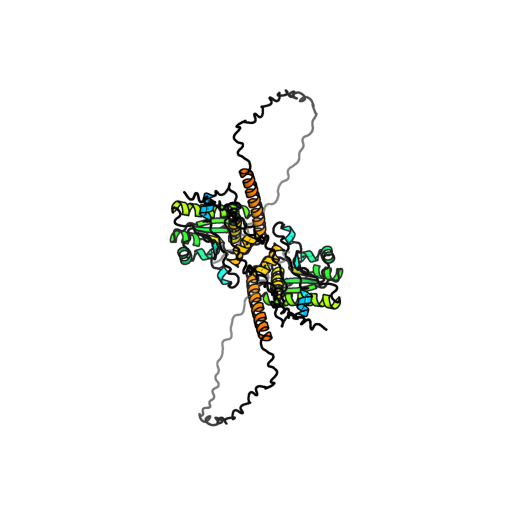 SER B 1 49 ? 16.188 -16.875 -21.922 1 91.12 49 SER B CA 1
ATOM 2813 C C . SER B 1 49 ? 15.5 -17.672 -20.812 1 91.12 49 SER B C 1
ATOM 2815 O O . SER B 1 49 ? 15.828 -18.844 -20.578 1 91.12 49 SER B O 1
ATOM 2817 N N . LYS B 1 50 ? 14.523 -17.094 -20.172 1 93.56 50 LYS B N 1
ATOM 2818 C CA . LYS B 1 50 ? 13.836 -17.734 -19.062 1 93.56 50 LYS B CA 1
ATOM 2819 C C . LYS B 1 50 ? 12.461 -18.25 -19.469 1 93.56 50 LYS B C 1
ATOM 2821 O O . LYS B 1 50 ? 11.922 -19.172 -18.859 1 93.56 50 LYS B O 1
ATOM 2826 N N . LEU B 1 51 ? 11.953 -17.641 -20.453 1 95.5 51 LEU B N 1
ATOM 2827 C CA . LEU B 1 51 ? 10.594 -17.953 -20.875 1 95.5 51 LEU B CA 1
ATOM 2828 C C . LEU B 1 51 ? 10.453 -17.781 -22.391 1 95.5 51 LEU B C 1
ATOM 2830 O O . LEU B 1 51 ? 10.586 -16.672 -22.906 1 95.5 51 LEU B O 1
ATOM 2834 N N . THR B 1 52 ? 10.125 -18.812 -23.109 1 96.19 52 THR B N 1
ATOM 2835 C CA . THR B 1 52 ? 9.969 -18.75 -24.562 1 96.19 52 THR B CA 1
ATOM 2836 C C . THR B 1 52 ? 8.688 -18.016 -24.922 1 96.19 52 THR B C 1
ATOM 2838 O O . THR B 1 52 ? 7.758 -17.922 -24.109 1 96.19 52 THR B O 1
ATOM 2841 N N . LEU B 1 53 ? 8.641 -17.562 -26.094 1 96.69 53 LEU B N 1
ATOM 2842 C CA . LEU B 1 53 ? 7.438 -16.891 -26.578 1 96.69 53 LEU B CA 1
ATOM 2843 C C . LEU B 1 53 ? 6.238 -17.828 -26.547 1 96.69 53 LEU B C 1
ATOM 2845 O O . LEU B 1 53 ? 5.125 -17.406 -26.219 1 96.69 53 LEU B O 1
ATOM 2849 N N . GLU B 1 54 ? 6.473 -19.016 -26.938 1 97.31 54 GLU B N 1
ATOM 2850 C CA . GLU B 1 54 ? 5.402 -20 -26.938 1 97.31 54 GLU B CA 1
ATOM 2851 C C . GLU B 1 54 ? 4.836 -20.203 -25.531 1 97.31 54 GLU B C 1
ATOM 2853 O O . GLU B 1 54 ? 3.623 -20.141 -25.328 1 97.31 54 GLU B O 1
ATOM 2858 N N . ASP B 1 55 ? 5.723 -20.438 -24.562 1 98.12 55 ASP B N 1
ATOM 2859 C CA . ASP B 1 55 ? 5.301 -20.625 -23.172 1 98.12 55 ASP B CA 1
ATOM 2860 C C . ASP B 1 55 ? 4.594 -19.375 -22.641 1 98.12 55 ASP B C 1
ATOM 2862 O O . ASP B 1 55 ? 3.57 -19.484 -21.969 1 98.12 55 ASP B O 1
ATOM 2866 N N . PHE B 1 56 ? 5.152 -18.266 -23 1 98.19 56 PHE B N 1
ATOM 2867 C CA . PHE B 1 56 ? 4.566 -16.984 -22.594 1 98.19 56 PHE B CA 1
ATOM 2868 C C . PHE B 1 56 ? 3.133 -16.875 -23.094 1 98.19 56 PHE B C 1
ATOM 2870 O O . PHE B 1 56 ? 2.24 -16.453 -22.344 1 98.19 56 PHE B O 1
ATOM 2877 N N . THR B 1 57 ? 2.918 -17.234 -24.312 1 97.5 57 THR B N 1
ATOM 2878 C CA . THR B 1 57 ? 1.604 -17.156 -24.938 1 97.5 57 THR B CA 1
ATOM 2879 C C . THR B 1 57 ? 0.628 -18.125 -24.281 1 97.5 57 THR B C 1
ATOM 2881 O O . THR B 1 57 ? -0.534 -17.781 -24.047 1 97.5 57 THR B O 1
ATOM 2884 N N . ILE B 1 58 ? 1.14 -19.25 -24 1 97.88 58 ILE B N 1
ATOM 2885 C CA . ILE B 1 58 ? 0.304 -20.25 -23.344 1 97.88 58 ILE B CA 1
ATOM 2886 C C . ILE B 1 58 ? -0.1 -19.766 -21.969 1 97.88 58 ILE B C 1
ATOM 2888 O O . ILE B 1 58 ? -1.276 -19.812 -21.594 1 97.88 58 ILE B O 1
ATOM 2892 N N . ILE B 1 59 ? 0.805 -19.234 -21.203 1 98.25 59 ILE B N 1
ATOM 2893 C CA . ILE B 1 59 ? 0.599 -18.859 -19.812 1 98.25 59 ILE B CA 1
ATOM 2894 C C . ILE B 1 59 ? -0.33 -17.641 -19.734 1 98.25 59 ILE B C 1
ATOM 2896 O O . ILE B 1 59 ? -1.291 -17.641 -18.969 1 98.25 59 ILE B O 1
ATOM 2900 N N . THR B 1 60 ? -0.141 -16.641 -20.578 1 97.62 60 THR B N 1
ATOM 2901 C CA . THR B 1 60 ? -0.896 -15.398 -20.484 1 97.62 60 THR B CA 1
ATOM 2902 C C . THR B 1 60 ? -2.182 -15.484 -21.297 1 97.62 60 THR B C 1
ATOM 2904 O O . THR B 1 60 ? -3.107 -14.695 -21.094 1 97.62 60 THR B O 1
ATOM 2907 N N . GLY B 1 61 ? -2.119 -16.375 -22.266 1 95.62 61 GLY B N 1
ATOM 2908 C CA . GLY B 1 61 ? -3.219 -16.406 -23.219 1 95.62 61 GLY B CA 1
ATOM 2909 C C . GLY B 1 61 ? -3.328 -15.148 -24.062 1 95.62 61 GLY B C 1
ATOM 2910 O O . GLY B 1 61 ? -4.363 -14.898 -24.688 1 95.62 61 GLY B O 1
ATOM 2911 N N . ASN B 1 62 ? -2.373 -14.289 -23.922 1 95.06 62 ASN B N 1
ATOM 2912 C CA . ASN B 1 62 ? -2.359 -12.984 -24.562 1 95.06 62 ASN B CA 1
ATOM 2913 C C . ASN B 1 62 ? -3.592 -12.164 -24.203 1 95.06 62 ASN B C 1
ATOM 2915 O O . ASN B 1 62 ? -4.184 -11.5 -25.047 1 95.06 62 ASN B O 1
ATOM 2919 N N . ARG B 1 63 ? -4.008 -12.266 -22.984 1 96.56 63 ARG B N 1
ATOM 2920 C CA . ARG B 1 63 ? -5.195 -11.578 -22.5 1 96.56 63 ARG B CA 1
ATOM 2921 C C . ARG B 1 63 ? -4.824 -10.477 -21.5 1 96.56 63 ARG B C 1
ATOM 2923 O O . ARG B 1 63 ? -3.943 -10.664 -20.656 1 96.56 63 ARG B O 1
ATOM 2930 N N . ILE B 1 64 ? -5.477 -9.43 -21.703 1 96.94 64 ILE B N 1
ATOM 2931 C CA . ILE B 1 64 ? -5.336 -8.344 -20.734 1 96.94 64 ILE B CA 1
ATOM 2932 C C . ILE B 1 64 ? -5.957 -8.75 -19.406 1 96.94 64 ILE B C 1
ATOM 2934 O O . ILE B 1 64 ? -7.066 -9.289 -19.375 1 96.94 64 ILE B O 1
ATOM 2938 N N . GLN B 1 65 ? -5.172 -8.609 -18.328 1 97.38 65 GLN B N 1
ATOM 2939 C CA . GLN B 1 65 ? -5.703 -8.836 -16.984 1 97.38 65 GLN B CA 1
ATOM 2940 C C . GLN B 1 65 ? -6.277 -7.547 -16.406 1 97.38 65 GLN B C 1
ATOM 2942 O O . GLN B 1 65 ? -5.543 -6.59 -16.156 1 97.38 65 GLN B O 1
ATOM 2947 N N . LYS B 1 66 ? -7.562 -7.578 -16.141 1 95 66 LYS B N 1
ATOM 2948 C CA . LYS B 1 66 ? -8.25 -6.398 -15.625 1 95 66 LYS B CA 1
ATOM 2949 C C . LYS B 1 66 ? -8.422 -6.477 -14.109 1 95 66 LYS B C 1
ATOM 2951 O O . LYS B 1 66 ? -8.773 -7.527 -13.57 1 95 66 LYS B O 1
ATOM 2956 N N . SER B 1 67 ? -8.109 -5.391 -13.5 1 93 67 SER B N 1
ATOM 2957 C CA . SER B 1 67 ? -8.328 -5.348 -12.062 1 93 67 SER B CA 1
ATOM 2958 C C . SER B 1 67 ? -9.773 -4.992 -11.727 1 93 67 SER B C 1
ATOM 2960 O O . SER B 1 67 ? -10.422 -4.266 -12.484 1 93 67 SER B O 1
ATOM 2962 N N . THR B 1 68 ? -10.273 -5.629 -10.734 1 90.12 68 THR B N 1
ATOM 2963 C CA . THR B 1 68 ? -11.555 -5.25 -10.148 1 90.12 68 THR B CA 1
ATOM 2964 C C . THR B 1 68 ? -11.352 -4.488 -8.844 1 90.12 68 THR B C 1
ATOM 2966 O O . THR B 1 68 ? -10.867 -5.055 -7.855 1 90.12 68 THR B O 1
ATOM 2969 N N . ASP B 1 69 ? -11.758 -3.295 -8.883 1 87.19 69 ASP B N 1
ATOM 2970 C CA . ASP B 1 69 ? -11.578 -2.486 -7.68 1 87.19 69 ASP B CA 1
ATOM 2971 C C . ASP B 1 69 ? -12.562 -2.895 -6.59 1 87.19 69 ASP B C 1
ATOM 2973 O O . ASP B 1 69 ? -13.766 -2.652 -6.715 1 87.19 69 ASP B O 1
ATOM 2977 N N . ARG B 1 70 ? -12.023 -3.457 -5.551 1 88.19 70 ARG B N 1
ATOM 2978 C CA . ARG B 1 70 ? -12.852 -3.902 -4.434 1 88.19 70 ARG B CA 1
ATOM 2979 C C . ARG B 1 70 ? -12.656 -3.002 -3.219 1 88.19 70 ARG B C 1
ATOM 2981 O O . ARG B 1 70 ? -13.203 -3.271 -2.148 1 88.19 70 ARG B O 1
ATOM 2988 N N . SER B 1 71 ? -11.922 -1.981 -3.363 1 85.19 71 SER B N 1
ATOM 2989 C CA . SER B 1 71 ? -11.508 -1.17 -2.225 1 85.19 71 SER B CA 1
ATOM 2990 C C . SER B 1 71 ? -12.648 -0.299 -1.719 1 85.19 71 SER B C 1
ATOM 2992 O O . SER B 1 71 ? -12.742 -0.023 -0.521 1 85.19 71 SER B O 1
ATOM 2994 N N . THR B 1 72 ? -13.555 0.134 -2.561 1 81.81 72 THR B N 1
ATOM 2995 C CA . THR B 1 72 ? -14.578 1.104 -2.191 1 81.81 72 THR B CA 1
ATOM 2996 C C . THR B 1 72 ? -15.648 0.455 -1.322 1 81.81 72 THR B C 1
ATOM 2998 O O . THR B 1 72 ? -16.281 1.126 -0.506 1 81.81 72 THR B O 1
ATOM 3001 N N . ARG B 1 73 ? -15.797 -0.877 -1.469 1 84.38 73 ARG B N 1
ATOM 3002 C CA . ARG B 1 73 ? -16.828 -1.575 -0.714 1 84.38 73 ARG B CA 1
ATOM 3003 C C . ARG B 1 73 ? -16.234 -2.68 0.149 1 84.38 73 ARG B C 1
ATOM 3005 O O . ARG B 1 73 ? -16.875 -3.689 0.417 1 84.38 73 ARG B O 1
ATOM 3012 N N . TRP B 1 74 ? -15.047 -2.459 0.483 1 89.56 74 TRP B N 1
ATOM 3013 C CA . TRP B 1 74 ? -14.344 -3.504 1.222 1 89.56 74 TRP B CA 1
ATOM 3014 C C . TRP B 1 74 ? -14.891 -3.625 2.643 1 89.56 74 TRP B C 1
ATOM 3016 O O . TRP B 1 74 ? -15.141 -2.617 3.307 1 89.56 74 TRP B O 1
ATOM 3026 N N . ARG B 1 75 ? -15.117 -4.836 3.047 1 90.75 75 ARG B N 1
ATOM 3027 C CA . ARG B 1 75 ? -15.453 -5.188 4.422 1 90.75 75 ARG B CA 1
ATOM 3028 C C . ARG B 1 75 ? -14.352 -6.023 5.062 1 90.75 75 ARG B C 1
ATOM 3030 O O . ARG B 1 75 ? -13.719 -6.844 4.395 1 90.75 75 ARG B O 1
ATOM 3037 N N . TYR B 1 76 ? -14.227 -5.84 6.289 1 88.25 76 TYR B N 1
ATOM 3038 C CA . TYR B 1 76 ? -13.133 -6.477 7.02 1 88.25 76 TYR B CA 1
ATOM 3039 C C . TYR B 1 76 ? -13.18 -7.988 6.855 1 88.25 76 TYR B C 1
ATOM 3041 O O . TYR B 1 76 ? -12.133 -8.641 6.754 1 88.25 76 TYR B O 1
ATOM 3049 N N . GLU B 1 77 ? -14.359 -8.523 6.762 1 92.62 77 GLU B N 1
ATOM 3050 C CA . GLU B 1 77 ? -14.547 -9.969 6.688 1 92.62 77 GLU B CA 1
ATOM 3051 C C . GLU B 1 77 ? -13.977 -10.531 5.395 1 92.62 77 GLU B C 1
ATOM 3053 O O . GLU B 1 77 ? -13.672 -11.727 5.312 1 92.62 77 GLU B O 1
ATOM 3058 N N . GLN B 1 78 ? -13.789 -9.688 4.418 1 94.88 78 GLN B N 1
ATOM 3059 C CA . GLN B 1 78 ? -13.289 -10.141 3.121 1 94.88 78 GLN B CA 1
ATOM 3060 C C . GLN B 1 78 ? -11.844 -10.602 3.219 1 94.88 78 GLN B C 1
ATOM 3062 O O . GLN B 1 78 ? -11.328 -11.258 2.305 1 94.88 78 GLN B O 1
ATOM 3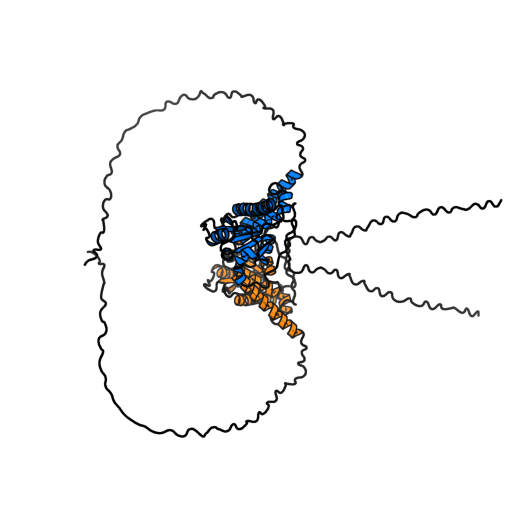067 N N . ARG B 1 79 ? -11.203 -10.305 4.391 1 94.38 79 ARG B N 1
ATOM 3068 C CA . ARG B 1 79 ? -9.828 -10.75 4.609 1 94.38 79 ARG B CA 1
ATOM 3069 C C . ARG B 1 79 ? -9.758 -12.273 4.719 1 94.38 79 ARG B C 1
ATOM 3071 O O . ARG B 1 79 ? -8.695 -12.867 4.527 1 94.38 79 ARG B O 1
ATOM 3078 N N . ARG B 1 80 ? -10.922 -12.922 4.98 1 96.12 80 ARG B N 1
ATOM 3079 C CA . ARG B 1 80 ? -10.977 -14.367 5.172 1 96.12 80 ARG B CA 1
ATOM 3080 C C . ARG B 1 80 ? -11.32 -15.078 3.867 1 96.12 80 ARG B C 1
ATOM 3082 O O . ARG B 1 80 ? -11.336 -16.312 3.811 1 96.12 80 ARG B O 1
ATOM 3089 N N . GLU B 1 81 ? -11.523 -14.344 2.838 1 97.56 81 GLU B N 1
ATOM 3090 C CA . GLU B 1 81 ? -11.859 -14.883 1.525 1 97.56 81 GLU B CA 1
ATOM 3091 C C . GLU B 1 81 ? -10.672 -14.812 0.573 1 97.56 81 GLU B C 1
ATOM 3093 O O . GLU B 1 81 ? -9.688 -14.117 0.853 1 97.56 81 GLU B O 1
ATOM 3098 N N . ALA B 1 82 ? -10.75 -15.586 -0.436 1 98.56 82 ALA B N 1
ATOM 3099 C CA . ALA B 1 82 ? -9.797 -15.477 -1.536 1 98.56 82 ALA B CA 1
ATOM 3100 C C . ALA B 1 82 ? -10.305 -14.531 -2.621 1 98.56 82 ALA B C 1
ATOM 3102 O O . ALA B 1 82 ? -11.5 -14.523 -2.932 1 98.56 82 ALA B O 1
ATOM 3103 N N . GLN B 1 83 ? -9.422 -13.703 -3.156 1 98.31 83 GLN B N 1
ATOM 3104 C CA . GLN B 1 83 ? -9.758 -12.82 -4.273 1 98.31 83 GLN B CA 1
ATOM 3105 C C . GLN B 1 83 ? -9.016 -13.227 -5.539 1 98.31 83 GLN B C 1
ATOM 3107 O O . GLN B 1 83 ? -7.867 -13.68 -5.473 1 98.31 83 GLN B O 1
ATOM 3112 N N . ARG B 1 84 ? -9.719 -13.102 -6.648 1 98.38 84 ARG B N 1
ATOM 3113 C CA . ARG B 1 84 ? -9.086 -13.312 -7.945 1 98.38 84 ARG B CA 1
ATOM 3114 C C . ARG B 1 84 ? -8.148 -12.164 -8.289 1 98.38 84 ARG B C 1
ATOM 3116 O O . ARG B 1 84 ? -8.57 -11 -8.312 1 98.38 84 ARG B O 1
ATOM 3123 N N . ILE B 1 85 ? -6.895 -12.453 -8.531 1 98.38 85 ILE B N 1
ATOM 3124 C CA . ILE B 1 85 ? -5.906 -11.438 -8.875 1 98.38 85 ILE B CA 1
ATOM 3125 C C . ILE B 1 85 ? -5.676 -11.438 -10.383 1 98.38 85 ILE B C 1
ATOM 3127 O O . ILE B 1 85 ? -5.652 -10.375 -11.016 1 98.38 85 ILE B O 1
ATOM 3131 N N . LEU B 1 86 ? -5.449 -12.594 -10.922 1 98.38 86 LEU B N 1
ATOM 3132 C CA . LEU B 1 86 ? -5.395 -12.852 -12.359 1 98.38 86 LEU B CA 1
ATOM 3133 C C . LEU B 1 86 ? -6.477 -13.844 -12.773 1 98.38 86 LEU B C 1
ATOM 3135 O O . LEU B 1 86 ? -7.059 -14.523 -11.922 1 98.38 86 LEU B O 1
ATOM 3139 N N . ASP B 1 87 ? -6.699 -13.922 -14.039 1 97.81 87 ASP B N 1
ATOM 3140 C CA . ASP B 1 87 ? -7.719 -14.852 -14.531 1 97.81 87 ASP B CA 1
ATOM 3141 C C . ASP B 1 87 ? -7.457 -16.266 -14.016 1 97.81 87 ASP B C 1
ATOM 3143 O O . ASP B 1 87 ? -8.398 -17.047 -13.828 1 97.81 87 ASP B O 1
ATOM 3147 N N . TYR B 1 88 ? -6.227 -16.562 -13.727 1 98.5 88 TYR B N 1
ATOM 3148 C CA . TYR B 1 88 ? -5.859 -17.938 -13.398 1 98.5 88 TYR B CA 1
ATOM 3149 C C . TYR B 1 88 ? -5.242 -18.016 -12.008 1 98.5 88 TYR B C 1
ATOM 3151 O O . TYR B 1 88 ? -4.594 -19.016 -11.664 1 98.5 88 TYR B O 1
ATOM 3159 N N . LEU B 1 89 ? -5.457 -16.969 -11.195 1 98.81 89 LEU B N 1
ATOM 3160 C CA . LEU B 1 89 ? -4.754 -16.969 -9.914 1 98.81 89 LEU B CA 1
ATOM 3161 C C . LEU B 1 89 ? -5.602 -16.312 -8.836 1 98.81 89 LEU B C 1
ATOM 3163 O O . LEU B 1 89 ? -5.984 -15.141 -8.969 1 98.81 89 LEU B O 1
ATOM 3167 N N . PHE B 1 90 ? -5.91 -17.062 -7.836 1 98.94 90 PHE B N 1
ATOM 3168 C CA . PHE B 1 90 ? -6.555 -16.547 -6.633 1 98.94 90 PHE B CA 1
ATOM 3169 C C . PHE B 1 90 ? -5.543 -16.391 -5.504 1 98.94 90 PHE B C 1
ATOM 3171 O O . PHE B 1 90 ? -4.543 -17.109 -5.449 1 98.94 90 PHE B O 1
ATOM 3178 N N . LEU B 1 91 ? -5.793 -15.43 -4.656 1 98.88 91 LEU B N 1
ATOM 3179 C CA . LEU B 1 91 ? -4.957 -15.117 -3.502 1 98.88 91 LEU B CA 1
ATOM 3180 C C . LEU B 1 91 ? -5.793 -15.031 -2.232 1 98.88 91 LEU B C 1
ATOM 3182 O O . LEU B 1 91 ? -6.855 -14.406 -2.225 1 98.88 91 LEU B O 1
ATOM 3186 N N . GLY B 1 92 ? -5.402 -15.727 -1.183 1 98.69 92 GLY B N 1
ATOM 3187 C CA . GLY B 1 92 ? -6.152 -15.68 0.064 1 98.69 92 GLY B CA 1
ATOM 3188 C C . GLY B 1 92 ? -5.445 -16.391 1.209 1 98.69 92 GLY B C 1
ATOM 3189 O O . GLY B 1 92 ? -4.289 -16.781 1.077 1 98.69 92 GLY B O 1
ATOM 3190 N N . PRO B 1 93 ? -6.09 -16.5 2.357 1 98.69 93 PRO B N 1
ATOM 3191 C CA . PRO B 1 93 ? -5.516 -17.172 3.527 1 98.69 93 PRO B CA 1
ATOM 3192 C C . PRO B 1 93 ? -5.609 -18.688 3.439 1 98.69 93 PRO B C 1
ATOM 3194 O O . PRO B 1 93 ? -6.406 -19.219 2.66 1 98.69 93 PRO B O 1
ATOM 3197 N N . THR B 1 94 ? -4.824 -19.375 4.207 1 98.44 94 THR B N 1
ATOM 3198 C CA . THR B 1 94 ? -4.836 -20.828 4.199 1 98.44 94 THR B CA 1
ATOM 3199 C C . THR B 1 94 ? -6.188 -21.359 4.672 1 98.44 94 THR B C 1
ATOM 3201 O O . THR B 1 94 ? -6.566 -22.484 4.344 1 98.44 94 THR B O 1
ATOM 3204 N N . SER B 1 95 ? -6.922 -20.594 5.391 1 98.44 95 SER B N 1
ATOM 3205 C CA . SER B 1 95 ? -8.211 -21.047 5.91 1 98.44 95 SER B CA 1
ATOM 3206 C C . SER B 1 95 ? -9.18 -21.359 4.777 1 98.44 95 SER B C 1
ATOM 3208 O O . SER B 1 95 ? -10.094 -22.172 4.941 1 98.44 95 SER B O 1
ATOM 3210 N N . ILE B 1 96 ? -9.023 -20.766 3.65 1 98.62 96 ILE B N 1
ATOM 3211 C CA . ILE B 1 96 ? -9.961 -20.922 2.543 1 98.62 96 ILE B CA 1
ATOM 3212 C C . ILE B 1 96 ? -9.82 -22.312 1.946 1 98.62 96 ILE B C 1
ATOM 3214 O O . ILE B 1 96 ? -10.711 -22.781 1.222 1 98.62 96 ILE B O 1
ATOM 3218 N N . ILE B 1 97 ? -8.727 -22.984 2.232 1 98.75 97 ILE B N 1
ATOM 3219 C CA . ILE B 1 97 ? -8.477 -24.328 1.717 1 98.75 97 ILE B CA 1
ATOM 3220 C C . ILE B 1 97 ? -9.523 -25.297 2.254 1 98.75 97 ILE B C 1
ATOM 3222 O O . ILE B 1 97 ? -9.844 -26.297 1.608 1 98.75 97 ILE B O 1
ATOM 3226 N N . ARG B 1 98 ? -10.086 -24.953 3.373 1 98.44 98 ARG B N 1
ATOM 3227 C CA . ARG B 1 98 ? -11.094 -25.812 3.992 1 98.44 98 ARG B CA 1
ATOM 3228 C C . ARG B 1 98 ? -12.43 -25.703 3.273 1 98.44 98 ARG B C 1
ATOM 3230 O O . ARG B 1 98 ? -13.328 -26.516 3.488 1 98.44 98 ARG B O 1
ATOM 3237 N N . ASP B 1 99 ? -12.625 -24.672 2.521 1 98.62 99 ASP B N 1
ATOM 3238 C CA . ASP B 1 99 ? -13.852 -24.484 1.758 1 98.62 99 ASP B CA 1
ATOM 3239 C C . ASP B 1 99 ? -13.805 -25.25 0.438 1 98.62 99 ASP B C 1
ATOM 3241 O O . ASP B 1 99 ? -13.602 -24.656 -0.624 1 98.62 99 ASP B O 1
ATOM 3245 N N . HIS B 1 100 ? -14.07 -26.547 0.539 1 98.62 100 HIS B N 1
ATOM 3246 C CA . HIS B 1 100 ? -13.977 -27.422 -0.628 1 98.62 100 HIS B CA 1
ATOM 3247 C C . HIS B 1 100 ? -14.969 -27 -1.707 1 98.62 100 HIS B C 1
ATOM 3249 O O . HIS B 1 100 ? -14.719 -27.188 -2.898 1 98.62 100 HIS B O 1
ATOM 3255 N N . GLU B 1 101 ? -16.125 -26.406 -1.289 1 98.5 101 GLU B N 1
ATOM 3256 C CA . GLU B 1 101 ? -17.094 -25.938 -2.268 1 98.5 101 GLU B CA 1
ATOM 3257 C C . GLU B 1 101 ? -16.516 -24.812 -3.121 1 98.5 101 GLU B C 1
ATOM 3259 O O . GLU B 1 101 ? -16.719 -24.766 -4.336 1 98.5 101 GLU B O 1
ATOM 3264 N N . PHE B 1 102 ? -15.828 -23.938 -2.506 1 98.69 102 PHE B N 1
ATOM 3265 C CA . PHE B 1 102 ? -15.148 -22.859 -3.219 1 98.69 102 PHE B CA 1
ATOM 3266 C C . PHE B 1 102 ? -14.109 -23.422 -4.18 1 98.69 102 PHE B C 1
ATOM 3268 O O . PHE B 1 102 ? -14.039 -23.016 -5.344 1 98.69 102 PHE B O 1
ATOM 3275 N N . LEU B 1 103 ? -13.305 -24.406 -3.746 1 98.81 103 LEU B N 1
ATOM 3276 C CA . LEU B 1 103 ? -12.242 -24.984 -4.559 1 98.81 103 LEU B CA 1
ATOM 3277 C C . LEU B 1 103 ? -12.82 -25.641 -5.809 1 98.81 103 LEU B C 1
ATOM 3279 O O . LEU B 1 103 ? -12.266 -25.5 -6.902 1 98.81 103 LEU B O 1
ATOM 3283 N N . LYS B 1 104 ? -13.914 -26.297 -5.633 1 98.25 104 LYS B N 1
ATOM 3284 C CA . LYS B 1 104 ? -14.578 -26.969 -6.742 1 98.25 104 LYS B CA 1
ATOM 3285 C C . LYS B 1 104 ? -15.219 -25.969 -7.699 1 98.25 104 LYS B C 1
ATOM 3287 O O . LYS B 1 104 ? -15.055 -26.062 -8.914 1 98.25 104 LYS B O 1
ATOM 3292 N N . ARG B 1 105 ? -15.922 -24.969 -7.109 1 98.25 105 ARG B N 1
ATOM 3293 C CA . ARG B 1 105 ? -16.656 -24 -7.906 1 98.25 105 ARG B CA 1
ATOM 3294 C C . ARG B 1 105 ? -15.711 -23.203 -8.805 1 98.25 105 ARG B C 1
ATOM 3296 O O . ARG B 1 105 ? -16.031 -22.906 -9.953 1 98.25 105 ARG B O 1
ATOM 3303 N N . GLU B 1 106 ? -14.5 -22.922 -8.289 1 98.06 106 GLU B N 1
ATOM 3304 C CA . GLU B 1 106 ? -13.547 -22.125 -9.055 1 98.06 106 GLU B CA 1
ATOM 3305 C C . GLU B 1 106 ? -12.656 -23 -9.922 1 98.06 106 GLU B C 1
ATOM 3307 O O . GLU B 1 106 ? -11.812 -22.5 -10.664 1 98.06 106 GLU B O 1
ATOM 3312 N N . ALA B 1 107 ? -12.875 -24.312 -9.867 1 98.06 107 ALA B N 1
ATOM 3313 C CA . ALA B 1 107 ? -12.133 -25.266 -10.672 1 98.06 107 ALA B CA 1
ATOM 3314 C C . ALA B 1 107 ? -10.633 -25.078 -10.523 1 98.06 107 ALA B C 1
ATOM 3316 O O . ALA B 1 107 ? -9.906 -24.984 -11.523 1 98.06 107 ALA B O 1
ATOM 3317 N N . LEU B 1 108 ? -10.203 -24.969 -9.305 1 98.75 108 LEU B N 1
ATOM 3318 C CA . LEU B 1 108 ? -8.781 -24.828 -9.031 1 98.75 108 LEU B CA 1
ATOM 3319 C C . LEU B 1 108 ? -8.023 -26.109 -9.406 1 98.75 108 LEU B C 1
ATOM 3321 O O . LEU B 1 108 ? -8.531 -27.219 -9.203 1 98.75 108 LEU B O 1
ATOM 3325 N N . THR B 1 109 ? -6.852 -25.891 -9.922 1 98.75 109 THR B N 1
ATOM 3326 C CA . THR B 1 109 ? -6.09 -27.062 -10.367 1 98.75 109 THR B CA 1
ATOM 3327 C C . THR B 1 109 ? -4.832 -27.234 -9.523 1 98.75 109 THR B C 1
ATOM 3329 O O . THR B 1 109 ? -4.156 -28.266 -9.625 1 98.75 109 THR B O 1
ATOM 3332 N N . MET B 1 110 ? -4.551 -26.312 -8.648 1 98.88 110 MET B N 1
ATOM 3333 C CA . MET B 1 110 ? -3.441 -26.453 -7.707 1 98.88 110 MET B CA 1
ATOM 3334 C C . MET B 1 110 ? -3.568 -25.469 -6.555 1 98.88 110 MET B C 1
ATOM 3336 O O . MET B 1 110 ? -4.031 -24.344 -6.75 1 98.88 110 MET B O 1
ATOM 3340 N N . VAL B 1 111 ? -3.086 -25.828 -5.387 1 98.94 111 VAL B N 1
ATOM 3341 C CA . VAL B 1 111 ? -2.943 -24.953 -4.238 1 98.94 111 VAL B CA 1
ATOM 3342 C C . VAL B 1 111 ? -1.464 -24.75 -3.912 1 98.94 111 VAL B C 1
ATOM 3344 O O . VAL B 1 111 ? -0.718 -25.734 -3.789 1 98.94 111 VAL B O 1
ATOM 3347 N N . VAL B 1 112 ? -1.057 -23.547 -3.848 1 98.94 112 VAL B N 1
ATOM 3348 C CA . VAL B 1 112 ? 0.293 -23.203 -3.412 1 98.94 112 VAL B CA 1
ATOM 3349 C C . VAL B 1 112 ? 0.247 -22.594 -2.014 1 98.94 112 VAL B C 1
ATOM 3351 O O . VAL B 1 112 ? -0.432 -21.578 -1.792 1 98.94 112 VAL B O 1
ATOM 3354 N N . VAL B 1 113 ? 0.959 -23.188 -1.104 1 98.81 113 VAL B N 1
ATOM 3355 C CA . VAL B 1 113 ? 1.002 -22.703 0.271 1 98.81 113 VAL B CA 1
ATOM 3356 C C . VAL B 1 113 ? 2.367 -22.078 0.557 1 98.81 113 VAL B C 1
ATOM 3358 O O . VAL B 1 113 ? 3.375 -22.797 0.627 1 98.81 113 VAL B O 1
ATOM 3361 N N . VAL B 1 114 ? 2.344 -20.797 0.722 1 98.62 114 VAL B N 1
ATOM 3362 C CA . VAL B 1 114 ? 3.562 -20.078 1.085 1 98.62 114 VAL B CA 1
ATOM 3363 C C . VAL B 1 114 ? 3.74 -20.109 2.602 1 98.62 114 VAL B C 1
ATOM 3365 O O . VAL B 1 114 ? 2.85 -19.672 3.342 1 98.62 114 VAL B O 1
ATOM 3368 N N . ARG B 1 115 ? 4.891 -20.578 3.045 1 97.38 115 ARG B N 1
ATOM 3369 C CA . ARG B 1 115 ? 5.172 -20.703 4.473 1 97.38 115 ARG B CA 1
ATOM 3370 C C . ARG B 1 115 ? 6.398 -19.891 4.867 1 97.38 115 ARG B C 1
ATOM 3372 O O . ARG B 1 115 ? 7.273 -19.641 4.035 1 97.38 115 ARG B O 1
ATOM 3379 N N . ASP B 1 116 ? 6.363 -19.469 6.109 1 95.5 116 ASP B N 1
ATOM 3380 C CA . ASP B 1 116 ? 7.582 -18.906 6.672 1 95.5 116 ASP B CA 1
ATOM 3381 C C . ASP B 1 116 ? 8.664 -19.969 6.836 1 95.5 116 ASP B C 1
ATOM 3383 O O . ASP B 1 116 ? 8.477 -20.938 7.555 1 95.5 116 ASP B O 1
ATOM 3387 N N . SER B 1 117 ? 9.781 -19.766 6.238 1 94.12 117 SER B N 1
ATOM 3388 C CA . SER B 1 117 ? 10.836 -20.766 6.219 1 94.12 117 SER B CA 1
ATOM 3389 C C . SER B 1 117 ? 11.398 -21 7.613 1 94.12 117 SER B C 1
ATOM 3391 O O . SER B 1 117 ? 12.016 -22.031 7.871 1 94.12 117 SER B O 1
ATOM 3393 N N . ARG B 1 118 ? 11.227 -20.062 8.547 1 90.56 118 ARG B N 1
ATOM 3394 C CA . ARG B 1 118 ? 11.766 -20.188 9.898 1 90.56 118 ARG B CA 1
ATOM 3395 C C . ARG B 1 118 ? 11.016 -21.25 10.688 1 90.56 118 ARG B C 1
ATOM 3397 O O . ARG B 1 118 ? 11.586 -21.891 11.578 1 90.56 118 ARG B O 1
ATOM 3404 N N . ALA B 1 119 ? 9.742 -21.5 10.352 1 88.5 119 ALA B N 1
ATOM 3405 C CA . ALA B 1 119 ? 8.914 -22.5 11.008 1 88.5 119 ALA B CA 1
ATOM 3406 C C . ALA B 1 119 ? 7.871 -23.078 10.055 1 88.5 119 ALA B C 1
ATOM 3408 O O . ALA B 1 119 ? 6.668 -22.906 10.266 1 88.5 119 ALA B O 1
ATOM 3409 N N . PRO B 1 120 ? 8.43 -23.797 9.188 1 87.75 120 PRO B N 1
ATOM 3410 C CA . PRO B 1 120 ? 7.48 -24.328 8.203 1 87.75 120 PRO B CA 1
ATOM 3411 C C . PRO B 1 120 ? 6.574 -25.406 8.781 1 87.75 120 PRO B C 1
ATOM 3413 O O . PRO B 1 120 ? 7.062 -26.359 9.383 1 87.75 120 PRO B O 1
ATOM 3416 N N . ARG B 1 121 ? 5.266 -25.125 8.68 1 89.31 121 ARG B N 1
ATOM 3417 C CA . ARG B 1 121 ? 4.293 -26.109 9.164 1 89.31 121 ARG B CA 1
ATOM 3418 C C . ARG B 1 121 ? 3.479 -26.688 8.008 1 89.31 121 ARG B C 1
ATOM 3420 O O . ARG B 1 121 ? 3.031 -25.953 7.129 1 89.31 121 ARG B O 1
ATOM 3427 N N . ASN B 1 122 ? 3.391 -27.969 8.07 1 93.44 122 ASN B N 1
ATOM 3428 C CA . ASN B 1 122 ? 2.486 -28.609 7.117 1 93.44 122 ASN B CA 1
ATOM 3429 C C . ASN B 1 122 ? 1.026 -28.422 7.523 1 93.44 122 ASN B C 1
ATOM 3431 O O . ASN B 1 122 ? 0.701 -28.453 8.711 1 93.44 122 ASN B O 1
ATOM 3435 N N . LEU B 1 123 ? 0.221 -28.266 6.523 1 96.44 123 LEU B N 1
ATOM 3436 C CA . LEU B 1 123 ? -1.187 -27.969 6.773 1 96.44 123 LEU B CA 1
ATOM 3437 C C . LEU B 1 123 ? -2.049 -29.203 6.52 1 96.44 123 LEU B C 1
ATOM 3439 O O . LEU B 1 123 ? -2.113 -29.703 5.391 1 96.44 123 LEU B O 1
ATOM 3443 N N . ALA B 1 124 ? -2.732 -29.641 7.492 1 97.44 124 ALA B N 1
ATOM 3444 C CA . ALA B 1 124 ? -3.646 -30.766 7.352 1 97.44 124 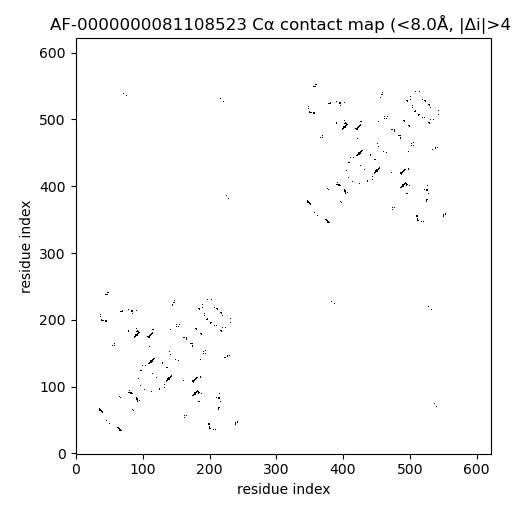ALA B CA 1
ATOM 3445 C C . ALA B 1 124 ? -4.754 -30.453 6.352 1 97.44 124 ALA B C 1
ATOM 3447 O O . ALA B 1 124 ? -5.211 -31.344 5.629 1 97.44 124 ALA B O 1
ATOM 3448 N N . SER B 1 125 ? -5.148 -29.25 6.359 1 97.81 125 SER B N 1
ATOM 3449 C CA . SER B 1 125 ? -6.254 -28.844 5.496 1 97.81 125 SER B CA 1
ATOM 3450 C C . SER B 1 125 ? -5.902 -29.031 4.023 1 97.81 125 SER B C 1
ATOM 3452 O O . SER B 1 125 ? -6.754 -29.422 3.221 1 97.81 125 SER B O 1
ATOM 3454 N N . VAL B 1 126 ? -4.648 -28.75 3.637 1 98.25 126 VAL B N 1
ATOM 3455 C CA . VAL B 1 126 ? -4.285 -28.859 2.229 1 98.25 126 VAL B CA 1
ATOM 3456 C C . VAL B 1 126 ? -4.152 -30.328 1.848 1 98.25 126 VAL B C 1
ATOM 3458 O O . VAL B 1 126 ? -4.488 -30.719 0.727 1 98.25 126 VAL B O 1
ATOM 3461 N N . GLU B 1 127 ? -3.719 -31.125 2.721 1 97.94 127 GLU B N 1
ATOM 3462 C CA . GLU B 1 127 ? -3.652 -32.562 2.494 1 97.94 127 GLU B CA 1
ATOM 3463 C C . GLU B 1 127 ? -5.047 -33.156 2.314 1 97.94 127 GLU B C 1
ATOM 3465 O O . GLU B 1 127 ? -5.266 -34 1.42 1 97.94 127 GLU B O 1
ATOM 3470 N N . THR B 1 128 ? -5.867 -32.75 3.174 1 98.44 128 THR B N 1
ATOM 3471 C CA . THR B 1 128 ? -7.246 -33.219 3.092 1 98.44 128 THR B CA 1
ATOM 3472 C C . THR B 1 128 ? -7.887 -32.781 1.772 1 98.44 128 THR B C 1
ATOM 3474 O O . THR B 1 128 ? -8.555 -33.562 1.114 1 98.44 128 THR B O 1
ATOM 3477 N N . ALA B 1 129 ? -7.723 -31.531 1.408 1 98.62 129 ALA B N 1
ATOM 3478 C CA . ALA B 1 129 ? -8.258 -31.031 0.145 1 98.62 129 ALA B CA 1
ATOM 3479 C C . ALA B 1 129 ? -7.684 -31.797 -1.039 1 98.62 129 ALA B C 1
ATOM 3481 O O . ALA B 1 129 ? -8.406 -32.125 -1.979 1 98.62 129 ALA B O 1
ATOM 3482 N N . SER B 1 130 ? -6.398 -32.031 -0.989 1 98.56 130 SER B N 1
ATOM 3483 C CA . SER B 1 130 ? -5.727 -32.781 -2.051 1 98.56 130 SER B CA 1
ATOM 3484 C C . SER B 1 130 ? -6.312 -34.188 -2.199 1 98.56 130 SER B C 1
ATOM 3486 O O . SER B 1 130 ? -6.617 -34.625 -3.311 1 98.56 130 SER B O 1
ATOM 3488 N N . ALA B 1 131 ? -6.52 -34.844 -1.107 1 98.19 131 ALA B N 1
ATOM 3489 C CA . ALA B 1 131 ? -7.027 -36.219 -1.11 1 98.19 131 ALA B CA 1
ATOM 3490 C C . ALA B 1 131 ? -8.484 -36.25 -1.561 1 98.19 131 ALA B C 1
ATOM 3492 O O . ALA B 1 131 ? -8.883 -37.156 -2.314 1 98.19 131 ALA B O 1
ATOM 3493 N N . THR B 1 132 ? -9.234 -35.312 -1.086 1 98.25 132 THR B N 1
ATOM 3494 C CA . THR B 1 132 ? -10.68 -35.312 -1.307 1 98.25 132 THR B CA 1
ATOM 3495 C C . THR B 1 132 ? -11.008 -34.875 -2.727 1 98.25 132 THR B C 1
ATOM 3497 O O . THR B 1 132 ? -11.93 -35.406 -3.352 1 98.25 132 THR B O 1
ATOM 3500 N N . LEU B 1 133 ? -10.266 -33.906 -3.236 1 98.44 133 LEU B N 1
ATOM 3501 C CA . LEU B 1 133 ? -10.633 -33.281 -4.504 1 98.44 133 LEU B CA 1
ATOM 3502 C C . LEU B 1 133 ? -9.641 -33.656 -5.598 1 98.44 133 LEU B C 1
ATOM 3504 O O . LEU B 1 133 ? -9.758 -33.188 -6.734 1 98.44 133 LEU B O 1
ATOM 3508 N N . ASN B 1 134 ? -8.57 -34.469 -5.258 1 97.88 134 ASN B N 1
ATOM 3509 C CA . ASN B 1 134 ? -7.477 -34.75 -6.18 1 97.88 134 ASN B CA 1
ATOM 3510 C C . ASN B 1 134 ? -6.812 -33.469 -6.664 1 97.88 134 ASN B C 1
ATOM 3512 O O . ASN B 1 134 ? -6.602 -33.281 -7.863 1 97.88 134 ASN B O 1
ATOM 3516 N N . LEU B 1 135 ? -6.652 -32.562 -5.797 1 98.5 135 LEU B N 1
ATOM 3517 C CA . LEU B 1 135 ? -6.098 -31.25 -6.055 1 98.5 135 LEU B CA 1
ATOM 3518 C C . LEU B 1 135 ? -4.633 -31.172 -5.641 1 98.5 135 LEU B C 1
ATOM 3520 O O . LEU B 1 135 ? -4.32 -31.172 -4.445 1 98.5 135 LEU B O 1
ATOM 3524 N N . PRO B 1 136 ? -3.734 -31.172 -6.633 1 98.44 136 PRO B N 1
ATOM 3525 C CA . PRO B 1 136 ? -2.316 -31.078 -6.273 1 98.44 136 PRO B CA 1
ATOM 3526 C C . PRO B 1 136 ? -1.994 -29.812 -5.473 1 98.44 136 PRO B C 1
ATOM 3528 O O . PRO B 1 136 ? -2.678 -28.797 -5.609 1 98.44 136 PRO B O 1
ATOM 3531 N N . PHE B 1 137 ? -0.955 -29.922 -4.621 1 98.69 137 PHE B N 1
ATOM 3532 C CA . PHE B 1 137 ? -0.502 -28.766 -3.859 1 98.69 137 PHE B CA 1
ATOM 3533 C C . PHE B 1 137 ? 1.016 -28.766 -3.715 1 98.69 137 PHE B C 1
ATOM 3535 O O . PHE B 1 137 ? 1.666 -29.781 -3.994 1 98.69 137 PHE B O 1
ATOM 3542 N N . CYS B 1 138 ? 1.576 -27.641 -3.447 1 97.81 138 CYS B N 1
ATOM 3543 C CA . CYS B 1 138 ? 2.992 -27.547 -3.104 1 97.81 138 CYS B CA 1
ATOM 3544 C C . CYS B 1 138 ? 3.238 -26.469 -2.059 1 97.81 138 CYS B C 1
ATOM 3546 O O . CYS B 1 138 ? 2.404 -25.594 -1.868 1 97.81 138 CYS B O 1
ATOM 3548 N N . TYR B 1 139 ? 4.34 -26.656 -1.353 1 98.19 139 TYR B N 1
ATOM 3549 C CA . TYR B 1 139 ? 4.797 -25.672 -0.381 1 98.19 139 TYR B CA 1
ATOM 3550 C C . TYR B 1 139 ? 5.926 -24.828 -0.957 1 98.19 139 TYR B C 1
ATOM 3552 O O . TYR B 1 139 ? 6.793 -25.328 -1.669 1 98.19 139 TYR B O 1
ATOM 3560 N N . VAL B 1 140 ? 5.875 -23.531 -0.711 1 98.31 140 VAL B N 1
ATOM 3561 C CA . VAL B 1 140 ? 6.977 -22.609 -0.971 1 98.31 140 VAL B CA 1
ATOM 3562 C C . VAL B 1 140 ? 7.438 -21.969 0.338 1 98.31 140 VAL B C 1
ATOM 3564 O O . VAL B 1 140 ? 6.695 -21.203 0.958 1 98.31 140 VAL B O 1
ATOM 3567 N N . ASP B 1 141 ? 8.594 -22.281 0.702 1 97.75 141 ASP B N 1
ATOM 3568 C CA . ASP B 1 141 ? 9.141 -21.719 1.939 1 97.75 141 ASP B CA 1
ATOM 3569 C C . ASP B 1 141 ? 9.836 -20.391 1.684 1 97.75 141 ASP B C 1
ATOM 3571 O O . ASP B 1 141 ? 10.805 -20.328 0.92 1 97.75 141 ASP B O 1
ATOM 3575 N N . ALA B 1 142 ? 9.328 -19.359 2.33 1 97.62 142 ALA B N 1
ATOM 3576 C CA . ALA B 1 142 ? 9.844 -18.016 2.107 1 97.62 142 ALA B CA 1
ATOM 3577 C C . ALA B 1 142 ? 10.492 -17.453 3.373 1 97.62 142 ALA B C 1
ATOM 3579 O O . ALA B 1 142 ? 9.906 -17.531 4.457 1 97.62 142 ALA B O 1
ATOM 3580 N N . ASN B 1 143 ? 11.688 -17 3.221 1 95.88 143 ASN B N 1
ATOM 3581 C CA . ASN B 1 143 ? 12.352 -16.219 4.266 1 95.88 143 ASN B CA 1
ATOM 3582 C C . ASN B 1 143 ? 12.062 -14.734 4.129 1 95.88 143 ASN B C 1
ATOM 3584 O O . ASN B 1 143 ? 12.547 -14.086 3.203 1 95.88 143 ASN B O 1
ATOM 3588 N N . ALA B 1 144 ? 11.398 -14.188 5.078 1 91.19 144 ALA B N 1
ATOM 3589 C CA . ALA B 1 144 ? 10.938 -12.805 5 1 91.19 144 ALA B CA 1
ATOM 3590 C C . ALA B 1 144 ? 12.117 -11.844 4.875 1 91.19 144 ALA B C 1
ATOM 3592 O O . ALA B 1 144 ? 11.977 -10.742 4.328 1 91.19 144 ALA B O 1
ATOM 3593 N N . LYS B 1 145 ? 13.289 -12.188 5.324 1 92.25 145 LYS B N 1
ATOM 3594 C CA . LYS B 1 145 ? 14.469 -11.328 5.262 1 92.25 145 LYS B CA 1
ATOM 3595 C C . LYS B 1 145 ? 15.234 -11.531 3.959 1 92.25 145 LYS B C 1
ATOM 3597 O O . LYS B 1 145 ? 16.125 -10.742 3.621 1 92.25 145 LYS B O 1
ATOM 3602 N N . HIS B 1 146 ? 14.914 -12.602 3.256 1 96.06 146 HIS B N 1
ATOM 3603 C CA . HIS B 1 146 ? 15.539 -12.945 1.985 1 96.06 146 HIS B CA 1
ATOM 3604 C C . HIS B 1 146 ? 14.531 -13.555 1.017 1 96.06 146 HIS B C 1
ATOM 3606 O O . HIS B 1 146 ? 14.602 -14.742 0.703 1 96.06 146 HIS B O 1
ATOM 3612 N N . LEU B 1 147 ? 13.719 -12.719 0.43 1 97.81 147 LEU B N 1
ATOM 3613 C CA . LEU B 1 147 ? 12.539 -13.18 -0.282 1 97.81 147 LEU B CA 1
ATOM 3614 C C . LEU B 1 147 ? 12.875 -13.531 -1.727 1 97.81 147 LEU B C 1
ATOM 3616 O O . LEU B 1 147 ? 12.102 -14.219 -2.396 1 97.81 147 LEU B O 1
ATOM 3620 N N . VAL B 1 148 ? 13.977 -13.148 -2.311 1 98.12 148 VAL B N 1
ATOM 3621 C CA . VAL B 1 148 ? 14.258 -13.219 -3.74 1 98.12 148 VAL B CA 1
ATOM 3622 C C . VAL B 1 148 ? 14.266 -14.672 -4.199 1 98.12 148 VAL B C 1
ATOM 3624 O O . VAL B 1 148 ? 13.672 -15.008 -5.23 1 98.12 148 VAL B O 1
ATOM 3627 N N . PRO B 1 149 ? 14.883 -15.586 -3.426 1 98.12 149 PRO B N 1
ATOM 3628 C CA . PRO B 1 149 ? 14.805 -16.984 -3.852 1 98.12 149 PRO B CA 1
ATOM 3629 C C . PRO B 1 149 ? 13.375 -17.5 -3.975 1 98.12 149 PRO B C 1
ATOM 3631 O O . PRO B 1 149 ? 13.062 -18.25 -4.898 1 98.12 149 PRO B O 1
ATOM 3634 N N . ALA B 1 150 ? 12.562 -17.094 -3.053 1 98.5 150 ALA B N 1
ATOM 3635 C CA . ALA B 1 150 ? 11.164 -17.5 -3.1 1 98.5 150 ALA B CA 1
ATOM 3636 C C . ALA B 1 150 ? 10.453 -16.891 -4.301 1 98.5 150 ALA B C 1
ATOM 3638 O O . ALA B 1 150 ? 9.508 -17.484 -4.844 1 98.5 150 ALA B O 1
ATOM 3639 N N . PHE B 1 151 ? 10.859 -15.703 -4.742 1 98.69 151 PHE B N 1
ATOM 3640 C CA . PHE B 1 151 ? 10.32 -15.086 -5.949 1 98.69 151 PHE B CA 1
ATOM 3641 C C . PHE B 1 151 ? 10.602 -15.953 -7.172 1 98.69 151 PHE B C 1
ATOM 3643 O O . PHE B 1 151 ? 9.719 -16.188 -7.996 1 98.69 151 PHE B O 1
ATOM 3650 N N . ASN B 1 152 ? 11.844 -16.453 -7.254 1 97.81 152 ASN B N 1
ATOM 3651 C CA . ASN B 1 152 ? 12.188 -17.359 -8.344 1 97.81 152 ASN B CA 1
ATOM 3652 C C . ASN B 1 152 ? 11.336 -18.641 -8.297 1 97.81 152 ASN B C 1
ATOM 3654 O O . ASN B 1 152 ? 10.844 -19.094 -9.336 1 97.81 152 ASN B O 1
ATOM 3658 N N . GLN B 1 153 ? 11.188 -19.078 -7.164 1 98.56 153 GLN B N 1
ATOM 3659 C CA . GLN B 1 153 ? 10.469 -20.344 -7 1 98.56 153 GLN B CA 1
ATOM 3660 C C . GLN B 1 153 ? 9 -20.188 -7.387 1 98.56 153 GLN B C 1
ATOM 3662 O O . GLN B 1 153 ? 8.438 -21.062 -8.062 1 98.56 153 GLN B O 1
ATOM 3667 N N . ILE B 1 154 ? 8.359 -19.141 -6.945 1 98.81 154 ILE B N 1
ATOM 3668 C CA . ILE B 1 154 ? 6.93 -18.984 -7.195 1 98.81 154 ILE B CA 1
ATOM 3669 C C . ILE B 1 154 ? 6.684 -18.812 -8.695 1 98.81 154 ILE B C 1
ATOM 3671 O O . ILE B 1 154 ? 5.684 -19.297 -9.227 1 98.81 154 ILE B O 1
ATOM 3675 N N . VAL B 1 155 ? 7.57 -18.094 -9.398 1 98.69 155 VAL B N 1
ATOM 3676 C CA . VAL B 1 155 ? 7.457 -17.938 -10.844 1 98.69 155 VAL B CA 1
ATOM 3677 C C . VAL B 1 155 ? 7.516 -19.312 -11.516 1 98.69 155 VAL B C 1
ATOM 3679 O O . VAL B 1 155 ? 6.676 -19.625 -12.359 1 98.69 155 VAL B O 1
ATOM 3682 N N . SER B 1 156 ? 8.438 -20.125 -11.102 1 98.5 156 SER B N 1
ATOM 3683 C CA . SER B 1 156 ? 8.609 -21.453 -11.664 1 98.5 156 SER B CA 1
ATOM 3684 C C . SER B 1 156 ? 7.402 -22.344 -11.367 1 98.5 156 SER B C 1
ATOM 3686 O O . SER B 1 156 ? 6.898 -23.031 -12.25 1 98.5 156 SER B O 1
ATOM 3688 N N . VAL B 1 157 ? 6.934 -22.312 -10.148 1 98.81 157 VAL B N 1
ATOM 3689 C CA . VAL B 1 157 ? 5.828 -23.172 -9.711 1 98.81 157 VAL B CA 1
ATOM 3690 C C . VAL B 1 157 ? 4.574 -22.828 -10.523 1 98.81 157 VAL B C 1
ATOM 3692 O O . VAL B 1 157 ? 3.93 -23.719 -11.07 1 98.81 157 VAL B O 1
ATOM 3695 N N . ILE B 1 158 ? 4.246 -21.562 -10.617 1 98.81 158 ILE B N 1
ATOM 3696 C CA . ILE B 1 158 ? 3.033 -21.141 -11.305 1 98.81 158 ILE B CA 1
ATOM 3697 C C . ILE B 1 158 ? 3.146 -21.453 -12.789 1 98.81 158 ILE B C 1
ATOM 3699 O O . ILE B 1 158 ? 2.264 -22.078 -13.367 1 98.81 158 ILE B O 1
ATOM 3703 N N . ASN B 1 159 ? 4.25 -21.062 -13.422 1 98.69 159 ASN B N 1
ATOM 3704 C CA . ASN B 1 159 ? 4.414 -21.25 -14.859 1 98.69 159 ASN B CA 1
ATOM 3705 C C . ASN B 1 159 ? 4.449 -22.719 -15.242 1 98.69 159 ASN B C 1
ATOM 3707 O O . ASN B 1 159 ? 3.797 -23.141 -16.203 1 98.69 159 ASN B O 1
ATOM 3711 N N . ASN B 1 160 ? 5.164 -23.469 -14.469 1 98.62 160 ASN B N 1
ATOM 3712 C CA . ASN B 1 160 ? 5.25 -24.906 -14.766 1 98.62 160 ASN B CA 1
ATOM 3713 C C . ASN B 1 160 ? 3.885 -25.578 -14.656 1 98.62 160 ASN B C 1
ATOM 3715 O O . ASN B 1 160 ? 3.541 -26.422 -15.477 1 98.62 160 ASN B O 1
ATOM 3719 N N . HIS B 1 161 ? 3.137 -25.203 -13.688 1 98.81 161 HIS B N 1
ATOM 3720 C CA . HIS B 1 161 ? 1.82 -25.812 -13.523 1 98.81 161 HIS B CA 1
ATOM 3721 C C . HIS B 1 161 ? 0.909 -25.453 -14.695 1 98.81 161 HIS B C 1
ATOM 3723 O O . HIS B 1 161 ? 0.214 -26.328 -15.234 1 98.81 161 HIS B O 1
ATOM 3729 N N . LEU B 1 162 ? 0.881 -24.203 -15.07 1 98.69 162 LEU B N 1
ATOM 3730 C CA . LEU B 1 162 ? 0.037 -23.766 -16.172 1 98.69 162 LEU B CA 1
ATOM 3731 C C . LEU B 1 162 ? 0.416 -24.484 -17.469 1 98.69 162 LEU B C 1
ATOM 3733 O O . LEU B 1 162 ? -0.459 -24.922 -18.219 1 98.69 162 LEU B O 1
ATOM 3737 N N . LEU B 1 163 ? 1.678 -24.656 -17.719 1 98.62 163 LEU B N 1
ATOM 3738 C CA . LEU B 1 163 ? 2.156 -25.344 -18.906 1 98.62 163 LEU B CA 1
ATOM 3739 C C . LEU B 1 163 ? 1.795 -26.828 -18.844 1 98.62 163 LEU B C 1
ATOM 3741 O O . LEU B 1 163 ? 1.377 -27.406 -19.859 1 98.62 163 LEU B O 1
ATOM 3745 N N . THR B 1 164 ? 1.968 -27.391 -17.672 1 98.38 164 THR B N 1
ATOM 3746 C CA . THR B 1 164 ? 1.649 -28.812 -17.5 1 98.38 164 THR B CA 1
ATOM 3747 C C . THR B 1 164 ? 0.169 -29.062 -17.766 1 98.38 164 THR B C 1
ATOM 3749 O O . THR B 1 164 ? -0.184 -29.984 -18.5 1 98.38 164 THR B O 1
ATOM 3752 N N . VAL B 1 165 ? -0.714 -28.297 -17.203 1 98.25 165 VAL B N 1
ATOM 3753 C CA . VAL B 1 165 ? -2.15 -28.453 -17.391 1 98.25 165 VAL B CA 1
ATOM 3754 C C . VAL B 1 165 ? -2.49 -28.266 -18.875 1 98.25 165 VAL B C 1
ATOM 3756 O O . VAL B 1 165 ? -3.275 -29.047 -19.438 1 98.25 165 VAL B O 1
ATOM 3759 N N . HIS B 1 166 ? -1.91 -27.25 -19.531 1 98.06 166 HIS B N 1
ATOM 3760 C CA . HIS B 1 166 ? -2.127 -27.016 -20.953 1 98.06 166 HIS B CA 1
ATOM 3761 C C . HIS B 1 166 ? -1.725 -28.234 -21.766 1 98.06 166 HIS B C 1
ATOM 3763 O O . HIS B 1 166 ? -2.482 -28.688 -22.641 1 98.06 166 HIS B O 1
ATOM 3769 N N . ASN B 1 167 ? -0.539 -28.781 -21.516 1 97.69 167 ASN B N 1
ATOM 3770 C CA . ASN B 1 167 ? 0.004 -29.891 -22.297 1 97.69 167 ASN B CA 1
ATOM 3771 C C . ASN B 1 167 ? -0.818 -31.156 -22.094 1 97.69 167 ASN B C 1
ATOM 3773 O O . ASN B 1 167 ? -1.106 -31.875 -23.047 1 97.69 167 ASN B O 1
ATOM 3777 N N . VAL B 1 168 ? -1.189 -31.359 -20.875 1 97.5 168 VAL B N 1
ATOM 3778 C CA . VAL B 1 168 ? -1.909 -32.594 -20.562 1 97.5 168 VAL B CA 1
ATOM 3779 C C . VAL B 1 168 ? -3.322 -32.531 -21.141 1 97.5 168 VAL B C 1
ATOM 3781 O O . VAL B 1 168 ? -3.881 -33.562 -21.547 1 97.5 168 VAL B O 1
ATOM 3784 N N . THR B 1 169 ? -3.883 -31.344 -21.297 1 97.12 169 THR B N 1
ATOM 3785 C CA . THR B 1 169 ? -5.27 -31.203 -21.734 1 97.12 169 THR B CA 1
ATOM 3786 C C . THR B 1 169 ? -5.328 -30.734 -23.188 1 97.12 169 THR B C 1
ATOM 3788 O O . THR B 1 169 ? -6.414 -30.5 -23.734 1 97.12 169 THR B O 1
ATOM 3791 N N . GLY B 1 170 ? -4.164 -30.547 -23.844 1 95.56 170 GLY B N 1
ATOM 3792 C CA . GLY B 1 170 ? -4.129 -30.047 -25.203 1 95.56 170 GLY B CA 1
ATOM 3793 C C . GLY B 1 170 ? -4.648 -28.625 -25.328 1 95.56 170 GLY B C 1
ATOM 3794 O O . GLY B 1 170 ? -5.223 -28.25 -26.359 1 95.56 170 GLY B O 1
ATOM 3795 N N . GLY B 1 171 ? -4.629 -27.938 -24.234 1 94.81 171 GLY B N 1
ATOM 3796 C CA . GLY B 1 171 ? -5.016 -26.531 -24.266 1 94.81 171 GLY B CA 1
ATOM 3797 C C . GLY B 1 171 ? -6.492 -26.312 -23.984 1 94.81 171 GLY B C 1
ATOM 3798 O O . GLY B 1 171 ? -6.969 -25.188 -24 1 94.81 171 GLY B O 1
ATOM 3799 N N . THR B 1 172 ? -7.219 -27.297 -23.656 1 95.06 172 THR B N 1
ATOM 3800 C CA . THR B 1 172 ? -8.656 -27.188 -23.453 1 95.06 172 THR B CA 1
ATOM 3801 C C . THR B 1 172 ? -8.969 -26.578 -22.094 1 95.06 172 THR B C 1
ATOM 3803 O O . THR B 1 172 ? -10.008 -25.953 -21.906 1 95.06 172 THR B O 1
ATOM 3806 N N . ILE B 1 173 ? -8.102 -26.844 -21.141 1 95.12 173 ILE B N 1
ATOM 3807 C CA . ILE B 1 173 ? -8.273 -26.328 -19.797 1 95.12 173 ILE B CA 1
ATOM 3808 C C . ILE B 1 173 ? -7.09 -25.438 -19.422 1 95.12 173 ILE B C 1
ATOM 3810 O O . ILE B 1 173 ? -5.938 -25.781 -19.719 1 95.12 173 ILE B O 1
ATOM 3814 N N . ARG B 1 174 ? -7.383 -24.328 -18.859 1 96.31 174 ARG B N 1
ATOM 3815 C CA . ARG B 1 174 ? -6.336 -23.484 -18.297 1 96.31 174 ARG B CA 1
ATOM 3816 C C . ARG B 1 174 ? -6.168 -23.75 -16.797 1 96.31 174 ARG B C 1
ATOM 3818 O O . ARG B 1 174 ? -7.156 -23.875 -16.078 1 96.31 174 ARG B O 1
ATOM 3825 N N . GLY B 1 175 ? -4.934 -23.922 -16.438 1 98.19 175 GLY B N 1
ATOM 3826 C CA . GLY B 1 175 ? -4.684 -24.062 -15.016 1 98.19 175 GLY B CA 1
ATOM 3827 C C . GLY B 1 175 ? -5.18 -22.891 -14.195 1 98.19 175 GLY B C 1
ATOM 3828 O O . GLY B 1 175 ? -5.254 -21.766 -14.703 1 98.19 175 GLY B O 1
ATOM 3829 N N . LYS B 1 176 ? -5.547 -23.172 -13.031 1 98.69 176 LYS B N 1
ATOM 3830 C CA . LYS B 1 176 ? -5.996 -22.156 -12.078 1 98.69 176 LYS B CA 1
ATOM 3831 C C . LYS B 1 176 ? -5.461 -22.453 -10.68 1 98.69 176 LYS B C 1
ATOM 3833 O O . LYS B 1 176 ? -5.672 -23.531 -10.141 1 98.69 176 LYS B O 1
ATOM 3838 N N . LEU B 1 177 ? -4.812 -21.469 -10.125 1 98.88 177 LEU B N 1
ATOM 3839 C CA . LEU B 1 177 ? -4.102 -21.703 -8.875 1 98.88 177 LEU B CA 1
ATOM 3840 C C . LEU B 1 177 ? -4.676 -20.859 -7.746 1 98.88 177 LEU B C 1
ATOM 3842 O O . LEU B 1 177 ? -5.164 -19.75 -7.98 1 98.88 177 LEU B O 1
ATOM 3846 N N . LEU B 1 178 ? -4.613 -21.406 -6.562 1 98.94 178 LEU B N 1
ATOM 3847 C CA . LEU B 1 178 ? -4.781 -20.672 -5.316 1 98.94 178 LEU B CA 1
ATOM 3848 C C . LEU B 1 178 ? -3.451 -20.516 -4.586 1 98.94 178 LEU B C 1
ATOM 3850 O O . LEU B 1 178 ? -2.83 -21.516 -4.211 1 98.94 178 LEU B O 1
ATOM 3854 N N . VAL B 1 179 ? -2.998 -19.297 -4.461 1 98.94 179 VAL B N 1
ATOM 3855 C CA . VAL B 1 179 ? -1.801 -19 -3.678 1 98.94 179 VAL B CA 1
ATOM 3856 C C . VAL B 1 179 ? -2.199 -18.5 -2.293 1 98.94 179 VAL B C 1
ATOM 3858 O O . VAL B 1 179 ? -3.018 -17.578 -2.17 1 98.94 179 VAL B O 1
ATOM 3861 N N . THR B 1 180 ? -1.641 -19.141 -1.255 1 98.81 180 THR B N 1
ATOM 3862 C CA . THR B 1 180 ? -2.055 -18.812 0.102 1 98.81 180 THR B CA 1
ATOM 3863 C C . THR B 1 180 ? -0.843 -18.641 1.015 1 98.81 180 THR B C 1
ATOM 3865 O O . THR B 1 180 ? 0.243 -19.141 0.707 1 98.81 180 THR B O 1
ATOM 3868 N N . CYS B 1 181 ? -0.961 -17.922 2.012 1 98.06 181 CYS B N 1
ATOM 3869 C CA . CYS B 1 181 ? -0.185 -17.984 3.246 1 98.06 181 CYS B CA 1
ATOM 3870 C C . CYS B 1 181 ? -1.098 -17.938 4.465 1 98.06 181 CYS B C 1
ATOM 3872 O O . CYS B 1 181 ? -2.318 -18.031 4.336 1 98.06 181 CYS B O 1
ATOM 3874 N N . ASP B 1 182 ? -0.539 -17.875 5.641 1 96.62 182 ASP B N 1
ATOM 3875 C CA . ASP B 1 182 ? -1.332 -18 6.859 1 96.62 182 ASP B CA 1
ATOM 3876 C C . ASP B 1 182 ? -2.5 -17.016 6.855 1 96.62 182 ASP B C 1
ATOM 3878 O O . ASP B 1 182 ? -3.654 -17.406 7.027 1 96.62 182 ASP B O 1
ATOM 3882 N N . THR B 1 183 ? -2.211 -15.742 6.605 1 96.19 183 THR B N 1
ATOM 3883 C CA . THR B 1 183 ? -3.26 -14.727 6.641 1 96.19 183 THR B CA 1
ATOM 3884 C C . THR B 1 183 ? -3.658 -14.312 5.227 1 96.19 183 THR B C 1
ATOM 3886 O O . THR B 1 183 ? -4.691 -13.672 5.031 1 96.19 183 THR B O 1
ATOM 3889 N N . GLY B 1 184 ? -2.799 -14.617 4.215 1 97.69 184 GLY B N 1
ATOM 3890 C CA . GLY B 1 184 ? -3.051 -14.172 2.852 1 97.69 184 GLY B CA 1
ATOM 3891 C C . GLY B 1 184 ? -2.83 -12.688 2.656 1 97.69 184 GLY B C 1
ATOM 3892 O O . GLY B 1 184 ? -3.314 -12.102 1.684 1 97.69 184 GLY B O 1
ATOM 3893 N N . ASN B 1 185 ? -2.059 -12.016 3.586 1 96.31 185 ASN B N 1
ATOM 3894 C CA . ASN B 1 185 ? -2.039 -10.555 3.574 1 96.31 185 ASN B CA 1
ATOM 3895 C C . ASN B 1 185 ? -0.625 -10.016 3.379 1 96.31 185 ASN B C 1
ATOM 3897 O O . ASN B 1 185 ? -0.444 -8.836 3.078 1 96.31 185 ASN B O 1
ATOM 3901 N N . MET B 1 186 ? 0.446 -10.844 3.533 1 95.19 186 MET B N 1
ATOM 3902 C CA . MET B 1 186 ? 1.797 -10.289 3.498 1 95.19 186 MET B CA 1
ATOM 3903 C C . MET B 1 186 ? 2.715 -11.148 2.639 1 95.19 186 MET B C 1
ATOM 3905 O O . MET B 1 186 ? 3.129 -10.727 1.555 1 95.19 186 MET B O 1
ATOM 3909 N N . LEU B 1 187 ? 2.936 -12.414 3.057 1 97.06 187 LEU B N 1
ATOM 3910 C CA . LEU B 1 187 ? 3.924 -13.25 2.385 1 97.06 187 LEU B CA 1
ATOM 3911 C C . LEU B 1 187 ? 3.461 -13.617 0.978 1 97.06 187 LEU B C 1
ATOM 3913 O O . LEU B 1 187 ? 4.148 -13.32 -0.003 1 97.06 187 LEU B O 1
ATOM 3917 N N . SER B 1 188 ? 2.307 -14.234 0.903 1 98.69 188 SER B N 1
ATOM 3918 C CA . SER B 1 188 ? 1.837 -14.703 -0.396 1 98.69 188 SER B CA 1
ATOM 3919 C C . SER B 1 188 ? 1.584 -13.539 -1.347 1 98.69 188 SER B C 1
ATOM 3921 O O . SER B 1 188 ? 1.922 -13.609 -2.529 1 98.69 188 SER B O 1
ATOM 3923 N N . PRO B 1 189 ? 1.018 -12.398 -0.889 1 98.56 189 PRO B N 1
ATOM 3924 C CA . PRO B 1 189 ? 0.904 -11.25 -1.792 1 98.56 189 PRO B CA 1
ATOM 3925 C C . PRO B 1 189 ? 2.256 -10.789 -2.33 1 98.56 189 PRO B C 1
ATOM 3927 O O . PRO B 1 189 ? 2.361 -10.398 -3.496 1 98.56 189 PRO B O 1
ATOM 3930 N N . SER B 1 190 ? 3.281 -10.812 -1.543 1 98.62 190 SER B N 1
ATOM 3931 C CA . SER B 1 190 ? 4.609 -10.406 -1.992 1 98.62 190 SER B CA 1
ATOM 3932 C C . SER B 1 190 ? 5.113 -11.312 -3.113 1 98.62 190 SER B C 1
ATOM 3934 O O . SER B 1 190 ? 5.691 -10.836 -4.09 1 98.62 190 SER B O 1
ATOM 3936 N N . LEU B 1 191 ? 4.867 -12.555 -2.979 1 98.88 191 LEU B N 1
ATOM 3937 C CA . LEU B 1 191 ? 5.301 -13.484 -4.016 1 98.88 191 LEU B CA 1
ATOM 3938 C C . LEU B 1 191 ? 4.477 -13.312 -5.285 1 98.88 191 LEU B C 1
ATOM 3940 O O . LEU B 1 191 ? 5.008 -13.391 -6.391 1 98.88 191 LEU B O 1
ATOM 3944 N N . VAL B 1 192 ? 3.189 -13.062 -5.121 1 98.94 192 VAL B N 1
ATOM 3945 C CA . VAL B 1 192 ? 2.33 -12.836 -6.277 1 98.94 192 VAL B CA 1
ATOM 3946 C C . VAL B 1 192 ? 2.734 -11.539 -6.973 1 98.94 192 VAL B C 1
ATOM 3948 O O . VAL B 1 192 ? 2.703 -11.453 -8.203 1 98.94 192 VAL B O 1
ATOM 3951 N N . ALA B 1 193 ? 3.107 -10.539 -6.203 1 98.75 193 ALA B N 1
ATOM 3952 C CA . ALA B 1 193 ? 3.619 -9.305 -6.797 1 98.75 193 ALA B CA 1
ATOM 3953 C C . ALA B 1 193 ? 4.855 -9.578 -7.648 1 98.75 193 ALA B C 1
ATOM 3955 O O . ALA B 1 193 ? 4.961 -9.094 -8.773 1 98.75 193 ALA B O 1
ATOM 3956 N N . ALA B 1 194 ? 5.742 -10.383 -7.129 1 98.81 194 ALA B N 1
ATOM 3957 C CA . ALA B 1 194 ? 6.949 -10.742 -7.867 1 98.81 194 ALA B CA 1
ATOM 3958 C C . ALA B 1 194 ? 6.602 -11.461 -9.172 1 98.81 194 ALA B C 1
ATOM 3960 O O . ALA B 1 194 ? 7.215 -11.203 -10.211 1 98.81 194 ALA B O 1
ATOM 3961 N N . TYR B 1 195 ? 5.656 -12.32 -9.109 1 98.88 195 TYR B N 1
ATOM 3962 C CA . TYR B 1 195 ? 5.207 -13.039 -10.297 1 98.88 195 TYR B CA 1
ATOM 3963 C C . TYR B 1 195 ? 4.688 -12.078 -11.359 1 98.88 195 TYR B C 1
ATOM 3965 O O . TYR B 1 195 ? 5.043 -12.188 -12.531 1 98.88 195 TYR B O 1
ATOM 3973 N N . ILE B 1 196 ? 3.869 -11.125 -10.914 1 98.5 196 ILE B N 1
ATOM 3974 C CA . ILE B 1 196 ? 3.285 -10.148 -11.82 1 98.5 196 ILE B CA 1
ATOM 3975 C C . ILE B 1 196 ? 4.387 -9.289 -12.438 1 98.5 196 ILE B C 1
ATOM 3977 O O . ILE B 1 196 ? 4.363 -9.008 -13.641 1 98.5 196 ILE B O 1
ATOM 3981 N N . MET B 1 197 ? 5.324 -8.906 -11.648 1 97.94 197 MET B N 1
ATOM 3982 C CA . MET B 1 197 ? 6.438 -8.102 -12.141 1 97.94 197 MET B CA 1
ATOM 3983 C C . MET B 1 197 ? 7.234 -8.867 -13.195 1 97.94 197 MET B C 1
ATOM 3985 O O . MET B 1 197 ? 7.652 -8.297 -14.203 1 97.94 197 MET B O 1
ATOM 3989 N N . PHE B 1 198 ? 7.395 -10.156 -12.992 1 98.19 198 PHE B N 1
ATOM 3990 C CA . PHE B 1 198 ? 8.148 -10.992 -13.914 1 98.19 198 PHE B CA 1
ATOM 3991 C C . PHE B 1 198 ? 7.379 -11.211 -15.211 1 98.19 198 PHE B C 1
ATOM 3993 O O . PHE B 1 198 ? 7.926 -11.023 -16.297 1 98.19 198 PHE B O 1
ATOM 4000 N N . MET B 1 199 ? 6.129 -11.5 -15.102 1 98.06 199 MET B N 1
ATOM 4001 C CA . MET B 1 199 ? 5.34 -11.938 -16.25 1 98.06 199 MET B CA 1
ATOM 4002 C C . MET B 1 199 ? 4.871 -10.75 -17.078 1 98.06 199 MET B C 1
ATOM 4004 O O . MET B 1 199 ? 4.746 -10.844 -18.297 1 98.06 199 MET B O 1
ATOM 4008 N N . PHE B 1 200 ? 4.633 -9.602 -16.391 1 97.12 200 PHE B N 1
ATOM 4009 C CA . PHE B 1 200 ? 3.977 -8.508 -17.094 1 97.12 200 PHE B CA 1
ATOM 4010 C C . PHE B 1 200 ? 4.871 -7.273 -17.141 1 97.12 200 PHE B C 1
ATOM 4012 O O . PHE B 1 200 ? 4.477 -6.23 -17.672 1 97.12 200 PHE B O 1
ATOM 4019 N N . GLY B 1 201 ? 6.004 -7.359 -16.531 1 94.56 201 GLY B N 1
ATOM 4020 C CA . GLY B 1 201 ? 6.98 -6.285 -16.641 1 94.56 201 GLY B CA 1
ATOM 4021 C C . GLY B 1 201 ? 6.609 -5.059 -15.828 1 94.56 201 GLY B C 1
ATOM 4022 O O . GLY B 1 201 ? 7.094 -3.959 -16.094 1 94.56 201 GLY B O 1
ATOM 4023 N N . GLN B 1 202 ? 5.711 -5.234 -14.891 1 92.62 202 GLN B N 1
ATOM 4024 C CA . GLN B 1 202 ? 5.305 -4.117 -14.047 1 92.62 202 GLN B CA 1
ATOM 4025 C C . GLN B 1 202 ? 6.371 -3.805 -13 1 92.62 202 GLN B C 1
ATOM 4027 O O . GLN B 1 202 ? 7.059 -4.707 -12.516 1 92.62 202 GLN B O 1
ATOM 4032 N N . GLU B 1 203 ? 6.484 -2.559 -12.781 1 91.88 203 GLU B N 1
ATOM 4033 C CA . GLU B 1 203 ? 7.355 -2.166 -11.68 1 91.88 203 GLU B CA 1
ATOM 4034 C C . GLU B 1 203 ? 6.648 -2.316 -10.336 1 91.88 203 GLU B C 1
ATOM 4036 O O . GLU B 1 203 ? 5.449 -2.604 -10.289 1 91.88 203 GLU B O 1
ATOM 4041 N N . LEU B 1 204 ? 7.352 -2.219 -9.336 1 93.06 204 LEU B N 1
ATOM 4042 C CA . LEU B 1 204 ? 6.941 -2.562 -7.98 1 93.06 204 LEU B CA 1
ATOM 4043 C C . LEU B 1 204 ? 5.625 -1.884 -7.621 1 93.06 204 LEU B C 1
ATOM 4045 O O . LEU B 1 204 ? 4.664 -2.551 -7.234 1 93.06 204 LEU B O 1
ATOM 4049 N N . LEU B 1 205 ? 5.5 -0.564 -7.75 1 87 205 LEU B N 1
ATOM 4050 C CA . LEU B 1 205 ? 4.332 0.178 -7.281 1 87 205 LEU B CA 1
ATOM 4051 C C . LEU B 1 205 ? 3.082 -0.229 -8.055 1 87 205 LEU B C 1
ATOM 4053 O O . LEU B 1 205 ? 2 -0.344 -7.473 1 87 205 LEU B O 1
ATOM 4057 N N . GLU B 1 206 ? 3.303 -0.473 -9.375 1 89.88 206 GLU B N 1
ATOM 4058 C CA . GLU B 1 206 ? 2.17 -0.904 -10.188 1 89.88 206 GLU B CA 1
ATOM 4059 C C . GLU B 1 206 ? 1.694 -2.295 -9.781 1 89.88 206 GLU B C 1
ATOM 4061 O O . GLU B 1 206 ? 0.491 -2.559 -9.742 1 89.88 206 GLU B O 1
ATOM 4066 N N . ALA B 1 207 ? 2.648 -3.109 -9.516 1 95.19 207 ALA B N 1
ATOM 4067 C CA . ALA B 1 207 ? 2.299 -4.469 -9.117 1 95.19 207 ALA B CA 1
ATOM 4068 C C . ALA B 1 207 ? 1.572 -4.48 -7.781 1 95.19 207 ALA B C 1
ATOM 4070 O O . ALA B 1 207 ? 0.543 -5.145 -7.629 1 95.19 207 ALA B O 1
ATOM 4071 N N . VAL B 1 208 ? 2.037 -3.754 -6.832 1 93.62 208 VAL B N 1
ATOM 4072 C CA . VAL B 1 208 ? 1.444 -3.672 -5.504 1 93.62 208 VAL B CA 1
ATOM 4073 C C . VAL B 1 208 ? 0.053 -3.049 -5.594 1 93.62 208 VAL B C 1
ATOM 4075 O O . VAL B 1 208 ? -0.881 -3.502 -4.93 1 93.62 208 VAL B O 1
ATOM 4078 N N . HIS B 1 209 ? -0.048 -2.057 -6.41 1 89.62 209 HIS B N 1
ATOM 4079 C CA . HIS B 1 209 ? -1.338 -1.402 -6.598 1 89.62 209 HIS B CA 1
ATOM 4080 C C . HIS B 1 209 ? -2.352 -2.354 -7.227 1 89.62 209 HIS B C 1
ATOM 4082 O O . HIS B 1 209 ? -3.506 -2.412 -6.793 1 89.62 209 HIS B O 1
ATOM 4088 N N . PHE B 1 210 ? -1.907 -3.068 -8.25 1 94.81 210 PHE B N 1
ATOM 4089 C CA . PHE B 1 210 ? -2.777 -4.02 -8.938 1 94.81 210 PHE B CA 1
ATOM 4090 C C . PHE B 1 210 ? -3.34 -5.043 -7.953 1 94.81 210 PHE B C 1
ATOM 4092 O O . PHE B 1 210 ? -4.535 -5.336 -7.973 1 94.81 210 PHE B O 1
ATOM 4099 N N . ILE B 1 211 ? -2.512 -5.523 -7.086 1 96.56 211 ILE B N 1
ATOM 4100 C CA . ILE B 1 211 ? -2.938 -6.508 -6.098 1 96.56 211 ILE B CA 1
ATOM 4101 C C . ILE B 1 211 ? -3.816 -5.832 -5.047 1 96.56 211 ILE B C 1
ATOM 4103 O O . ILE B 1 211 ? -4.867 -6.363 -4.676 1 96.56 211 ILE B O 1
ATOM 4107 N N . GLY B 1 212 ? -3.422 -4.688 -4.605 1 93.38 212 GLY B N 1
ATOM 4108 C CA . GLY B 1 212 ? -4.086 -4 -3.512 1 93.38 212 GLY B CA 1
ATOM 4109 C C . GLY B 1 212 ? -5.523 -3.629 -3.826 1 93.38 212 GLY B C 1
ATOM 4110 O O . GLY B 1 212 ? -6.387 -3.662 -2.945 1 93.38 212 GLY B O 1
ATOM 4111 N N . VAL B 1 213 ? -5.789 -3.252 -5.047 1 92.44 213 VAL B N 1
ATOM 4112 C CA . VAL B 1 213 ? -7.141 -2.838 -5.41 1 92.44 213 VAL B CA 1
ATOM 4113 C C . VAL B 1 213 ? -8.062 -4.055 -5.445 1 92.44 213 VAL B C 1
ATOM 4115 O O . VAL B 1 213 ? -9.273 -3.93 -5.266 1 92.44 213 VAL B O 1
ATOM 4118 N N . GLN B 1 214 ? -7.473 -5.203 -5.684 1 95.5 214 GLN B N 1
ATOM 4119 C CA . GLN B 1 214 ? -8.258 -6.43 -5.793 1 95.5 214 GLN B CA 1
ATOM 4120 C C . GLN B 1 214 ? -8.352 -7.145 -4.449 1 95.5 214 GLN B C 1
ATOM 4122 O O . GLN B 1 214 ? -9.352 -7.809 -4.16 1 95.5 214 GLN B O 1
ATOM 4127 N N . ARG B 1 215 ? -7.336 -7.035 -3.768 1 96.25 215 ARG B N 1
ATOM 4128 C CA . ARG B 1 215 ? -7.277 -7.551 -2.402 1 96.25 215 ARG B CA 1
ATOM 4129 C C . ARG B 1 215 ? -6.762 -6.488 -1.438 1 96.25 215 ARG B C 1
ATOM 4131 O O . ARG B 1 215 ? -5.598 -6.523 -1.034 1 96.25 215 ARG B O 1
ATOM 4138 N N . PHE B 1 216 ? -7.672 -5.848 -0.883 1 93.56 216 PHE B N 1
ATOM 4139 C CA . PHE B 1 216 ? -7.418 -4.59 -0.189 1 93.56 216 PHE B CA 1
ATOM 4140 C C . PHE B 1 216 ? -6.617 -4.828 1.088 1 93.56 216 PHE B C 1
ATOM 4142 O O . PHE B 1 216 ? -5.84 -3.971 1.508 1 93.56 216 PHE B O 1
ATOM 4149 N N . CYS B 1 217 ? -6.723 -5.996 1.637 1 94.62 217 CYS B N 1
ATOM 4150 C CA . CYS B 1 217 ? -6.055 -6.281 2.902 1 94.62 217 CYS B CA 1
ATOM 4151 C C . CYS B 1 217 ? -4.594 -6.656 2.678 1 94.62 217 CYS B C 1
ATOM 4153 O O . CYS B 1 217 ? -3.863 -6.922 3.633 1 94.62 217 CYS B O 1
ATOM 4155 N N . SER B 1 218 ? -4.125 -6.645 1.443 1 96.19 218 SER B N 1
ATOM 4156 C CA . SER B 1 218 ? -2.721 -6.945 1.178 1 96.19 218 SER B CA 1
ATOM 4157 C C . SER B 1 218 ? -1.81 -5.855 1.738 1 96.19 218 SER B C 1
ATOM 4159 O O . SER B 1 218 ? -2.111 -4.668 1.627 1 96.19 218 SER B O 1
ATOM 4161 N N . ASN B 1 219 ? -0.742 -6.34 2.344 1 93.62 219 ASN B N 1
ATOM 4162 C CA . ASN B 1 219 ? 0.234 -5.43 2.938 1 93.62 219 ASN B CA 1
ATOM 4163 C C . ASN B 1 219 ? 1.66 -5.809 2.551 1 93.62 219 ASN B C 1
ATOM 4165 O O . ASN B 1 219 ? 2.012 -6.992 2.541 1 93.62 219 ASN B O 1
ATOM 4169 N N . PHE B 1 220 ? 2.471 -4.816 2.225 1 94.69 220 PHE B N 1
ATOM 4170 C CA . PHE B 1 220 ? 3.867 -4.988 1.842 1 94.69 220 PHE B CA 1
ATOM 4171 C C . PHE B 1 220 ? 4.785 -4.203 2.771 1 94.69 220 PHE B C 1
ATOM 4173 O O . PHE B 1 220 ? 4.895 -2.982 2.656 1 94.69 220 PHE B O 1
ATOM 4180 N N . ASP B 1 221 ? 5.426 -4.934 3.643 1 91 221 ASP B N 1
ATOM 4181 C CA . ASP B 1 221 ? 6.285 -4.242 4.598 1 91 221 ASP B CA 1
ATOM 4182 C C . ASP B 1 221 ? 7.633 -3.891 3.969 1 91 221 ASP B C 1
ATOM 4184 O O . ASP B 1 221 ? 7.852 -4.133 2.781 1 91 221 ASP B O 1
ATOM 4188 N N . ASP B 1 222 ? 8.562 -3.316 4.699 1 90 222 ASP B N 1
ATOM 4189 C CA . ASP B 1 222 ? 9.82 -2.791 4.18 1 90 222 ASP B CA 1
ATOM 4190 C C . ASP B 1 222 ? 10.68 -3.904 3.588 1 90 222 ASP B C 1
ATOM 4192 O O . ASP B 1 222 ? 11.352 -3.709 2.57 1 90 222 ASP B O 1
ATOM 4196 N N . GLU B 1 223 ? 10.633 -5.039 4.301 1 92.44 223 GLU B N 1
ATOM 4197 C CA . GLU B 1 223 ? 11.422 -6.168 3.805 1 92.44 223 GLU B CA 1
ATOM 4198 C C . GLU B 1 223 ? 10.922 -6.629 2.439 1 92.44 223 GLU B C 1
ATOM 4200 O O . GLU B 1 223 ? 11.719 -6.875 1.531 1 92.44 223 GLU B O 1
ATOM 4205 N N . ALA B 1 224 ? 9.633 -6.727 2.373 1 95.81 224 ALA B N 1
ATOM 4206 C CA . ALA B 1 224 ? 9.039 -7.141 1.104 1 95.81 224 ALA B CA 1
ATOM 4207 C C . ALA B 1 224 ? 9.312 -6.113 0.01 1 95.81 224 ALA B C 1
ATOM 4209 O O . ALA B 1 224 ? 9.68 -6.473 -1.108 1 95.81 224 ALA B O 1
ATOM 4210 N N . LYS B 1 225 ? 9.117 -4.867 0.292 1 94.62 225 LYS B N 1
ATOM 4211 C CA . LYS B 1 225 ? 9.336 -3.797 -0.68 1 94.62 225 LYS B CA 1
ATOM 4212 C C . LYS B 1 225 ? 10.789 -3.764 -1.146 1 94.62 225 LYS B C 1
ATOM 4214 O O . LYS B 1 225 ? 11.055 -3.625 -2.34 1 94.62 225 LYS B O 1
ATOM 4219 N N . GLU B 1 226 ? 11.695 -3.924 -0.263 1 93.31 226 GLU B N 1
ATOM 4220 C CA . GLU B 1 226 ? 13.109 -3.949 -0.616 1 93.31 226 GLU B CA 1
ATOM 4221 C C . GLU B 1 226 ? 13.438 -5.141 -1.514 1 93.31 226 GLU B C 1
ATOM 4223 O O . GLU B 1 226 ? 14.172 -5.004 -2.492 1 93.31 226 GLU B O 1
ATOM 4228 N N . ALA B 1 227 ? 12.914 -6.238 -1.097 1 96.62 227 ALA B N 1
ATOM 4229 C CA . ALA B 1 227 ? 13.133 -7.438 -1.903 1 96.62 227 ALA B CA 1
ATOM 4230 C C . ALA B 1 227 ? 12.547 -7.273 -3.301 1 96.62 227 ALA B C 1
ATOM 4232 O O . ALA B 1 227 ? 13.164 -7.68 -4.293 1 96.62 227 ALA B O 1
ATOM 4233 N N . LEU B 1 228 ? 11.383 -6.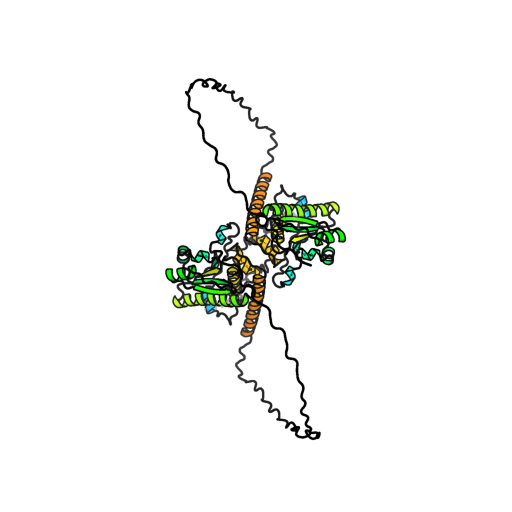656 -3.402 1 97.19 228 LEU B N 1
ATOM 4234 C CA . LEU B 1 228 ? 10.727 -6.449 -4.691 1 97.19 228 LEU B CA 1
ATOM 4235 C C . LEU B 1 228 ? 11.492 -5.434 -5.531 1 97.19 228 LEU B C 1
ATOM 4237 O O . LEU B 1 228 ? 11.539 -5.543 -6.758 1 97.19 228 LEU B O 1
ATOM 4241 N N . LEU B 1 229 ? 12.07 -4.48 -4.875 1 95.25 229 LEU B N 1
ATOM 4242 C CA . LEU B 1 229 ? 12.922 -3.539 -5.594 1 95.25 229 LEU B CA 1
ATOM 4243 C C . LEU B 1 229 ? 14.141 -4.242 -6.172 1 95.25 229 LEU B C 1
ATOM 4245 O O . LEU B 1 229 ? 14.523 -3.99 -7.316 1 95.25 229 LEU B O 1
ATOM 4249 N N . THR B 1 230 ? 14.766 -5.105 -5.375 1 96.06 230 THR B N 1
ATOM 4250 C CA . THR B 1 230 ? 15.867 -5.926 -5.859 1 96.06 230 THR B CA 1
ATOM 4251 C C . THR B 1 230 ? 15.422 -6.785 -7.039 1 96.06 230 THR B C 1
ATOM 4253 O O . THR B 1 230 ? 16.125 -6.871 -8.047 1 96.06 230 THR B O 1
ATOM 4256 N N . TRP B 1 231 ? 14.305 -7.367 -6.871 1 97.25 231 TRP B N 1
ATOM 4257 C CA . TRP B 1 231 ? 13.703 -8.203 -7.91 1 97.25 231 TRP B CA 1
ATOM 4258 C C . TRP B 1 231 ? 13.492 -7.398 -9.195 1 97.25 231 TRP B C 1
ATOM 4260 O O . TRP B 1 231 ? 13.781 -7.883 -10.289 1 97.25 231 TRP B O 1
ATOM 4270 N N . GLN B 1 232 ? 12.984 -6.23 -9.039 1 96.38 232 GLN B N 1
ATOM 4271 C CA . GLN B 1 232 ? 12.812 -5.324 -10.172 1 96.38 232 GLN B CA 1
ATOM 4272 C C . GLN B 1 232 ? 14.133 -5.082 -10.891 1 96.38 232 GLN B C 1
ATOM 4274 O O . GLN B 1 232 ? 14.188 -5.121 -12.125 1 96.38 232 GLN B O 1
ATOM 4279 N N . GLY B 1 233 ? 15.164 -4.844 -10.148 1 95.44 233 GLY B N 1
ATOM 4280 C CA . GLY B 1 233 ? 16.484 -4.664 -10.734 1 95.44 233 GLY B CA 1
ATOM 4281 C C . GLY B 1 233 ? 16.984 -5.887 -11.484 1 95.44 233 GLY B C 1
ATOM 4282 O O . GLY B 1 233 ? 17.531 -5.77 -12.578 1 95.44 233 GLY B O 1
ATOM 4283 N N . ILE B 1 234 ? 16.781 -7.02 -10.883 1 96.56 234 ILE B N 1
ATOM 4284 C CA . ILE B 1 234 ? 17.219 -8.281 -11.477 1 96.56 234 ILE B CA 1
ATOM 4285 C C . ILE B 1 234 ? 16.484 -8.5 -12.797 1 96.56 234 ILE B C 1
ATOM 4287 O O . ILE B 1 234 ? 17.094 -8.852 -13.812 1 96.56 234 ILE B O 1
ATOM 4291 N N . ASN B 1 235 ? 15.188 -8.281 -12.812 1 96.19 235 ASN B N 1
ATOM 4292 C CA . ASN B 1 235 ? 14.398 -8.453 -14.031 1 96.19 235 ASN B CA 1
ATOM 4293 C C . ASN B 1 235 ? 14.852 -7.496 -15.133 1 96.19 235 ASN B C 1
ATOM 4295 O O . ASN B 1 235 ? 15.023 -7.906 -16.281 1 96.19 235 ASN B O 1
ATOM 4299 N N . LYS B 1 236 ? 15 -6.238 -14.789 1 94.75 236 LYS B N 1
ATOM 4300 C CA . LYS B 1 236 ? 15.414 -5.238 -15.773 1 94.75 236 LYS B CA 1
ATOM 4301 C C . LYS B 1 236 ? 16.781 -5.566 -16.359 1 94.75 236 LYS B C 1
ATOM 4303 O O . LYS B 1 236 ? 16.984 -5.445 -17.562 1 94.75 236 LYS B O 1
ATOM 4308 N N . ALA B 1 237 ? 17.703 -5.98 -15.508 1 95.06 237 ALA B N 1
ATOM 4309 C CA . ALA B 1 237 ? 19.031 -6.352 -15.953 1 95.06 237 ALA B CA 1
ATOM 4310 C C . ALA B 1 237 ? 18.984 -7.559 -16.891 1 95.06 237 ALA B C 1
ATOM 4312 O O . ALA B 1 237 ? 19.672 -7.586 -17.906 1 95.06 237 ALA B O 1
ATOM 4313 N N . SER B 1 238 ? 18.219 -8.508 -16.422 1 94.44 238 SER B N 1
ATOM 4314 C CA . SER B 1 238 ? 18.078 -9.727 -17.219 1 94.44 238 SER B CA 1
ATOM 4315 C C . SER B 1 238 ? 17.516 -9.422 -18.609 1 94.44 238 SER B C 1
ATOM 4317 O O . SER B 1 238 ? 18 -9.953 -19.609 1 94.44 238 SER B O 1
ATOM 4319 N N . ILE B 1 239 ? 16.516 -8.602 -18.703 1 93.88 239 ILE B N 1
ATOM 4320 C CA . ILE B 1 239 ? 15.883 -8.227 -19.969 1 93.88 239 ILE B CA 1
ATOM 4321 C C . ILE B 1 239 ? 16.875 -7.449 -20.828 1 93.88 239 ILE B C 1
ATOM 4323 O O . ILE B 1 239 ? 16.938 -7.652 -22.047 1 93.88 239 ILE B O 1
ATOM 4327 N N . ALA B 1 240 ? 17.609 -6.559 -20.25 1 93.19 240 ALA B N 1
ATOM 4328 C CA . ALA B 1 240 ? 18.609 -5.77 -20.984 1 93.19 240 ALA B CA 1
ATOM 4329 C C . ALA B 1 240 ? 19.672 -6.672 -21.594 1 93.19 240 ALA B C 1
ATOM 4331 O O . ALA B 1 240 ? 20.062 -6.473 -22.75 1 93.19 240 ALA B O 1
ATOM 4332 N N . VAL B 1 241 ? 20.125 -7.621 -20.891 1 92.44 241 VAL B N 1
ATOM 4333 C CA . VAL B 1 241 ? 21.125 -8.562 -21.375 1 92.44 241 VAL B CA 1
ATOM 4334 C C . VAL B 1 241 ? 20.562 -9.367 -22.547 1 92.44 241 VAL B C 1
ATOM 4336 O O . VAL B 1 241 ? 21.234 -9.555 -23.562 1 92.44 241 VAL B O 1
ATOM 4339 N N . ASP B 1 242 ? 19.359 -9.781 -22.266 1 90.94 242 ASP B N 1
ATOM 4340 C CA . ASP B 1 242 ? 18.688 -10.562 -23.297 1 90.94 242 ASP B CA 1
ATOM 4341 C C . ASP B 1 242 ? 18.531 -9.75 -24.578 1 90.94 242 ASP B C 1
ATOM 4343 O O . ASP B 1 242 ? 18.734 -10.266 -25.672 1 90.94 242 ASP B O 1
ATOM 4347 N N . ARG B 1 243 ? 18.141 -8.539 -24.5 1 88.94 243 ARG B N 1
ATOM 4348 C CA . ARG B 1 243 ? 17.969 -7.66 -25.656 1 88.94 243 ARG B CA 1
ATOM 4349 C C . ARG B 1 243 ? 19.281 -7.484 -26.406 1 88.94 243 ARG B C 1
ATOM 4351 O O . ARG B 1 243 ? 19.297 -7.508 -27.641 1 88.94 243 ARG B O 1
ATOM 4358 N N . ARG B 1 244 ? 20.312 -7.352 -25.766 1 89.5 244 ARG B N 1
ATOM 4359 C CA . ARG B 1 244 ? 21.625 -7.207 -26.375 1 89.5 244 ARG B CA 1
ATOM 4360 C C . ARG B 1 244 ? 22.047 -8.484 -27.094 1 89.5 244 ARG B C 1
ATOM 4362 O O . ARG B 1 244 ? 22.594 -8.438 -28.188 1 89.5 244 ARG B O 1
ATOM 4369 N N . ARG B 1 245 ? 21.766 -9.562 -26.5 1 87 245 ARG B N 1
ATOM 4370 C CA . ARG B 1 245 ? 22.094 -10.867 -27.078 1 87 245 ARG B CA 1
ATOM 4371 C C . ARG B 1 245 ? 21.328 -11.086 -28.375 1 87 245 ARG B C 1
ATOM 4373 O O . ARG B 1 245 ? 21.891 -11.625 -29.344 1 87 245 ARG B O 1
ATOM 4380 N N . ARG B 1 246 ? 20.125 -10.625 -28.438 1 82.75 246 ARG B N 1
ATOM 4381 C CA . ARG B 1 246 ? 19.297 -10.812 -29.609 1 82.75 246 ARG B CA 1
ATOM 4382 C C . ARG B 1 246 ? 19.703 -9.867 -30.734 1 82.75 246 ARG B C 1
ATOM 4384 O O . ARG B 1 246 ? 19.516 -10.18 -31.906 1 82.75 246 ARG B O 1
ATOM 4391 N N . LEU B 1 247 ? 20.219 -8.695 -30.406 1 81.56 247 LEU B N 1
ATOM 4392 C CA . LEU B 1 247 ? 20.656 -7.723 -31.391 1 81.56 247 LEU B CA 1
ATOM 4393 C C . LEU B 1 247 ? 22.031 -8.07 -31.938 1 81.56 247 LEU B C 1
ATOM 4395 O O . LEU B 1 247 ? 22.406 -7.664 -33.031 1 81.56 247 LEU B O 1
ATOM 4399 N N . GLU B 1 248 ? 22.953 -8.625 -31.25 1 71 248 GLU B N 1
ATOM 4400 C CA . GLU B 1 248 ? 24.281 -8.984 -31.719 1 71 248 GLU B CA 1
ATOM 4401 C C . GLU B 1 248 ? 24.219 -10.094 -32.781 1 71 248 GLU B C 1
ATOM 4403 O O . GLU B 1 248 ? 23.578 -11.125 -32.531 1 71 248 GLU B O 1
ATOM 4408 N N . PRO B 1 249 ? 24.281 -9.805 -34.094 1 57.66 249 PRO B N 1
ATOM 4409 C CA . PRO B 1 249 ? 24.312 -10.773 -35.188 1 57.66 249 PRO B CA 1
ATOM 4410 C C . PRO B 1 249 ? 25.125 -12.023 -34.844 1 57.66 249 PRO B C 1
ATOM 4412 O O . PRO B 1 249 ? 26.062 -11.945 -34.031 1 57.66 249 PRO B O 1
ATOM 4415 N N . ASP B 1 250 ? 24.531 -13.242 -34.906 1 51.34 250 ASP B N 1
ATOM 4416 C CA . ASP B 1 250 ? 25.266 -14.5 -34.875 1 51.34 250 ASP B CA 1
ATOM 4417 C C . ASP B 1 250 ? 26.531 -14.414 -35.719 1 51.34 250 ASP B C 1
ATOM 4419 O O . ASP B 1 250 ? 26.516 -14.68 -36.906 1 51.34 250 ASP B O 1
ATOM 4423 N N . ASN B 1 251 ? 27.219 -13.352 -35.781 1 45.56 251 ASN B N 1
ATOM 4424 C CA . ASN B 1 251 ? 28.438 -13.539 -36.531 1 45.56 251 ASN B CA 1
ATOM 4425 C C . ASN B 1 251 ? 29.141 -14.852 -36.156 1 45.56 251 ASN B C 1
ATOM 4427 O O . ASN B 1 251 ? 30.234 -14.844 -35.625 1 45.56 251 ASN B O 1
ATOM 4431 N N . GLY B 1 252 ? 28.5 -15.766 -35.531 1 41.5 252 GLY B N 1
ATOM 4432 C CA . GLY B 1 252 ? 29.156 -17.062 -35.438 1 41.5 252 GLY B CA 1
ATOM 4433 C C . GLY B 1 252 ? 29.469 -17.656 -36.812 1 41.5 252 GLY B C 1
ATOM 4434 O O . GLY B 1 252 ? 29.719 -18.859 -36.906 1 41.5 252 GLY B O 1
ATOM 4435 N N . GLY B 1 253 ? 29.172 -17.031 -37.906 1 37.56 253 GLY B N 1
ATOM 4436 C CA . GLY B 1 253 ? 29.688 -17.797 -39.031 1 37.56 253 GLY B CA 1
ATOM 4437 C C . GLY B 1 253 ? 31.188 -18 -38.969 1 37.56 253 GLY B C 1
ATOM 4438 O O . GLY B 1 253 ? 31.719 -18.922 -39.562 1 37.56 253 GLY B O 1
ATOM 4439 N N . ASN B 1 254 ? 32.031 -16.938 -39.125 1 34.78 254 ASN B N 1
ATOM 4440 C CA . ASN B 1 254 ? 33.438 -17.312 -39.219 1 34.78 254 ASN B CA 1
ATOM 4441 C C . ASN B 1 254 ? 33.938 -17.984 -37.938 1 34.78 254 ASN B C 1
ATOM 4443 O O . ASN B 1 254 ? 33.812 -17.406 -36.844 1 34.78 254 ASN B O 1
ATOM 4447 N N . GLY B 1 255 ? 33.812 -19.297 -37.781 1 33.03 255 GLY B N 1
ATOM 4448 C CA . GLY B 1 255 ? 34.531 -20.312 -37 1 33.03 255 GLY B CA 1
ATOM 4449 C C . GLY B 1 255 ? 35.938 -19.875 -36.594 1 33.03 255 GLY B C 1
ATOM 4450 O O . GLY B 1 255 ? 36.781 -20.719 -36.344 1 33.03 255 GLY B O 1
ATOM 4451 N N . LEU B 1 256 ? 36.406 -18.75 -37.094 1 30.02 256 LEU B N 1
ATOM 4452 C CA . LEU B 1 256 ? 37.781 -18.562 -36.656 1 30.02 256 LEU B CA 1
ATOM 4453 C C . LEU B 1 256 ? 37.875 -18.562 -35.156 1 30.02 256 LEU B C 1
ATOM 4455 O O . LEU B 1 256 ? 37.281 -17.734 -34.469 1 30.02 256 LEU B O 1
ATOM 4459 N N . ALA B 1 257 ? 37.875 -19.781 -34.656 1 27.86 257 ALA B N 1
ATOM 4460 C CA . ALA B 1 257 ? 38.562 -20.094 -33.406 1 27.86 257 ALA B CA 1
ATOM 4461 C C . ALA B 1 257 ? 39.719 -19.109 -33.125 1 27.86 257 ALA B C 1
ATOM 4463 O O . ALA B 1 257 ? 40.656 -19.031 -33.906 1 27.86 257 ALA B O 1
ATOM 4464 N N . SER B 1 258 ? 39.438 -17.891 -32.938 1 29.08 258 SER B N 1
ATOM 4465 C CA . SER B 1 258 ? 40.531 -17.094 -32.438 1 29.08 258 SER B CA 1
ATOM 4466 C C . SER B 1 258 ? 41.562 -17.938 -31.703 1 29.08 258 SER B C 1
ATOM 4468 O O . SER B 1 258 ? 41.25 -18.531 -30.672 1 29.08 258 SER B O 1
ATOM 4470 N N . GLU B 1 259 ? 42.344 -18.656 -32.5 1 24.98 259 GLU B N 1
ATOM 4471 C CA . GLU B 1 259 ? 43.594 -19.312 -32.156 1 24.98 259 GLU B CA 1
ATOM 4472 C C . GLU B 1 259 ? 44.406 -18.484 -31.172 1 24.98 259 GLU B C 1
ATOM 4474 O O . GLU B 1 259 ? 44.969 -17.453 -31.531 1 24.98 259 GLU B O 1
ATOM 4479 N N . PHE B 1 260 ? 43.844 -18.172 -30.109 1 24.75 260 PHE B N 1
ATOM 4480 C CA . PHE B 1 260 ? 44.844 -17.812 -29.094 1 24.75 260 PHE B CA 1
ATOM 4481 C C . PHE B 1 260 ? 46.125 -18.594 -29.297 1 24.75 260 PHE B C 1
ATOM 4483 O O . PHE B 1 260 ? 46.156 -19.812 -29.156 1 24.75 260 PHE B O 1
ATOM 4490 N N . THR B 1 261 ? 46.812 -18.25 -30.391 1 22.69 261 THR B N 1
ATOM 4491 C CA . THR B 1 261 ? 48.188 -18.719 -30.531 1 22.69 261 THR B CA 1
ATOM 4492 C C . THR B 1 261 ? 48.812 -19 -29.172 1 22.69 261 THR B C 1
ATOM 4494 O O . THR B 1 261 ? 48.844 -18.125 -28.312 1 22.69 261 THR B O 1
ATOM 4497 N N . ARG B 1 262 ? 48.719 -20.219 -28.812 1 22.78 262 ARG B N 1
ATOM 4498 C CA . ARG B 1 262 ? 49.562 -20.766 -27.766 1 22.78 262 ARG B CA 1
ATOM 4499 C C . ARG B 1 262 ? 50.969 -20.188 -27.859 1 22.78 262 ARG B C 1
ATOM 4501 O O . ARG B 1 262 ? 51.75 -20.594 -28.719 1 22.78 262 ARG B O 1
ATOM 4508 N N . ALA B 1 263 ? 51.031 -18.844 -27.969 1 21.42 263 ALA B N 1
ATOM 4509 C CA . ALA B 1 263 ? 52.406 -18.375 -27.922 1 21.42 263 ALA B CA 1
ATOM 4510 C C . ALA B 1 263 ? 53.281 -19.328 -27.094 1 21.42 263 ALA B C 1
ATOM 4512 O O . ALA B 1 263 ? 52.938 -19.641 -25.953 1 21.42 263 ALA B O 1
ATOM 4513 N N . GLU B 1 264 ? 53.875 -20.203 -27.75 1 22.97 264 GLU B N 1
ATOM 4514 C CA . GLU B 1 264 ? 55.031 -20.984 -27.25 1 22.97 264 GLU B CA 1
ATOM 4515 C C . GLU B 1 264 ? 55.938 -20.125 -26.391 1 22.97 264 GLU B C 1
ATOM 4517 O O . GLU B 1 264 ? 56.719 -19.328 -26.906 1 22.97 264 GLU B O 1
ATOM 4522 N N . GLY B 1 265 ? 55.312 -19.344 -25.609 1 22.34 265 GLY B N 1
ATOM 4523 C CA . GLY B 1 265 ? 56.219 -18.688 -24.672 1 22.34 265 GLY B CA 1
ATOM 4524 C C . GLY B 1 265 ? 57.406 -19.531 -24.328 1 22.34 265 GLY B C 1
ATOM 4525 O O . GLY B 1 265 ? 57.281 -20.734 -24.062 1 22.34 265 GLY B O 1
ATOM 4526 N N . THR B 1 266 ? 58.375 -19.328 -25.031 1 22.98 266 THR B N 1
ATOM 4527 C CA . THR B 1 266 ? 59.719 -19.828 -24.844 1 22.98 266 THR B CA 1
ATOM 4528 C C . THR B 1 266 ? 60 -20.062 -23.359 1 22.98 266 THR B C 1
ATOM 4530 O O . THR B 1 266 ? 59.781 -19.156 -22.547 1 22.98 266 THR B O 1
ATOM 4533 N N . LEU B 1 267 ? 59.906 -21.281 -23.016 1 22.36 267 LEU B N 1
ATOM 4534 C CA . LEU B 1 267 ? 60.344 -21.766 -21.703 1 22.36 267 LEU B CA 1
ATOM 4535 C C . LEU B 1 267 ? 61.594 -21.031 -21.25 1 22.36 267 LEU B C 1
ATOM 4537 O O . LEU B 1 267 ? 62.688 -21.266 -21.781 1 22.36 267 LEU B O 1
ATOM 4541 N N . THR B 1 268 ? 61.562 -19.812 -21.375 1 23.73 268 THR B N 1
ATOM 4542 C CA . THR B 1 268 ? 62.875 -19.344 -20.922 1 23.73 268 THR B CA 1
ATOM 4543 C C . THR B 1 268 ? 63.375 -20.188 -19.734 1 23.73 268 THR B C 1
ATOM 4545 O O . THR B 1 268 ? 62.594 -20.469 -18.812 1 23.73 268 THR B O 1
ATOM 4548 N N . THR B 1 269 ? 64.312 -20.938 -20 1 22.12 269 THR B N 1
ATOM 4549 C CA . THR B 1 269 ? 65.125 -21.75 -19.125 1 22.12 269 THR B CA 1
ATOM 4550 C C . THR B 1 269 ? 65.438 -20.984 -17.844 1 22.12 269 THR B C 1
ATOM 4552 O O . THR B 1 269 ? 66.25 -20.062 -17.859 1 22.12 269 THR B O 1
ATOM 4555 N N . LYS B 1 270 ? 64.438 -20.562 -17.234 1 22.22 270 LYS B N 1
ATOM 4556 C CA . LYS B 1 270 ? 64.812 -19.953 -15.969 1 22.22 270 LYS B CA 1
ATOM 4557 C C . LYS B 1 270 ? 65.938 -20.719 -15.297 1 22.22 270 LYS B C 1
ATOM 4559 O O . LYS B 1 270 ? 65.938 -21.953 -15.25 1 22.22 270 LYS B O 1
ATOM 4564 N N . ARG B 1 271 ? 67.125 -20.203 -15.117 1 24.8 271 ARG B N 1
ATOM 4565 C CA . ARG B 1 271 ? 68.312 -20.578 -14.438 1 24.8 271 ARG B CA 1
ATOM 4566 C C . ARG B 1 271 ? 68.062 -21.203 -13.07 1 24.8 271 ARG B C 1
ATOM 4568 O O . ARG B 1 271 ? 67.312 -20.625 -12.273 1 24.8 271 ARG B O 1
ATOM 4575 N N . GLY B 1 272 ? 67.938 -22.469 -12.836 1 20.88 272 GLY B N 1
ATOM 4576 C CA . GLY B 1 272 ? 67.75 -23.297 -11.648 1 20.88 272 GLY B CA 1
ATOM 4577 C C . GLY B 1 272 ? 68.562 -22.781 -10.461 1 20.88 272 GLY B C 1
ATOM 4578 O O . GLY B 1 272 ? 69.812 -22.625 -10.539 1 20.88 272 GLY B O 1
ATOM 4579 N N . LEU B 1 273 ? 68.125 -21.906 -9.656 1 20.7 273 LEU B N 1
ATOM 4580 C CA . LEU B 1 273 ? 68.875 -21.375 -8.516 1 20.7 273 LEU B CA 1
ATOM 4581 C C . LEU B 1 273 ? 69.375 -22.5 -7.641 1 20.7 273 LEU B C 1
ATOM 4583 O O . LEU B 1 273 ? 68.625 -23.125 -6.898 1 20.7 273 LEU B O 1
ATOM 4587 N N . ASP B 1 274 ? 70.062 -23.594 -8.086 1 21.27 274 ASP B N 1
ATOM 4588 C CA . ASP B 1 274 ? 70.875 -24.531 -7.301 1 21.27 274 ASP B CA 1
ATOM 4589 C C . ASP B 1 274 ? 71.562 -23.844 -6.129 1 21.27 274 ASP B C 1
ATOM 4591 O O . ASP B 1 274 ? 71.812 -24.469 -5.105 1 21.27 274 ASP B O 1
ATOM 4595 N N . ASP B 1 275 ? 72.312 -22.828 -6.426 1 20.17 275 ASP B N 1
ATOM 4596 C CA . ASP B 1 275 ? 73.625 -22.906 -5.766 1 20.17 275 ASP B CA 1
ATOM 4597 C C . ASP B 1 275 ? 73.5 -22.641 -4.266 1 20.17 275 ASP B C 1
ATOM 4599 O O . ASP B 1 275 ? 74.375 -23.016 -3.488 1 20.17 275 ASP B O 1
ATOM 4603 N N . MET B 1 276 ? 72.875 -21.578 -3.871 1 18.98 276 MET B N 1
ATOM 4604 C CA . MET B 1 276 ? 73.688 -20.938 -2.824 1 18.98 276 MET B CA 1
ATOM 4605 C C . MET B 1 276 ? 73.438 -21.609 -1.476 1 18.98 276 MET B C 1
ATOM 4607 O O . MET B 1 276 ? 72.75 -21.031 -0.599 1 18.98 276 MET B O 1
ATOM 4611 N N . MET B 1 277 ? 72.875 -22.797 -1.436 1 20.47 277 MET B N 1
ATOM 4612 C CA . MET B 1 277 ? 72.5 -23.219 -0.085 1 20.47 277 MET B CA 1
ATOM 4613 C C . MET B 1 277 ? 73.688 -23.281 0.815 1 20.47 277 MET B C 1
ATOM 4615 O O . MET B 1 277 ? 73.688 -23.953 1.849 1 20.47 277 MET B O 1
ATOM 4619 N N . ASP B 1 278 ? 74.812 -22.906 0.505 1 17.62 278 ASP B N 1
ATOM 4620 C CA . ASP B 1 278 ? 75.875 -23.625 1.187 1 17.62 278 ASP B CA 1
ATOM 4621 C C . ASP B 1 278 ? 75.688 -23.547 2.703 1 17.62 278 ASP B C 1
ATOM 4623 O O . ASP B 1 278 ? 75.875 -24.562 3.398 1 17.62 278 ASP B O 1
ATOM 4627 N N . GLY B 1 279 ? 76.062 -22.516 3.4 1 16.36 279 GLY B N 1
ATOM 4628 C CA . GLY B 1 279 ? 77.25 -22.734 4.285 1 16.36 279 GLY B CA 1
ATOM 4629 C C . GLY B 1 279 ? 76.812 -23.203 5.672 1 16.36 279 GLY B C 1
ATOM 4630 O O . GLY B 1 279 ? 77.625 -23.719 6.43 1 16.36 279 GLY B O 1
ATOM 4631 N N . ALA B 1 280 ? 76 -22.391 6.406 1 17.72 280 ALA B N 1
ATOM 4632 C CA . ALA B 1 280 ? 76.625 -22.172 7.711 1 17.72 280 ALA B CA 1
ATOM 4633 C C . ALA B 1 280 ? 76.5 -23.438 8.57 1 17.72 280 ALA B C 1
ATOM 4635 O O . ALA B 1 280 ? 75.562 -24.219 8.445 1 17.72 280 ALA B O 1
ATOM 4636 N N . GLU B 1 281 ? 77.438 -23.578 9.617 1 16.64 281 GLU B N 1
ATOM 4637 C CA . GLU B 1 281 ? 78.125 -24.578 10.422 1 16.64 281 GLU B CA 1
ATOM 4638 C C . GLU B 1 281 ? 77.188 -25.234 11.438 1 16.64 281 GLU B C 1
ATOM 4640 O O . GLU B 1 281 ? 76.062 -24.797 11.609 1 16.64 281 GLU B O 1
ATOM 4645 N N . GLU B 1 282 ? 77.688 -25.312 12.742 1 16.44 282 GLU B N 1
ATOM 4646 C CA . GLU B 1 282 ? 78.062 -26.469 13.555 1 16.44 282 GLU B CA 1
ATOM 4647 C C . GLU B 1 282 ? 76.938 -26.891 14.5 1 16.44 282 GLU B C 1
ATOM 4649 O O . GLU B 1 282 ? 76.625 -28.062 14.555 1 16.44 282 GLU B O 1
ATOM 4654 N N . ASP B 1 283 ? 76.75 -26.156 15.648 1 16.94 283 ASP B N 1
ATOM 4655 C CA . ASP B 1 283 ? 77.188 -26.812 16.875 1 16.94 283 ASP B CA 1
ATOM 4656 C C . ASP B 1 283 ? 76.062 -27.641 17.5 1 16.94 283 ASP B C 1
ATOM 4658 O O . ASP B 1 283 ? 74.875 -27.328 17.297 1 16.94 283 ASP B O 1
ATOM 4662 N N . GLY B 1 284 ? 76.312 -28.75 18.25 1 15.95 284 GLY B N 1
ATOM 4663 C CA . GLY B 1 284 ? 75.875 -30.016 18.812 1 15.95 284 GLY B CA 1
ATOM 4664 C C . GLY B 1 284 ? 74.812 -29.875 19.922 1 15.95 284 GLY B C 1
ATOM 4665 O O . GLY B 1 284 ? 73.812 -30.562 19.906 1 15.95 284 GLY B O 1
ATOM 4666 N N . ARG B 1 285 ? 75.125 -29.359 21.219 1 16.27 285 ARG B N 1
ATOM 4667 C CA . ARG B 1 285 ? 75.125 -30.266 22.359 1 16.27 285 ARG B CA 1
ATOM 4668 C C . ARG B 1 285 ? 73.75 -30.453 22.969 1 16.27 285 ARG B C 1
ATOM 4670 O O . ARG B 1 285 ? 72.875 -29.656 22.703 1 16.27 285 ARG B O 1
ATOM 4677 N N . SER B 1 286 ? 73.625 -31.047 24.312 1 16.3 286 SER B N 1
ATOM 4678 C CA . SER B 1 286 ? 73.188 -32.219 25.078 1 16.3 286 SER B CA 1
ATOM 4679 C C . SER B 1 286 ? 71.938 -31.906 25.891 1 16.3 286 SER B C 1
ATOM 4681 O O . SER B 1 286 ? 71.062 -32.75 25.984 1 16.3 286 SER B O 1
ATOM 4683 N N . ASP B 1 287 ? 71.75 -30.859 26.812 1 16.56 287 ASP B N 1
ATOM 4684 C CA . ASP B 1 287 ? 71.688 -31.297 28.203 1 16.56 287 ASP B CA 1
ATOM 4685 C C . ASP B 1 287 ? 70.188 -31.562 28.594 1 16.56 287 ASP B C 1
ATOM 4687 O O . ASP B 1 287 ? 69.312 -30.984 28 1 16.56 287 ASP B O 1
ATOM 4691 N N . GLY B 1 288 ? 69.812 -32.438 29.688 1 16.72 288 GLY B N 1
ATOM 4692 C CA . GLY B 1 288 ? 69 -33.406 30.406 1 16.72 288 GLY B CA 1
ATOM 4693 C C . GLY B 1 288 ? 67.875 -32.719 31.203 1 16.72 288 GLY B C 1
ATOM 4694 O O . GLY B 1 288 ? 67.125 -33.406 31.891 1 16.72 288 GLY B O 1
ATOM 4695 N N . GLY B 1 289 ? 67.75 -31.422 31.5 1 16.77 289 GLY B N 1
ATOM 4696 C CA . GLY B 1 289 ? 67.438 -31.25 32.906 1 16.77 289 GLY B CA 1
ATOM 4697 C C . GLY B 1 289 ? 66 -31.641 33.25 1 16.77 289 GLY B C 1
ATOM 4698 O O . GLY B 1 289 ? 65.125 -31.719 32.375 1 16.77 289 GLY B O 1
ATOM 4699 N N . ASP B 1 290 ? 65.5 -31.578 34.625 1 17 290 ASP B N 1
ATOM 4700 C CA . ASP B 1 290 ? 64.875 -32.219 35.781 1 17 290 ASP B CA 1
ATOM 4701 C C . ASP B 1 290 ? 63.406 -31.828 35.938 1 17 290 ASP B C 1
ATOM 4703 O O . ASP B 1 290 ? 62.562 -32.656 36.219 1 17 290 ASP B O 1
ATOM 4707 N N . THR B 1 291 ? 62.875 -30.531 35.938 1 17.62 291 THR B N 1
ATOM 4708 C CA . THR B 1 291 ? 62.312 -30.219 37.25 1 17.62 291 THR B CA 1
ATOM 4709 C C . THR B 1 291 ? 60.906 -30.734 37.375 1 17.62 291 THR B C 1
ATOM 4711 O O . THR B 1 291 ? 60.219 -30.953 36.375 1 17.62 291 THR B O 1
ATOM 4714 N N . LEU B 1 292 ? 60.281 -30.688 38.625 1 17.12 292 LEU B N 1
ATOM 4715 C CA . LEU B 1 292 ? 59.469 -31.344 39.656 1 17.12 292 LEU B CA 1
ATOM 4716 C C . LEU B 1 292 ? 58 -31.094 39.469 1 17.12 292 LEU B C 1
ATOM 4718 O O . LEU B 1 292 ? 57.219 -32.031 39.375 1 17.12 292 LEU B O 1
ATOM 4722 N N . GLY B 1 293 ? 57.219 -30.203 40.312 1 16.47 293 GLY B N 1
ATOM 4723 C CA . GLY B 1 293 ? 56.469 -30.609 41.5 1 16.47 293 GLY B CA 1
ATOM 4724 C C . GLY B 1 293 ? 54.969 -30.5 41.281 1 16.47 293 GLY B C 1
ATOM 4725 O O . GLY B 1 293 ? 54.188 -31.281 41.844 1 16.47 293 GLY B O 1
ATOM 4726 N N . ASP B 1 294 ? 54.188 -29.344 40.75 1 18.73 294 ASP B N 1
ATOM 4727 C CA . ASP B 1 294 ? 53.188 -28.781 41.656 1 18.73 294 ASP B CA 1
ATOM 4728 C C . ASP B 1 294 ? 51.844 -29.5 41.5 1 18.73 294 ASP B C 1
ATOM 4730 O O . ASP B 1 294 ? 51.281 -29.531 40.406 1 18.73 294 ASP B O 1
ATOM 4734 N N . ASN B 1 295 ? 51.438 -30.5 42.281 1 17.42 295 ASN B N 1
ATOM 4735 C CA . ASN B 1 295 ? 50.406 -31.484 42.531 1 17.42 295 ASN B CA 1
ATOM 4736 C C . ASN B 1 295 ? 49.031 -30.828 42.594 1 17.42 295 ASN B C 1
ATOM 4738 O O . ASN B 1 295 ? 48.062 -31.328 42 1 17.42 295 ASN B O 1
ATOM 4742 N N . ASP B 1 296 ? 48.625 -29.906 43.656 1 18.77 296 ASP B N 1
ATOM 4743 C CA . ASP B 1 296 ? 47.656 -30.188 44.719 1 18.77 296 ASP B CA 1
ATOM 4744 C C . ASP B 1 296 ? 46.25 -29.703 44.312 1 18.77 296 ASP B C 1
ATOM 4746 O O . ASP B 1 296 ? 45.406 -29.5 45.188 1 18.77 296 ASP B O 1
ATOM 4750 N N . ARG B 1 297 ? 45.938 -29.328 43.125 1 18.75 297 ARG B N 1
ATOM 4751 C CA . ARG B 1 297 ? 44.781 -28.422 43.125 1 18.75 297 ARG B CA 1
ATOM 4752 C C . ARG B 1 297 ? 43.562 -29.109 43.688 1 18.75 297 ARG B C 1
ATOM 4754 O O . ARG B 1 297 ? 43.375 -30.312 43.562 1 18.75 297 ARG B O 1
ATOM 4761 N N . PHE B 1 298 ? 42.375 -28.234 43.812 1 21.38 298 PHE B N 1
ATOM 4762 C CA . PHE B 1 298 ? 41.25 -28.016 44.719 1 21.38 298 PHE B CA 1
ATOM 4763 C C . PHE B 1 298 ? 40.125 -29 44.438 1 21.38 298 PHE B C 1
ATOM 4765 O O . PHE B 1 298 ? 39.719 -29.172 43.281 1 21.38 298 PHE B O 1
ATOM 4772 N N . SER B 1 299 ? 39.656 -29.875 45.406 1 17.38 299 SER B N 1
ATOM 4773 C CA . SER B 1 299 ? 38.844 -31.016 45.812 1 17.38 299 SER B CA 1
ATOM 4774 C C . SER B 1 299 ? 37.344 -30.703 45.625 1 17.38 299 SER B C 1
ATOM 4776 O O . SER B 1 299 ? 36.625 -31.453 44.969 1 17.38 299 SER B O 1
ATOM 4778 N N . GLY B 1 300 ? 36.469 -30.031 46.656 1 18.48 300 GLY B N 1
ATOM 4779 C CA . GLY B 1 300 ? 35.5 -30.672 47.5 1 18.48 300 GLY B CA 1
ATOM 4780 C C . GLY B 1 300 ? 34.062 -30.469 47.031 1 18.48 300 GLY B C 1
ATOM 4781 O O . GLY B 1 300 ? 33.125 -30.828 47.719 1 18.48 300 GLY B O 1
ATOM 4782 N N . ARG B 1 301 ? 33.594 -29.609 46.156 1 21.7 301 ARG B N 1
ATOM 4783 C CA . ARG B 1 301 ? 32.344 -29.031 46.656 1 21.7 301 ARG B CA 1
ATOM 4784 C C . ARG B 1 301 ? 31.234 -30.062 46.625 1 21.7 301 ARG B C 1
ATOM 4786 O O . ARG B 1 301 ? 31.016 -30.734 45.625 1 21.7 301 ARG B O 1
ATOM 4793 N N . GLY B 1 302 ? 30.547 -30.391 47.875 1 19.12 302 GLY B N 1
ATOM 4794 C CA . GLY B 1 302 ? 29.672 -31.359 48.5 1 19.12 302 GLY B CA 1
ATOM 4795 C C . GLY B 1 302 ? 28.312 -31.438 47.812 1 19.12 302 GLY B C 1
ATOM 4796 O O . GLY B 1 302 ? 28 -30.641 46.938 1 19.12 302 GLY B O 1
ATOM 4797 N N . ASP B 1 303 ? 27.109 -31.875 48.75 1 20.53 303 ASP B N 1
ATOM 4798 C CA . ASP B 1 303 ? 26.188 -32.969 49.031 1 20.53 303 ASP B CA 1
ATOM 4799 C C . ASP B 1 303 ? 24.75 -32.562 48.719 1 20.53 303 ASP B C 1
ATOM 4801 O O . ASP B 1 303 ? 23.906 -33.438 48.469 1 20.53 303 ASP B O 1
ATOM 4805 N N . TYR B 1 304 ? 24.109 -31.297 48.875 1 21.12 304 TYR B N 1
ATOM 4806 C CA . TYR B 1 304 ? 22.922 -31.25 49.688 1 21.12 304 TYR B CA 1
ATOM 4807 C C . TYR B 1 304 ? 21.734 -31.922 49 1 21.12 304 TYR B C 1
ATOM 4809 O O . TYR B 1 304 ? 21.359 -31.531 47.906 1 21.12 304 TYR B O 1
ATOM 4817 N N . ALA B 1 305 ? 21.141 -33.094 49.562 1 24.16 305 ALA B N 1
ATOM 4818 C CA . ALA B 1 305 ? 20.141 -34.125 49.312 1 24.16 305 ALA B CA 1
ATOM 4819 C C . ALA B 1 305 ? 18.734 -33.625 49.625 1 24.16 305 ALA B C 1
ATOM 4821 O O . ALA B 1 305 ? 17.75 -34.188 49.156 1 24.16 305 ALA B O 1
ATOM 4822 N N . PRO B 1 306 ? 18.25 -32.531 50.406 1 20.59 306 PRO B N 1
ATOM 4823 C CA . PRO B 1 306 ? 17.406 -32.719 51.562 1 20.59 306 PRO B CA 1
ATOM 4824 C C . PRO B 1 306 ? 16.047 -33.344 51.219 1 20.59 306 PRO B C 1
ATOM 4826 O O . PRO B 1 306 ? 15.594 -34.281 51.906 1 20.59 306 PRO B O 1
ATOM 4829 N N . PHE B 1 307 ? 14.859 -32.625 50.875 1 24.56 307 PHE B N 1
ATOM 4830 C CA . PHE B 1 307 ? 13.68 -32.594 51.719 1 24.56 307 PHE B CA 1
ATOM 4831 C C . PHE B 1 307 ? 12.867 -33.875 51.594 1 24.56 307 PHE B C 1
ATOM 4833 O O . PHE B 1 307 ? 12.719 -34.406 50.5 1 24.56 307 PHE B O 1
ATOM 4840 N N . LEU B 1 308 ? 12.734 -34.625 52.875 1 19.59 308 LEU B N 1
ATOM 4841 C CA . LEU B 1 308 ? 12.227 -35.906 53.406 1 19.59 308 LEU B CA 1
ATOM 4842 C C . LEU B 1 308 ? 10.711 -35.969 53.25 1 19.59 308 LEU B C 1
ATOM 4844 O O . LEU B 1 308 ? 10.039 -34.938 53.188 1 19.59 308 LEU B O 1
ATOM 4848 N N . ASP B 1 309 ? 10.289 -37.25 53.219 1 22.89 309 ASP B N 1
ATOM 4849 C CA . ASP B 1 309 ? 9.094 -38.062 53.469 1 22.89 309 ASP B CA 1
ATOM 4850 C C . ASP B 1 309 ? 8.648 -38 54.906 1 22.89 309 ASP B C 1
ATOM 4852 O O . ASP B 1 309 ? 9.406 -38.344 55.812 1 22.89 309 ASP B O 1
ATOM 4856 N N . VAL B 1 310 ? 8.266 -36.969 55.656 1 20.38 310 VAL B N 1
ATOM 4857 C CA . VAL B 1 310 ? 7.816 -37.062 57.062 1 20.38 310 VAL B CA 1
ATOM 4858 C C . VAL B 1 310 ? 6.734 -38.156 57.156 1 20.38 310 VAL B C 1
ATOM 4860 O O . VAL B 1 310 ? 5.73 -38.125 56.438 1 20.38 310 VAL B O 1
ATOM 4863 N N . ASP B 1 311 ? 7.215 -39.312 57.75 1 21.31 311 ASP B N 1
ATOM 4864 C CA . ASP B 1 311 ? 6.648 -40.125 58.812 1 21.31 311 ASP B CA 1
ATOM 4865 C C . ASP B 1 311 ? 6.352 -39.281 60.062 1 21.31 311 ASP B C 1
ATOM 4867 O O . ASP B 1 311 ? 7.164 -38.469 60.469 1 21.31 311 ASP B O 1
#

pLDDT: mean 73.12, std 33.39, range [15.95, 98.94]

Nearest PDB structures (foldseek):
  2g6z-assembly1_B  TM=8.749E-01  e=2.779E-09  Homo sapiens
  6apx-assembly1_A  TM=8.573E-01  e=3.189E-08  Escherichia coli K-12
  4yr8-assembly2_B  TM=8.293E-01  e=2.831E-08  Homo sapiens
  3emu-assembly1_A  TM=8.652E-01  e=1.113E-07  unclassified
  4d3r-assembly1_A  TM=8.466E-01  e=2.885E-07  Homo sapiens

Foldseek 3Di:
DPPPVPPPPPPPPPDPPPPPPPPPPPPPPVPPPDCFLKQFFDCLLAQCVVAPPVLLCLQQVRDIFTFDFPPVPDDPCCLQPWFDLGPFEIFHAPNCLQVLVVCVVSVAQEEEEEEAQVDDDDDPSNVVSCVVVVHYYDYQHAHLQAGQVSLVVLLCVSSVVQVVVCVVVVNPDGHHYYYYYHRRAENRLLSVLSNSCNSRVDANVSSNVSVCSRPVSHDYDPSSSVSSNVSNVVSVVSSVVSVVVVPPPCVVPPPPPPCPPPPPPPPPPPPPPPPDPDDDPDDDDDDDDDDDDDDDDDDDDDDPDDDDPDD/DCPPPPPPPPPPDPDDPPPPPPPPPPPPPVPPPDCFQKQFFDCLLAQCVVAPPVLLCLQQVRDIFTFDFPPVPDDPCCLQDWFDLGPFEIFHAPNCLQVLVVCVVSVAQEEEEEEAQVDDDDDPSNVVSCVVVVHYYDYQHAHLQAGQVSLVVLLCVSSVVQVVVCVVVVNPDGHHYYYYYHRRAENRLLSVLSNSCNSRVDANVSSNVSVCSRPVSHDYDPSSSVSSNVSNVVSVVSSVVSVVVVPPPCPVPPPPPVCPPPPPPPPPPPDPPPDDPDDDDDDDDDDDDDDDDDDDDDDDDDDDPDDDDDD

Solvent-accessible surface area (backbone atoms only — not comparable to full-atom values): 37456 Å² total; per-residue (Å²): 136,83,78,73,78,73,79,74,75,76,76,73,80,73,78,79,76,76,75,68,69,72,71,68,77,76,68,73,61,71,66,80,63,82,82,69,52,65,45,55,68,40,73,91,48,35,39,58,91,80,44,44,69,67,58,48,41,64,71,51,62,72,43,72,40,68,56,55,78,41,56,91,75,61,54,80,70,57,50,63,40,66,34,70,67,42,97,43,30,31,40,16,17,47,70,46,51,66,40,57,68,57,46,57,73,68,54,49,55,29,40,38,40,38,33,50,51,92,66,69,72,85,57,67,51,55,54,49,38,22,69,73,68,71,31,49,69,49,78,44,63,30,38,73,91,55,40,55,67,38,33,56,46,49,42,50,54,54,51,52,48,32,51,48,40,21,63,77,49,73,60,75,43,76,42,20,36,36,41,15,12,79,63,28,25,40,68,30,47,49,41,51,31,44,35,44,25,51,64,44,46,40,51,63,69,57,26,51,47,48,46,29,33,35,38,59,64,43,43,69,54,64,54,49,49,51,36,42,51,51,48,49,51,51,51,54,51,47,32,52,52,43,51,50,58,70,65,51,72,76,71,66,68,73,73,72,65,76,71,72,69,74,69,74,66,70,74,68,75,68,77,74,82,66,67,84,68,70,69,88,73,79,82,86,79,83,88,80,84,74,87,85,76,93,84,76,82,92,84,71,92,82,72,93,78,74,91,72,84,78,136,136,82,76,73,76,74,79,75,75,76,76,72,79,73,78,80,77,75,74,67,69,74,70,69,76,75,67,73,63,70,66,79,63,80,84,69,50,66,46,55,68,40,74,91,50,36,38,58,91,82,45,45,70,67,58,49,41,64,69,53,62,74,44,71,38,68,54,56,79,40,56,89,74,61,52,79,71,57,51,63,40,67,32,68,67,42,97,43,32,30,40,15,18,48,71,43,50,66,40,57,67,59,45,57,75,68,54,49,54,30,39,38,40,39,32,50,52,91,67,68,72,86,56,67,50,56,53,50,39,23,69,74,68,70,31,50,68,49,79,44,65,30,38,73,92,55,40,56,67,37,33,55,47,50,42,51,54,53,52,51,47,32,51,48,38,21,64,76,49,72,59,76,43,76,41,20,35,37,42,14,11,78,61,29,25,40,70,31,48,50,40,50,30,43,36,45,25,52,63,44,45,41,51,63,70,58,27,50,47,49,46,28,33,36,36,59,64,42,42,69,52,64,54,49,49,51,36,42,50,52,48,49,51,51,52,54,51,47,31,53,52,44,52,50,59,71,65,52,72,76,71,66,67,75,71,70,63,77,66,70,66,72,68,73,64,69,73,66,76,68,78,77,84,70,69,85,68,70,73,87,85,80,91,82,91,85,90,80,88,81,90,87,77,97,76,83,79,92,84,74,91,86,79,95,80,74,94,78,81,83,127

Organism: NCBI:txid173218

Secondary structure (DSSP, 8-state):
---------------------------------S---EE---GGGS-TTTS-HHHHHHHHTT-PEEPP--STT--GGGGGS-EEEETTEEEEEGGGGG-HHHHHHTT--EEEEEEETTS----HHHHHHHHHHT--EEEEEEBTTB-HHHHHHHHHHHHHHHHHHHHHHTTSS---EEEEESSSSSHHHHHHHHHHHHHH---HHHHHHHHHHHSTT----HHHHHHHHHHHHHHHHHHHHHHHHHHS--TT--------------------TT-TT----------------------------------/---------------------------------S---EEPP-GGGS-TTTS-HHHHHHHHTT-PEEP---STT--GGGGGS-EEEETTEEEEEGGGGG-HHHHHHTT--EEEEEEETTS----HHHHHHHHHHT--EEEEEEBTTB-HHHHHHHHHHHHHHHHHHHHHHTTSS---EEEEESSSSSHHHHHHHHHHHHHH---HHHHHHHHHHHSTT----HHHHHHHHHHHHHHHHHHHHHHHHHHS--TT-S--------------------STT----------------------------------